Protein AF-W9NQI7-F1 (afdb_monomer_lite)

Sequence (461 aa):
MEMESQLSDYEKRMLLAIEDVEIIGLRPSAVKHSVKLSTLHDRCAGGQDIRTAHQKDQSLTVEQEDDLVNYIIERERAFQPLTKKDIHDFAQALSSVNGQVCYIGKNWVDRFFTRHSSIELKPSRVIESARKRCVTKESLSDKEKGDQVLARYKNTTKAEIAVCVIPDFTAHGAFDDCLQSSTSLDVVMHVASPFYYSATDIKRELLDPSIVGTTSLLTAVCDHAPSVKTVILTSSFAAILNSYKPNTIPQHTYTESDWNPLTMDDAFQNTLNGYRASKLFAERAAWDLMDTRKPAFSLTTICPTLAFGPVIQPLSCLDEINISSQRIYNFISGAYKSQIPDTGVSFFLWIDVRDLAVAHVKAMEAQLTARGNRRYLLTEGYFTNQDICKIIGRWFPEYQDALPSCEGEAGGYPKEGVYGFNNSRATEELGLRYRTLEESVVDTVRSFKDVQRELTRLVRN

Secondary structure (DSSP, 8-state):
--------HHHHHHHHHHHHHHHH-HHHHHHHTT--HHHHHHHHTTPPPHHHHTGGG-SS-HHHHHHHHHHHHHHHHTT-PPPHHHHHHHHHHHHHHTT--S---TTHHHHHHHH-TTS-----TTTHHHHHHH--HHHHHHHHHHHHHHHHHTTT-S--------S-TTSTTTTHHHHTSSSPPSEEEE------TT-S-HIIIIIHHHHHHHHHHHHHHHHH-TT--EEEEE--GGGTS-SSS-S--TT-EE-TT------TGGGGG-HHHHHHHHHHHHHHHHHHHHHHH--SSEEEEEEE-EEES---S--SSGGGS-HHHHHHHHHHTTTTTT-PPP--TT--EEEEHHHHHHHHHHHHHHHHHH---EEEEE--EE--HHHHHHHHHHH-GGGTTTSPP--SSTTS--TT---EE--HHHHHHH---PPPHHHHHHHHHHHHHHHHHHHHHHHH-

Structure (mmCIF, N/CA/C/O backbone):
data_AF-W9NQI7-F1
#
_entry.id   AF-W9NQI7-F1
#
loop_
_atom_site.group_PDB
_atom_site.id
_atom_site.type_symbol
_atom_site.label_atom_id
_atom_site.label_alt_id
_atom_site.label_comp_id
_atom_site.label_asym_id
_atom_site.label_entity_id
_atom_site.label_seq_id
_atom_site.pdbx_PDB_ins_code
_atom_site.Cartn_x
_atom_site.Cartn_y
_atom_site.Cartn_z
_atom_site.occupancy
_atom_site.B_iso_or_equiv
_atom_site.auth_seq_id
_atom_site.auth_comp_id
_atom_site.auth_asym_id
_atom_site.auth_atom_id
_atom_site.pdbx_PDB_model_num
ATOM 1 N N . MET A 1 1 ? -28.415 -7.991 45.479 1.00 31.91 1 MET A N 1
ATOM 2 C CA . MET A 1 1 ? -28.532 -9.460 45.441 1.00 31.91 1 MET A CA 1
ATOM 3 C C . MET A 1 1 ? -27.114 -9.962 45.600 1.00 31.91 1 MET A C 1
ATOM 5 O O . MET A 1 1 ? -26.312 -9.752 44.700 1.00 31.91 1 MET A O 1
ATOM 9 N N . GLU A 1 2 ? -26.775 -10.347 46.827 1.00 33.34 2 GLU A N 1
ATOM 10 C CA . GLU A 1 2 ? -25.400 -10.536 47.294 1.00 33.34 2 GLU A CA 1
ATOM 11 C C . GLU A 1 2 ? -24.704 -11.683 46.563 1.00 33.34 2 GLU A C 1
ATOM 13 O O . GLU A 1 2 ? -25.290 -12.726 46.282 1.00 33.34 2 GLU A O 1
ATOM 18 N N . MET A 1 3 ? -23.442 -11.440 46.232 1.00 30.83 3 MET A N 1
ATOM 19 C CA . MET A 1 3 ? -22.541 -12.377 45.586 1.00 30.83 3 MET A CA 1
ATOM 20 C C . MET A 1 3 ? -22.071 -13.378 46.652 1.00 30.83 3 MET A C 1
ATOM 22 O O . MET A 1 3 ? -21.133 -13.103 47.399 1.00 30.83 3 MET A O 1
ATOM 26 N N . GLU A 1 4 ? -22.767 -14.510 46.786 1.00 37.72 4 GLU A N 1
ATOM 27 C CA . GLU A 1 4 ? -22.341 -15.610 47.659 1.00 37.72 4 GLU A CA 1
ATOM 28 C C . GLU A 1 4 ? -21.018 -16.196 47.147 1.00 37.72 4 GLU A C 1
ATOM 30 O O . GLU A 1 4 ? -20.968 -17.004 46.219 1.00 37.72 4 GLU A O 1
ATOM 35 N N . SER A 1 5 ? -19.926 -15.783 47.789 1.00 45.78 5 SER A N 1
ATOM 36 C CA . SER A 1 5 ? -18.653 -16.499 47.804 1.00 45.78 5 SER A CA 1
ATOM 37 C C . SER A 1 5 ? -18.909 -17.967 48.164 1.00 45.78 5 SER A C 1
ATOM 39 O O . SER A 1 5 ? -19.437 -18.272 49.237 1.00 45.78 5 SER A O 1
ATOM 41 N N . GLN A 1 6 ? -18.568 -18.896 47.265 1.00 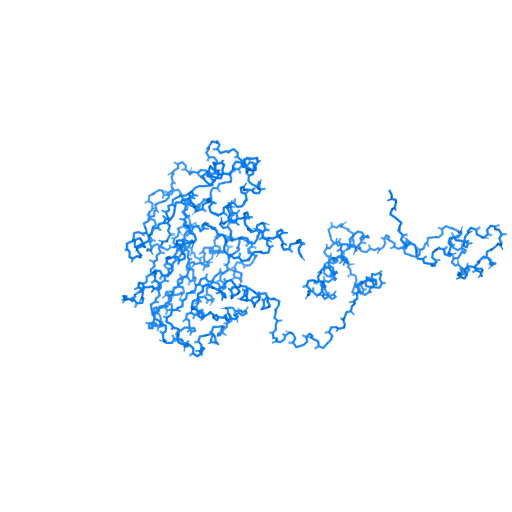48.19 6 GLN A N 1
ATOM 42 C CA . GLN A 1 6 ? -18.707 -20.330 47.518 1.00 48.19 6 GLN A CA 1
ATOM 43 C C . GLN A 1 6 ? -17.719 -20.778 48.607 1.00 48.19 6 GLN A C 1
ATOM 45 O O . GLN A 1 6 ? -16.612 -21.241 48.333 1.00 48.19 6 GLN A O 1
ATOM 50 N N . LEU A 1 7 ? -18.131 -20.660 49.870 1.00 59.69 7 LEU A N 1
ATOM 51 C CA . LEU A 1 7 ? -17.424 -21.229 51.016 1.00 59.69 7 LEU A CA 1
ATOM 52 C C . LEU A 1 7 ? -17.244 -22.740 50.817 1.00 59.69 7 LEU A C 1
ATOM 54 O O . LEU A 1 7 ? -18.206 -23.459 50.527 1.00 59.69 7 LEU A O 1
ATOM 58 N N . SER A 1 8 ? -16.012 -23.228 50.997 1.00 70.00 8 SER A N 1
ATOM 59 C CA . SER A 1 8 ? -15.710 -24.659 50.882 1.00 70.00 8 SER A CA 1
ATOM 60 C C . SER A 1 8 ? -16.522 -25.483 51.889 1.00 70.00 8 SER A C 1
ATOM 62 O O . SER A 1 8 ? -16.812 -25.020 52.993 1.00 70.00 8 SER A O 1
ATOM 64 N N . ASP A 1 9 ? -16.841 -26.730 51.542 1.00 75.50 9 ASP A N 1
ATOM 65 C CA . ASP A 1 9 ? -17.598 -27.648 52.408 1.00 75.50 9 ASP A CA 1
ATOM 66 C C . ASP A 1 9 ? -16.959 -27.826 53.804 1.00 75.50 9 ASP A C 1
ATOM 68 O O . ASP A 1 9 ? -17.645 -27.957 54.816 1.00 75.50 9 ASP A O 1
ATOM 72 N N . TYR A 1 10 ? -15.628 -27.736 53.890 1.00 79.31 10 TYR A N 1
ATOM 73 C CA . TYR A 1 10 ? -14.904 -27.768 55.161 1.00 79.31 10 TYR A CA 1
ATOM 74 C C . TYR A 1 10 ? -15.114 -26.503 56.012 1.00 79.31 10 TYR A C 1
ATOM 76 O O . TYR A 1 10 ? -15.276 -26.614 57.224 1.00 79.31 10 TYR A O 1
ATOM 84 N N . GLU A 1 11 ? -15.152 -25.312 55.403 1.00 79.75 11 GLU A N 1
ATOM 85 C CA . GLU A 1 11 ? -15.403 -24.054 56.129 1.00 79.75 11 GLU A CA 1
ATOM 86 C C . GLU A 1 11 ? -16.846 -23.979 56.637 1.00 79.75 11 GLU A C 1
ATOM 88 O O . GLU A 1 11 ? -17.077 -23.532 57.757 1.00 79.75 11 GLU A O 1
ATOM 93 N N . LYS A 1 12 ? -17.814 -24.512 55.880 1.00 82.81 12 LYS A N 1
ATOM 94 C CA . LYS A 1 12 ? -19.204 -24.636 56.349 1.00 82.81 12 LYS A CA 1
ATOM 95 C C . LYS A 1 12 ? -19.298 -25.511 57.601 1.00 82.81 12 LYS A C 1
ATOM 97 O O . LYS A 1 12 ? -19.923 -25.119 58.583 1.00 82.81 12 LYS A O 1
ATOM 102 N N . ARG A 1 13 ? -18.616 -26.664 57.602 1.00 86.81 13 ARG A N 1
ATOM 103 C CA . ARG A 1 13 ? -18.517 -27.538 58.785 1.00 86.81 13 ARG A CA 1
ATOM 104 C C . ARG A 1 13 ? -17.765 -26.880 59.943 1.00 86.81 13 ARG A C 1
ATOM 106 O O . ARG A 1 13 ? -18.092 -27.142 61.094 1.00 86.81 13 ARG A O 1
ATOM 113 N N . MET A 1 14 ? -16.790 -26.015 59.659 1.00 84.75 14 MET A N 1
ATOM 114 C CA . MET A 1 14 ? -16.055 -25.269 60.682 1.00 84.75 14 MET A CA 1
ATOM 115 C C . MET A 1 14 ? -16.927 -24.208 61.367 1.00 84.75 14 MET A C 1
ATOM 117 O O . MET A 1 14 ? -16.885 -24.109 62.587 1.00 84.75 14 MET A O 1
ATOM 121 N N . LEU A 1 15 ? -17.746 -23.464 60.618 1.00 85.06 15 LEU A N 1
ATOM 122 C CA . LEU A 1 15 ? -18.672 -22.471 61.183 1.00 85.06 15 LEU A CA 1
ATOM 123 C C . LEU A 1 15 ? -19.715 -23.127 62.097 1.00 85.06 15 LEU A C 1
ATOM 125 O O . LEU A 1 15 ? -19.869 -22.712 63.242 1.00 85.06 15 LEU A O 1
ATOM 129 N N . LEU A 1 16 ? -20.330 -24.222 61.636 1.00 87.50 16 LEU A N 1
ATOM 130 C CA . LEU A 1 16 ? -21.257 -25.020 62.448 1.00 87.50 16 LEU A CA 1
ATOM 131 C C . LEU A 1 16 ? -20.583 -25.592 63.703 1.00 87.50 16 LEU A C 1
ATOM 133 O O . LEU A 1 16 ? -21.195 -25.664 64.767 1.00 87.50 16 LEU A O 1
ATOM 137 N N . ALA A 1 17 ? -19.308 -25.983 63.600 1.00 86.88 17 ALA A N 1
ATOM 138 C CA . ALA A 1 17 ? -18.550 -26.463 64.745 1.00 86.88 17 ALA A CA 1
ATOM 139 C C . ALA A 1 17 ? -18.278 -25.363 65.777 1.00 86.88 17 ALA A C 1
ATOM 141 O O . ALA A 1 17 ? -18.339 -25.661 66.968 1.00 86.88 17 ALA A O 1
ATOM 142 N N . ILE A 1 18 ? -17.994 -24.127 65.348 1.00 87.50 18 ILE A N 1
ATOM 143 C CA . ILE A 1 18 ? -17.750 -22.973 66.231 1.00 87.50 18 ILE A CA 1
ATOM 144 C C . ILE A 1 18 ? -19.010 -22.633 67.032 1.00 87.50 18 ILE A C 1
ATOM 146 O O . ILE A 1 18 ? -18.918 -22.492 68.249 1.00 87.50 18 ILE A O 1
ATOM 150 N N . GLU A 1 19 ? -20.173 -22.577 66.379 1.00 87.44 19 GLU A N 1
ATOM 151 C CA . GLU A 1 19 ? -21.463 -22.332 67.044 1.00 87.44 19 GLU A CA 1
ATOM 152 C C . GLU A 1 19 ? -21.785 -23.424 68.077 1.00 87.44 19 GLU A C 1
ATOM 154 O O . GLU A 1 19 ? -22.188 -23.139 69.204 1.00 87.44 19 GLU A O 1
ATOM 159 N N . ASP A 1 20 ? -21.519 -24.687 67.735 1.00 87.56 20 ASP A N 1
ATOM 160 C CA . ASP A 1 20 ? -21.761 -25.818 68.631 1.00 87.56 20 ASP A CA 1
ATOM 161 C C . ASP A 1 20 ? -20.772 -25.893 69.815 1.00 87.56 20 ASP A C 1
ATOM 163 O O . ASP A 1 20 ? -21.053 -26.596 70.793 1.00 87.56 20 ASP A O 1
ATOM 167 N N . VAL A 1 21 ? -19.622 -25.196 69.784 1.00 88.88 21 VAL A N 1
ATOM 168 C CA . VAL A 1 21 ? -18.648 -25.231 70.898 1.00 88.88 21 VAL A CA 1
ATOM 169 C C . VAL A 1 21 ? -19.265 -24.713 72.194 1.00 88.88 21 VAL A C 1
ATOM 171 O O . VAL A 1 21 ? -19.001 -25.294 73.249 1.00 88.88 21 VAL A O 1
ATOM 174 N N . GLU A 1 22 ? -20.100 -23.674 72.132 1.00 83.38 22 GLU A N 1
ATOM 175 C CA . GLU A 1 22 ? -20.743 -23.099 73.322 1.00 83.38 22 GLU A CA 1
ATOM 176 C C . GLU A 1 22 ? -21.760 -24.056 73.963 1.00 83.38 22 GLU A C 1
ATOM 178 O O . GLU A 1 22 ? -21.995 -23.994 75.169 1.00 83.38 22 GLU A O 1
ATOM 183 N N . ILE A 1 23 ? -22.324 -24.981 73.177 1.00 86.62 23 ILE A N 1
ATOM 184 C CA . ILE A 1 23 ? -23.405 -25.879 73.604 1.00 86.62 23 ILE A CA 1
ATOM 185 C C . ILE A 1 23 ? -22.859 -27.225 74.093 1.00 86.62 23 ILE A C 1
ATOM 187 O O . ILE A 1 23 ? -23.265 -27.721 75.144 1.00 86.62 23 ILE A O 1
ATOM 191 N N . ILE A 1 24 ? -21.956 -27.846 73.328 1.00 87.81 24 ILE A N 1
ATOM 192 C CA . ILE A 1 24 ? -21.486 -29.223 73.577 1.00 87.81 24 ILE A CA 1
ATOM 193 C C . ILE A 1 24 ? -19.988 -29.315 73.890 1.00 87.81 24 ILE A C 1
ATOM 195 O O . ILE A 1 24 ? -19.478 -30.403 74.160 1.00 87.81 24 ILE A O 1
ATOM 199 N N . GLY A 1 25 ? -19.275 -28.189 73.896 1.00 82.44 25 GLY A N 1
ATOM 200 C CA . GLY A 1 25 ? -17.849 -28.125 74.189 1.00 82.44 25 GLY A CA 1
ATOM 201 C C . GLY A 1 25 ? -16.950 -28.493 73.003 1.00 82.44 25 GLY A C 1
ATOM 202 O O . GLY A 1 25 ? -17.347 -29.121 72.020 1.00 82.44 25 GLY A O 1
ATOM 203 N N . LEU A 1 26 ? -15.676 -28.114 73.123 1.00 86.56 26 LEU A N 1
ATOM 204 C CA . LEU A 1 26 ? -14.701 -28.110 72.024 1.00 86.56 26 LEU A CA 1
ATOM 205 C C . LEU A 1 26 ? -14.419 -29.501 71.423 1.00 86.56 26 LEU A C 1
ATOM 207 O O . LEU A 1 26 ? -14.414 -29.675 70.206 1.00 86.56 26 LEU A O 1
ATOM 211 N N . ARG A 1 27 ? -14.194 -30.514 72.272 1.00 84.44 27 ARG A N 1
ATOM 212 C CA . ARG A 1 27 ? -13.911 -31.894 71.828 1.00 84.44 27 ARG A CA 1
ATOM 213 C C . ARG A 1 27 ? -15.125 -32.575 71.185 1.00 84.44 27 ARG A C 1
ATOM 215 O O . ARG A 1 27 ? -14.956 -33.119 70.094 1.00 84.44 27 ARG A O 1
ATOM 222 N N . PRO A 1 28 ? -16.321 -32.554 71.802 1.00 87.75 28 PRO A N 1
ATOM 223 C CA . PRO A 1 28 ? -17.515 -33.141 71.195 1.00 87.75 28 PRO A CA 1
ATOM 224 C C . PRO A 1 28 ? -17.928 -32.454 69.889 1.00 87.75 28 PRO A C 1
ATOM 226 O O . PRO A 1 28 ? -18.272 -33.150 68.935 1.00 87.75 28 PRO A O 1
ATOM 229 N N . SER A 1 29 ? -17.815 -31.122 69.806 1.00 90.12 29 SER A N 1
ATOM 230 C CA . SER A 1 29 ? -18.112 -30.376 68.576 1.00 90.12 29 SER A CA 1
ATOM 231 C C . SER A 1 29 ? -17.169 -30.748 67.423 1.00 90.12 29 SER A C 1
ATOM 233 O O . SER A 1 29 ? -17.623 -31.061 66.319 1.00 90.12 29 SER A O 1
ATOM 235 N N . ALA A 1 30 ? -15.858 -30.841 67.687 1.00 89.00 30 ALA A N 1
ATOM 236 C CA . ALA A 1 30 ? -14.880 -31.232 66.670 1.00 89.00 30 ALA A CA 1
ATOM 237 C C . ALA A 1 30 ? -15.166 -32.621 66.066 1.00 89.00 30 ALA A C 1
ATOM 239 O O . ALA A 1 30 ? -15.059 -32.814 64.853 1.00 89.00 30 ALA A O 1
ATOM 240 N N . VAL A 1 31 ? -15.568 -33.581 66.907 1.00 89.69 31 VAL A N 1
ATOM 241 C CA . VAL A 1 31 ? -15.934 -34.937 66.468 1.00 89.69 31 VAL A CA 1
ATOM 242 C C . VAL A 1 31 ? -17.238 -34.922 65.670 1.00 89.69 31 VAL A C 1
ATOM 244 O O . VAL A 1 31 ? -17.290 -35.517 64.595 1.00 89.69 31 VAL A O 1
ATOM 247 N N . LYS A 1 32 ? -18.267 -34.211 66.152 1.00 89.44 32 LYS A N 1
ATOM 248 C CA . LYS A 1 32 ? -19.589 -34.124 65.510 1.00 89.44 32 LYS A CA 1
ATOM 249 C C . LYS A 1 32 ? -19.503 -33.607 64.072 1.00 89.44 32 LYS A C 1
ATOM 251 O O . LYS A 1 32 ? -20.117 -34.182 63.179 1.00 89.44 32 LYS A O 1
ATOM 256 N N . HIS A 1 33 ? -18.699 -32.573 63.838 1.00 88.88 33 HIS A N 1
ATOM 257 C CA . HIS A 1 33 ? -18.568 -31.929 62.522 1.00 88.88 33 HIS A CA 1
ATOM 258 C C . HIS A 1 33 ? -17.396 -32.452 61.684 1.00 88.88 33 HIS A C 1
ATOM 260 O O . HIS A 1 33 ? -17.149 -31.981 60.569 1.00 88.88 33 HIS A O 1
ATOM 266 N N . SER A 1 34 ? -16.681 -33.466 62.187 1.00 88.81 34 SER A N 1
ATOM 267 C CA . SER A 1 34 ? -15.512 -34.059 61.527 1.00 88.81 34 SER A CA 1
ATOM 268 C C . SER A 1 34 ? -14.453 -33.009 61.151 1.00 88.81 34 SER A C 1
ATOM 270 O O . SER A 1 34 ? -13.953 -32.981 60.020 1.00 88.81 34 SER A O 1
ATOM 272 N N . VAL A 1 35 ? -14.129 -32.127 62.102 1.00 87.62 35 VAL A N 1
ATOM 273 C CA . VAL A 1 35 ? -13.102 -31.080 61.974 1.00 87.62 35 VAL A CA 1
ATOM 274 C C . VAL A 1 35 ? -11.950 -31.326 62.951 1.00 87.62 35 VAL A C 1
ATOM 276 O O . VAL A 1 35 ? -12.105 -31.968 63.989 1.00 87.62 35 VAL A O 1
ATOM 279 N N . LYS A 1 36 ? -10.750 -30.832 62.628 1.00 88.31 36 LYS A N 1
ATOM 280 C CA . LYS A 1 36 ? -9.586 -30.995 63.512 1.00 88.31 36 LYS A CA 1
ATOM 281 C C . LYS A 1 36 ? -9.741 -30.138 64.770 1.00 88.31 36 LYS A C 1
ATOM 283 O O . LYS A 1 36 ? -9.928 -28.930 64.671 1.00 88.31 36 LYS A O 1
ATOM 288 N N . LEU A 1 37 ? -9.567 -30.756 65.941 1.00 86.62 37 LEU A N 1
ATOM 289 C CA . LEU A 1 37 ? -9.704 -30.093 67.244 1.00 86.62 37 LEU A CA 1
ATOM 290 C C . LEU A 1 37 ? -8.783 -28.875 67.404 1.00 86.62 37 LEU A C 1
ATOM 292 O O . LEU A 1 37 ? -9.219 -27.850 67.914 1.00 86.62 37 LEU A O 1
ATOM 296 N N . SER A 1 38 ? -7.526 -28.983 66.964 1.00 83.81 38 SER A N 1
ATOM 297 C CA . SER A 1 38 ? -6.564 -27.877 67.023 1.00 83.81 38 SER A CA 1
ATOM 298 C C . SER A 1 38 ? -7.016 -26.690 66.174 1.00 83.81 38 SER A C 1
ATOM 300 O O . SER A 1 38 ? -6.996 -25.559 66.633 1.00 83.81 38 SER A O 1
ATOM 302 N N . THR A 1 39 ? -7.514 -26.956 64.966 1.00 83.00 39 THR A N 1
ATOM 303 C CA . THR A 1 39 ? -8.025 -25.916 64.069 1.00 83.00 39 THR A CA 1
ATOM 304 C C . THR A 1 39 ? -9.282 -25.256 64.630 1.00 83.00 39 THR A C 1
ATOM 306 O O . THR A 1 39 ? -9.395 -24.040 64.557 1.00 83.00 39 THR A O 1
ATOM 309 N N . LEU A 1 40 ? -10.202 -26.024 65.223 1.00 86.56 40 LEU A N 1
ATOM 310 C CA . LEU A 1 40 ? -11.397 -25.473 65.869 1.00 86.56 40 LEU A CA 1
ATOM 311 C C . LEU A 1 40 ? -11.032 -24.564 67.051 1.00 86.56 40 LEU A C 1
ATOM 313 O O . LEU A 1 40 ? -11.569 -23.468 67.171 1.00 86.56 40 LEU A O 1
ATOM 317 N N . HIS A 1 41 ? -10.078 -24.991 67.882 1.00 86.88 41 HIS A N 1
ATOM 318 C CA . HIS A 1 41 ? -9.554 -24.189 68.987 1.00 86.88 41 HIS A CA 1
ATOM 319 C C . HIS A 1 41 ? -8.970 -22.855 68.505 1.00 86.88 41 HIS A C 1
ATOM 321 O O . HIS A 1 41 ? -9.321 -21.803 69.037 1.00 86.88 41 HIS A O 1
ATOM 327 N N . ASP A 1 42 ? -8.138 -22.889 67.463 1.00 82.44 42 ASP A N 1
ATOM 328 C CA . ASP A 1 42 ? -7.530 -21.685 66.893 1.00 82.44 42 ASP A CA 1
ATOM 329 C C . ASP A 1 42 ? -8.582 -20.741 66.286 1.00 82.44 42 ASP A C 1
ATOM 331 O O . ASP A 1 42 ? -8.471 -19.524 66.430 1.00 82.44 42 ASP A O 1
ATOM 335 N N . ARG A 1 43 ? -9.643 -21.277 65.661 1.00 82.56 43 ARG A N 1
ATOM 336 C CA . ARG A 1 43 ? -10.755 -20.472 65.125 1.00 82.56 43 ARG A CA 1
ATOM 337 C C . ARG A 1 43 ? -11.606 -19.826 66.214 1.00 82.56 43 ARG A C 1
ATOM 339 O O . ARG A 1 43 ? -11.935 -18.651 66.090 1.00 82.56 43 ARG A O 1
ATOM 346 N N . CYS A 1 44 ? -11.913 -20.543 67.296 1.00 82.75 44 CYS A N 1
ATOM 347 C CA . CYS A 1 44 ? -12.604 -19.967 68.454 1.00 82.75 44 CYS A CA 1
ATOM 348 C C . CYS A 1 44 ? -11.782 -18.850 69.125 1.00 82.75 44 CYS A C 1
ATOM 350 O O . CYS A 1 44 ? -12.355 -17.937 69.709 1.00 82.75 44 CYS A O 1
ATOM 352 N N . ALA A 1 45 ? -10.449 -18.889 69.008 1.00 82.00 45 ALA A N 1
ATOM 353 C CA . ALA A 1 45 ? -9.544 -17.839 69.479 1.00 82.00 45 ALA A CA 1
ATOM 354 C C . ALA A 1 45 ? -9.371 -16.663 68.489 1.00 82.00 45 ALA A C 1
ATOM 356 O O . ALA A 1 45 ? -8.527 -15.795 68.710 1.00 82.00 45 ALA A O 1
ATOM 357 N N . GLY A 1 46 ? -10.151 -16.618 67.401 1.00 73.50 46 GLY A N 1
ATOM 358 C CA . GLY A 1 46 ? -10.109 -15.548 66.398 1.00 73.50 46 GLY A CA 1
ATOM 359 C C . GLY A 1 46 ? -9.112 -15.770 65.255 1.00 73.50 46 GLY A C 1
ATOM 360 O O . GLY A 1 46 ? -8.881 -14.858 64.460 1.00 73.50 46 GLY A O 1
ATOM 361 N N . GLY A 1 47 ? -8.518 -16.962 65.141 1.00 71.81 47 GLY A N 1
ATOM 362 C CA . GLY A 1 47 ? -7.705 -17.341 63.988 1.00 71.81 47 GLY A CA 1
ATOM 363 C C . GLY A 1 47 ? -8.532 -17.359 62.699 1.00 71.81 47 GLY A C 1
ATOM 364 O O . GLY A 1 47 ? -9.684 -17.789 62.690 1.00 71.81 47 GLY A O 1
ATOM 365 N N . GLN A 1 48 ? -7.950 -16.897 61.595 1.00 69.00 48 GLN A N 1
ATOM 366 C CA . GLN A 1 48 ? -8.580 -16.946 60.272 1.00 69.00 48 GLN A CA 1
ATOM 367 C C . GLN A 1 48 ? -8.219 -18.242 59.536 1.00 69.00 48 GLN A C 1
ATOM 369 O O . GLN A 1 48 ? -7.300 -18.965 59.931 1.00 69.00 48 GLN A O 1
ATOM 374 N N . ASP A 1 49 ? -8.944 -18.569 58.464 1.00 66.69 49 ASP A N 1
ATOM 375 C CA . ASP A 1 49 ? -8.542 -19.677 57.602 1.00 66.69 49 ASP A CA 1
ATOM 376 C C . ASP A 1 49 ? -7.231 -19.345 56.889 1.00 66.69 49 ASP A C 1
ATOM 378 O O . ASP A 1 49 ? -6.933 -18.187 56.609 1.00 66.69 49 ASP A O 1
ATOM 382 N N . ILE A 1 50 ? -6.447 -20.375 56.576 1.00 59.38 50 ILE A N 1
ATOM 383 C CA . ILE A 1 50 ? -5.138 -20.229 55.928 1.00 59.38 50 ILE A CA 1
ATOM 384 C C . ILE A 1 50 ? -5.238 -19.440 54.611 1.00 59.38 50 ILE A C 1
ATOM 386 O O . ILE A 1 50 ? -4.306 -18.715 54.276 1.00 59.38 50 ILE A O 1
ATOM 390 N N . ARG A 1 51 ? -6.339 -19.547 53.854 1.00 56.62 51 ARG A N 1
ATOM 391 C CA . ARG A 1 51 ? -6.483 -18.829 52.579 1.00 56.62 51 ARG A CA 1
ATOM 392 C C . ARG A 1 51 ? -6.737 -17.342 52.813 1.00 56.62 51 ARG A C 1
ATOM 394 O O . ARG A 1 51 ? -6.070 -16.537 52.171 1.00 56.62 51 ARG A O 1
ATOM 401 N N . THR A 1 52 ? -7.612 -16.983 53.750 1.00 60.59 52 THR A N 1
ATOM 402 C CA . THR A 1 52 ? -7.868 -15.578 54.121 1.00 60.59 52 THR A CA 1
ATOM 403 C C . THR A 1 52 ? -6.667 -14.954 54.833 1.00 60.59 52 THR A C 1
ATOM 405 O O . THR A 1 52 ? -6.279 -13.830 54.519 1.00 60.59 52 THR A O 1
ATOM 408 N N . ALA A 1 53 ? -5.996 -15.702 55.713 1.00 55.94 53 ALA A N 1
ATOM 409 C CA . ALA A 1 53 ? -4.799 -15.246 56.418 1.00 55.94 53 ALA A CA 1
ATOM 410 C C . ALA A 1 53 ? -3.636 -14.918 55.460 1.00 55.94 53 ALA A C 1
ATOM 412 O O . ALA A 1 53 ? -2.911 -13.953 55.690 1.00 55.94 53 ALA A O 1
ATOM 413 N N . HIS A 1 54 ? -3.492 -15.673 54.363 1.00 55.50 54 HIS A N 1
ATOM 414 C CA . HIS A 1 54 ? -2.464 -15.454 53.336 1.00 55.50 54 HIS A CA 1
ATOM 415 C C . HIS A 1 54 ? -2.950 -14.665 52.113 1.00 55.50 54 HIS A C 1
ATOM 417 O O . HIS A 1 54 ? -2.210 -14.531 51.140 1.00 55.50 54 HIS A O 1
ATOM 423 N N . GLN A 1 55 ? -4.168 -14.117 52.127 1.00 54.03 55 GLN A N 1
ATOM 424 C CA . GLN A 1 55 ? -4.693 -13.334 51.003 1.00 54.03 55 GLN A CA 1
ATOM 425 C C . GLN A 1 55 ? -3.860 -12.065 50.754 1.00 54.03 55 GLN A C 1
ATOM 427 O O . GLN A 1 55 ? -3.684 -11.656 49.612 1.00 54.03 55 GLN A O 1
ATOM 432 N N . LYS A 1 56 ? -3.270 -11.492 51.814 1.00 52.38 56 LYS A N 1
ATOM 433 C CA . LYS A 1 56 ? -2.343 -10.349 51.733 1.00 52.38 56 LYS A CA 1
ATOM 434 C C . LYS A 1 56 ? -0.951 -10.706 51.190 1.00 52.38 56 LYS A C 1
ATOM 436 O O . LYS A 1 56 ? -0.210 -9.798 50.831 1.00 52.38 56 LYS A O 1
ATOM 441 N N . ASP A 1 57 ? -0.617 -11.997 51.112 1.00 54.75 57 ASP A N 1
ATOM 442 C CA . ASP A 1 57 ? 0.670 -12.506 50.613 1.00 54.75 57 ASP A CA 1
ATOM 443 C C . ASP A 1 57 ? 0.593 -12.964 49.140 1.00 54.75 57 ASP A C 1
ATOM 445 O O . ASP A 1 57 ? 1.568 -13.487 48.589 1.00 54.75 57 ASP A O 1
ATOM 449 N N . GLN A 1 58 ? -0.571 -12.825 48.492 1.00 61.69 58 GLN A N 1
ATOM 450 C CA . GLN A 1 58 ? -0.756 -13.205 47.092 1.00 61.69 58 GLN A CA 1
ATOM 451 C C . GLN A 1 58 ? -0.158 -12.151 46.154 1.00 61.69 58 GLN A C 1
ATOM 453 O O . GLN A 1 58 ? -0.269 -10.951 46.379 1.00 61.69 58 GLN A O 1
ATOM 458 N N . SER A 1 59 ? 0.501 -12.618 45.090 1.00 68.00 59 SER A N 1
ATOM 459 C CA . SER A 1 59 ? 1.182 -11.751 44.115 1.00 68.00 59 SER A CA 1
ATOM 460 C C . SER A 1 59 ? 0.229 -11.020 43.162 1.00 68.00 59 SER A C 1
ATOM 462 O O . SER A 1 59 ? 0.662 -10.091 42.492 1.00 68.00 59 SER A O 1
ATOM 464 N N . LEU A 1 60 ? -1.032 -11.452 43.084 1.00 72.81 60 LEU A N 1
ATOM 465 C CA . LEU A 1 60 ? -2.105 -10.845 42.296 1.00 72.81 60 LEU A CA 1
ATOM 466 C C . LEU A 1 60 ? -3.355 -10.716 43.171 1.00 72.81 60 LEU A C 1
ATOM 468 O O . LEU A 1 60 ? -3.547 -11.514 44.093 1.00 72.81 60 LEU A O 1
ATOM 472 N N . THR A 1 61 ? -4.198 -9.723 42.884 1.00 75.06 61 THR A N 1
ATOM 473 C CA . THR A 1 61 ? -5.520 -9.609 43.515 1.00 75.06 61 THR A CA 1
ATOM 474 C C . THR A 1 61 ? -6.467 -10.693 42.989 1.00 75.06 61 THR A C 1
ATOM 476 O O . THR A 1 61 ? -6.215 -11.303 41.951 1.00 75.06 61 THR A O 1
ATOM 479 N N . VAL A 1 62 ? -7.580 -10.926 43.693 1.00 75.00 62 VAL A N 1
ATOM 480 C CA . VAL A 1 62 ? -8.602 -11.903 43.271 1.00 75.00 62 VAL A CA 1
ATOM 481 C C . VAL A 1 62 ? -9.151 -11.558 41.883 1.00 75.00 62 VAL A C 1
ATOM 483 O O . VAL A 1 62 ? -9.186 -12.424 41.021 1.00 75.00 62 VAL A O 1
ATOM 486 N N . GLU A 1 63 ? -9.464 -10.283 41.639 1.00 74.31 63 GLU A N 1
ATOM 487 C CA . GLU A 1 63 ? -9.940 -9.790 40.336 1.00 74.31 63 GLU A CA 1
ATOM 488 C C . GLU A 1 63 ? -8.921 -10.054 39.214 1.00 74.31 63 GLU A C 1
ATOM 490 O O . GLU A 1 63 ? -9.285 -10.501 38.134 1.00 74.31 63 GLU A O 1
ATOM 495 N N . GLN A 1 64 ? -7.627 -9.864 39.485 1.00 76.50 64 GLN A N 1
ATOM 496 C CA . GLN A 1 64 ? -6.566 -10.126 38.508 1.00 76.50 64 GLN A CA 1
ATOM 497 C C . GLN A 1 64 ? -6.362 -11.619 38.230 1.00 76.50 64 GLN A C 1
ATOM 499 O O . GLN A 1 64 ? -6.028 -11.996 37.105 1.00 76.50 64 GLN A O 1
ATOM 504 N N . GLU A 1 65 ? -6.513 -12.476 39.244 1.00 82.69 65 GLU A N 1
ATOM 505 C CA . GLU A 1 65 ? -6.507 -13.921 39.018 1.00 82.69 65 GLU A CA 1
ATOM 506 C C . GLU A 1 65 ? -7.734 -14.349 38.203 1.00 82.69 65 GLU A C 1
ATOM 508 O O . GLU A 1 65 ? -7.568 -15.140 37.278 1.00 82.69 65 GLU A O 1
ATOM 513 N N . ASP A 1 66 ? -8.919 -13.792 38.469 1.00 79.81 66 ASP A N 1
ATOM 514 C CA . ASP A 1 66 ? -10.145 -14.083 37.714 1.00 79.81 66 ASP A CA 1
ATOM 515 C C . ASP A 1 66 ? -10.041 -13.626 36.247 1.00 79.81 66 ASP A C 1
ATOM 517 O O . ASP A 1 66 ? -10.388 -14.381 35.334 1.00 79.81 66 ASP A O 1
ATOM 521 N N . ASP A 1 67 ? -9.476 -12.443 35.993 1.00 78.12 67 ASP A N 1
ATOM 522 C CA . ASP A 1 67 ? -9.180 -11.957 34.640 1.00 78.12 67 ASP A CA 1
ATOM 523 C C . ASP A 1 67 ? -8.206 -12.887 33.905 1.00 78.12 67 ASP A C 1
ATOM 525 O O . ASP A 1 67 ? -8.399 -13.210 32.730 1.00 78.12 67 ASP A O 1
ATOM 529 N N . LEU A 1 68 ? -7.173 -13.377 34.599 1.00 82.81 68 LEU A N 1
ATOM 530 C CA . LEU A 1 68 ? -6.221 -14.330 34.034 1.00 82.81 68 LEU A CA 1
ATOM 531 C C . LEU A 1 68 ? -6.870 -15.692 33.747 1.00 82.81 68 LEU A C 1
ATOM 533 O O . LEU A 1 68 ? -6.579 -16.299 32.716 1.00 82.81 68 LEU A O 1
ATOM 537 N N . VAL A 1 69 ? -7.764 -16.174 34.613 1.00 82.19 69 VAL A N 1
ATOM 538 C CA . VAL A 1 69 ? -8.541 -17.400 34.375 1.00 82.19 69 VAL A CA 1
ATOM 539 C C . VAL A 1 69 ? -9.421 -17.243 33.135 1.00 82.19 69 VAL A C 1
ATOM 541 O O . VAL A 1 69 ? -9.386 -18.106 32.255 1.00 82.19 69 VAL A O 1
ATOM 544 N N . ASN A 1 70 ? -10.162 -16.136 33.027 1.00 78.44 70 ASN A N 1
ATOM 545 C CA . ASN A 1 70 ? -11.003 -15.845 31.865 1.00 78.44 70 ASN A CA 1
ATOM 546 C C . ASN A 1 70 ? -10.168 -15.781 30.586 1.00 78.44 70 ASN A C 1
ATOM 548 O O . ASN A 1 70 ? -10.501 -16.440 29.601 1.00 78.44 70 ASN A O 1
ATOM 552 N N . TYR A 1 71 ? -9.027 -15.093 30.633 1.00 77.50 71 TYR A N 1
ATOM 553 C CA . TYR A 1 71 ? -8.095 -15.019 29.515 1.00 77.50 71 TYR A CA 1
ATOM 554 C C . TYR A 1 71 ? -7.586 -16.404 29.084 1.00 77.50 71 TYR A C 1
ATOM 556 O O . TYR A 1 71 ? -7.555 -16.705 27.891 1.00 77.50 71 TYR A O 1
ATOM 564 N N . ILE A 1 72 ? -7.230 -17.285 30.027 1.00 77.31 72 ILE A N 1
ATOM 565 C CA . ILE A 1 72 ? -6.798 -18.658 29.720 1.00 77.31 72 ILE A CA 1
ATOM 566 C C . ILE A 1 72 ? -7.929 -19.450 29.048 1.00 77.31 72 ILE A C 1
ATOM 568 O O . ILE A 1 72 ? -7.700 -20.075 28.012 1.00 77.31 72 ILE A O 1
ATOM 572 N N . ILE A 1 73 ? -9.149 -19.391 29.588 1.00 75.19 73 ILE A N 1
ATOM 573 C CA . ILE A 1 73 ? -10.310 -20.125 29.060 1.00 75.19 73 ILE A CA 1
ATOM 574 C C . ILE A 1 73 ? -10.704 -19.621 27.665 1.00 75.19 73 ILE A C 1
ATOM 576 O O . ILE A 1 73 ? -10.970 -20.424 26.768 1.00 75.19 73 ILE A O 1
ATOM 580 N N . GLU A 1 74 ? -10.731 -18.307 27.444 1.00 70.50 74 GLU A N 1
ATOM 581 C CA . GLU A 1 74 ? -11.016 -17.719 26.130 1.00 70.50 74 GLU A CA 1
ATOM 582 C C . GLU A 1 74 ? -9.972 -18.127 25.091 1.00 70.50 74 GLU A C 1
ATOM 584 O O . GLU A 1 74 ? -10.310 -18.485 23.961 1.00 70.50 74 GLU A O 1
ATOM 589 N N . ARG A 1 75 ? -8.697 -18.150 25.485 1.00 69.12 75 ARG A N 1
ATOM 590 C CA . ARG A 1 75 ? -7.590 -18.570 24.622 1.00 69.12 75 ARG A CA 1
ATOM 591 C C . ARG A 1 75 ? -7.666 -20.053 24.278 1.00 69.12 75 ARG A C 1
ATOM 593 O O . ARG A 1 75 ? -7.424 -20.421 23.129 1.00 69.12 75 ARG A O 1
ATOM 600 N N . GLU A 1 76 ? -8.080 -20.901 25.216 1.00 66.25 76 GLU A N 1
ATOM 601 C CA . GLU A 1 76 ? -8.366 -22.312 24.941 1.00 66.25 76 GLU A CA 1
ATOM 602 C C . GLU A 1 76 ? -9.558 -22.501 23.991 1.00 66.25 76 GLU A C 1
ATOM 604 O O . GLU A 1 76 ? -9.459 -23.293 23.050 1.00 66.25 76 GLU A O 1
ATOM 609 N N . ARG A 1 77 ? -10.651 -21.743 24.170 1.00 60.62 77 ARG A N 1
ATOM 610 C CA . ARG A 1 77 ? -11.810 -21.749 23.252 1.00 60.62 77 ARG A CA 1
ATOM 611 C C . ARG A 1 77 ? -11.443 -21.281 21.845 1.00 60.62 77 ARG A C 1
ATOM 613 O O . ARG A 1 77 ? -11.973 -21.808 20.873 1.00 60.62 77 ARG A O 1
ATOM 620 N N . ALA A 1 78 ? -10.497 -20.354 21.734 1.00 54.56 78 ALA A N 1
ATOM 621 C CA . ALA A 1 78 ? -9.932 -19.892 20.470 1.00 54.56 78 ALA A CA 1
ATOM 622 C C . ALA A 1 78 ? -8.877 -20.852 19.875 1.00 54.56 78 ALA A C 1
ATOM 624 O O . ALA A 1 78 ? -8.158 -20.471 18.953 1.00 54.56 78 ALA A O 1
ATOM 625 N N . PHE A 1 79 ? -8.744 -22.081 20.398 1.00 54.53 79 PHE A N 1
ATOM 626 C CA . PHE A 1 79 ? -7.742 -23.078 19.992 1.00 54.53 79 PHE A CA 1
ATOM 627 C C . PHE A 1 79 ? -6.277 -22.599 20.116 1.00 54.53 79 PHE A C 1
ATOM 629 O O . PHE A 1 79 ? -5.383 -23.123 19.447 1.00 54.53 79 PHE A O 1
ATOM 636 N N . GLN A 1 80 ? -6.009 -21.642 21.009 1.00 58.41 80 GLN A N 1
ATOM 637 C CA . GLN A 1 80 ? -4.700 -21.031 21.271 1.00 58.41 80 GLN A CA 1
ATOM 638 C C . GLN A 1 80 ? -4.289 -21.181 22.755 1.00 58.41 80 GLN A C 1
ATOM 640 O O . GLN A 1 80 ? -4.123 -20.173 23.442 1.00 58.41 80 GLN A O 1
ATOM 645 N N . PRO A 1 81 ? -4.116 -22.410 23.283 1.00 68.81 81 PRO A N 1
ATOM 646 C CA . PRO A 1 81 ? -3.775 -22.620 24.692 1.00 68.81 81 PRO A CA 1
ATOM 647 C C . PRO A 1 81 ? -2.422 -21.985 25.049 1.00 68.81 81 PRO A C 1
ATOM 649 O O . PRO A 1 81 ? -1.444 -22.126 24.310 1.00 68.81 81 PRO A O 1
ATOM 652 N N . LEU A 1 82 ? -2.364 -21.304 26.193 1.00 70.81 82 LEU A N 1
ATOM 653 C CA . LEU A 1 82 ? -1.161 -20.625 26.682 1.00 70.81 82 LEU A CA 1
ATOM 654 C C . LEU A 1 82 ? -0.182 -21.615 27.320 1.00 70.81 82 LEU A C 1
ATOM 656 O O . LEU A 1 82 ? -0.586 -22.558 28.005 1.00 70.81 82 LEU A O 1
ATOM 660 N N . THR A 1 83 ? 1.122 -21.394 27.144 1.00 77.81 83 THR A N 1
ATOM 661 C CA . THR A 1 83 ? 2.125 -22.192 27.856 1.00 77.81 83 THR A CA 1
ATOM 662 C C . THR A 1 83 ? 2.234 -21.744 29.314 1.00 77.81 83 THR A C 1
ATOM 664 O O . THR A 1 83 ? 1.908 -20.611 29.668 1.00 77.81 83 THR A O 1
ATOM 667 N N . LYS A 1 84 ? 2.781 -22.605 30.187 1.00 79.38 84 LYS A N 1
ATOM 668 C CA . LYS A 1 84 ? 3.078 -22.218 31.581 1.00 79.38 84 LYS A CA 1
ATOM 669 C C . LYS A 1 84 ? 3.981 -20.984 31.672 1.00 79.38 84 LYS A C 1
ATOM 671 O O . LYS A 1 84 ? 3.887 -20.250 32.648 1.00 79.38 84 LYS A O 1
ATOM 676 N N . LYS A 1 85 ? 4.857 -20.777 30.682 1.00 77.56 85 LYS A N 1
ATOM 677 C CA . LYS A 1 85 ? 5.733 -19.607 30.625 1.00 77.56 85 LYS A CA 1
ATOM 678 C C . LYS A 1 85 ? 4.933 -18.343 30.310 1.00 77.56 85 LYS A C 1
ATOM 680 O O . LYS A 1 85 ? 5.070 -17.372 31.035 1.00 77.56 85 LYS A O 1
ATOM 685 N N . ASP A 1 86 ? 4.048 -18.391 29.318 1.00 78.69 86 ASP A N 1
ATOM 686 C CA . ASP A 1 86 ? 3.223 -17.234 28.938 1.00 78.69 86 ASP A CA 1
ATOM 687 C C . ASP A 1 86 ? 2.322 -16.779 30.094 1.00 78.69 86 ASP A C 1
ATOM 689 O O . ASP A 1 86 ? 2.178 -15.588 30.348 1.00 78.69 86 ASP A O 1
ATOM 693 N N . ILE A 1 87 ? 1.757 -17.736 30.839 1.00 82.94 87 ILE A N 1
ATOM 694 C CA . ILE A 1 87 ? 0.930 -17.461 32.023 1.00 82.94 87 ILE A CA 1
ATOM 695 C C . ILE A 1 87 ? 1.766 -16.824 33.142 1.00 82.94 87 ILE A C 1
ATOM 697 O O . ILE A 1 87 ? 1.295 -15.915 33.822 1.00 82.94 87 ILE A O 1
ATOM 701 N N . HIS A 1 88 ? 3.009 -17.280 33.332 1.00 85.81 88 HIS A N 1
ATOM 702 C CA . HIS A 1 88 ? 3.938 -16.688 34.301 1.00 85.81 88 HIS A CA 1
ATOM 703 C C . HIS A 1 88 ? 4.324 -15.255 33.912 1.00 85.81 88 HIS A C 1
ATOM 705 O O . HIS A 1 88 ? 4.213 -14.359 34.746 1.00 85.81 88 HIS A O 1
ATOM 711 N N . ASP A 1 89 ? 4.698 -15.033 32.651 1.00 80.25 89 ASP A N 1
ATOM 712 C CA . ASP A 1 89 ? 5.109 -13.725 32.127 1.00 80.25 89 ASP A CA 1
ATOM 713 C C . ASP A 1 89 ? 3.946 -12.714 32.191 1.00 80.25 89 ASP A C 1
ATOM 715 O O . ASP A 1 89 ? 4.131 -11.561 32.585 1.00 80.25 89 ASP A O 1
ATOM 719 N N . PHE A 1 90 ? 2.722 -13.154 31.883 1.00 82.06 90 PHE A N 1
ATOM 720 C CA . PHE A 1 90 ? 1.527 -12.316 31.972 1.00 82.06 90 PHE A CA 1
ATOM 721 C C . PHE A 1 90 ? 1.172 -11.961 33.420 1.00 82.06 90 PHE A C 1
ATOM 723 O O . PHE A 1 90 ? 0.917 -10.798 33.732 1.00 82.06 90 PHE A O 1
ATOM 730 N N . ALA A 1 91 ? 1.231 -12.934 34.333 1.00 81.81 91 ALA A N 1
ATOM 731 C CA . ALA A 1 91 ? 1.065 -12.674 35.759 1.00 81.81 91 ALA A CA 1
ATOM 732 C C . ALA A 1 91 ? 2.127 -11.683 36.272 1.00 81.81 91 ALA A C 1
ATOM 734 O O . ALA A 1 91 ? 1.817 -10.782 37.051 1.00 81.81 91 ALA A O 1
ATOM 735 N N . GLN A 1 92 ? 3.374 -11.806 35.805 1.00 81.25 92 GLN A N 1
ATOM 736 C CA . GLN A 1 92 ? 4.471 -10.915 36.183 1.00 81.25 92 GLN A CA 1
ATOM 737 C C . GLN A 1 92 ? 4.222 -9.478 35.703 1.00 81.25 92 GLN A C 1
ATOM 739 O O . GLN A 1 92 ? 4.515 -8.532 36.439 1.00 81.25 92 GLN A O 1
ATOM 744 N N . ALA A 1 93 ? 3.642 -9.312 34.511 1.00 77.06 93 ALA A N 1
ATOM 745 C CA . ALA A 1 93 ? 3.217 -8.016 33.996 1.00 77.06 93 ALA A CA 1
ATOM 746 C C . ALA A 1 93 ? 2.075 -7.418 34.838 1.00 77.06 93 ALA A C 1
ATOM 748 O O . ALA A 1 93 ? 2.186 -6.273 35.273 1.00 77.06 93 ALA A O 1
ATOM 749 N N . LEU A 1 94 ? 1.033 -8.193 35.158 1.00 74.75 94 LEU A N 1
ATOM 750 C CA . LEU A 1 94 ? -0.094 -7.734 35.987 1.00 74.75 94 LEU A CA 1
ATOM 751 C C . LEU A 1 94 ? 0.335 -7.296 37.398 1.00 74.75 94 LEU A C 1
ATOM 753 O O . LEU A 1 94 ? -0.144 -6.284 37.909 1.00 74.75 94 LEU A O 1
ATOM 757 N N . SER A 1 95 ? 1.277 -8.019 38.006 1.00 70.69 95 SER A N 1
ATOM 758 C CA . SER A 1 95 ? 1.841 -7.683 39.322 1.00 70.69 95 SER A CA 1
ATOM 759 C C . SER A 1 95 ? 2.649 -6.375 39.286 1.00 70.69 95 SER A C 1
ATOM 761 O O . SER A 1 95 ? 2.581 -5.577 40.224 1.00 70.69 95 SER A O 1
ATOM 763 N N . SER A 1 96 ? 3.341 -6.087 38.174 1.00 66.12 96 SER A N 1
ATOM 764 C CA . SER A 1 96 ? 4.131 -4.855 38.016 1.00 66.12 96 SER A CA 1
ATOM 765 C C . SER A 1 96 ? 3.288 -3.576 37.913 1.00 66.12 96 SER A C 1
ATOM 767 O O . SER A 1 96 ? 3.736 -2.517 38.352 1.00 66.12 96 SER A O 1
ATOM 769 N N . VAL A 1 97 ? 2.053 -3.671 37.406 1.00 65.44 97 VAL A N 1
ATOM 770 C CA . VAL A 1 97 ? 1.144 -2.523 37.221 1.00 65.44 97 VAL A CA 1
ATOM 771 C C . VAL A 1 97 ? 0.663 -1.943 38.559 1.00 65.44 97 VAL A C 1
ATOM 773 O O . VAL A 1 97 ? 0.449 -0.738 38.659 1.00 65.44 97 VAL A O 1
ATOM 776 N N . ASN A 1 98 ? 0.568 -2.765 39.609 1.00 55.41 98 ASN A N 1
ATOM 777 C CA . ASN A 1 98 ? 0.005 -2.360 40.905 1.00 55.41 98 ASN A CA 1
ATOM 778 C C . ASN A 1 98 ? 1.050 -2.070 41.996 1.00 55.41 98 ASN A C 1
ATOM 780 O O . ASN A 1 98 ? 0.687 -1.827 43.146 1.00 55.41 98 ASN A O 1
ATOM 784 N N . GLY A 1 99 ? 2.350 -2.115 41.681 1.00 56.81 99 GLY A N 1
ATOM 785 C CA . GLY A 1 99 ? 3.419 -1.871 42.661 1.00 56.81 99 GLY A CA 1
ATOM 786 C C . GLY A 1 99 ? 3.486 -2.895 43.807 1.00 56.81 99 GLY A C 1
ATOM 787 O O . GLY A 1 99 ? 4.220 -2.690 44.775 1.00 56.81 99 GLY A O 1
ATOM 788 N N . GLN A 1 100 ? 2.742 -4.002 43.712 1.00 56.81 100 GLN A N 1
ATOM 789 C CA . GLN A 1 100 ? 2.740 -5.092 44.682 1.00 56.81 100 GLN A CA 1
ATOM 790 C C . GLN A 1 100 ? 3.615 -6.244 44.167 1.00 56.81 100 GLN A C 1
ATOM 792 O O . GLN A 1 100 ? 3.212 -7.032 43.319 1.00 56.81 100 GLN A O 1
ATOM 797 N N . VAL A 1 101 ? 4.807 -6.337 44.770 1.00 56.00 101 VAL A N 1
ATOM 798 C CA . VAL A 1 101 ? 5.808 -7.418 44.671 1.00 56.00 101 VAL A CA 1
ATOM 799 C C . VAL A 1 101 ? 6.609 -7.470 43.356 1.00 56.00 101 VAL A C 1
ATOM 801 O O . VAL A 1 101 ? 6.093 -7.702 42.275 1.00 56.00 101 VAL A O 1
ATOM 804 N N . CYS A 1 102 ? 7.937 -7.346 43.460 1.00 54.75 102 CYS A N 1
ATOM 805 C CA . CYS A 1 102 ? 8.854 -7.319 42.310 1.00 54.75 102 CYS A CA 1
ATOM 806 C C . CYS A 1 102 ? 9.138 -8.690 41.655 1.00 54.75 102 CYS A C 1
ATOM 808 O O . CYS A 1 102 ? 9.985 -8.758 40.767 1.00 54.75 102 CYS A O 1
ATOM 810 N N . TYR A 1 103 ? 8.518 -9.795 42.097 1.00 65.88 103 TYR A N 1
ATOM 811 C CA . TYR A 1 103 ? 8.883 -11.133 41.612 1.00 65.88 103 TYR A CA 1
ATOM 812 C C . TYR A 1 103 ? 7.815 -12.210 41.855 1.00 65.88 103 TYR A C 1
ATOM 814 O O . TYR A 1 103 ? 7.473 -12.519 42.999 1.00 65.88 103 TYR A O 1
ATOM 822 N N . ILE A 1 104 ? 7.372 -12.863 40.779 1.00 76.69 104 ILE A N 1
ATOM 823 C CA . ILE A 1 104 ? 6.532 -14.060 40.818 1.00 76.69 104 ILE A CA 1
ATOM 824 C C . ILE A 1 104 ? 7.419 -15.308 40.781 1.00 76.69 104 ILE A C 1
ATOM 826 O O . ILE A 1 104 ? 8.143 -15.571 39.822 1.00 76.69 104 ILE A O 1
ATOM 830 N N . GLY A 1 105 ? 7.352 -16.131 41.829 1.00 73.25 105 GLY A N 1
ATOM 831 C CA . GLY A 1 105 ? 8.181 -17.334 41.940 1.00 73.25 105 GLY A CA 1
ATOM 832 C C . GLY A 1 105 ? 7.892 -18.397 40.869 1.00 73.25 105 GLY A C 1
ATOM 833 O O . GLY A 1 105 ? 6.752 -18.594 40.460 1.00 73.25 105 GLY A O 1
ATOM 834 N N . LYS A 1 106 ? 8.919 -19.168 40.489 1.00 74.69 106 LYS A N 1
ATOM 835 C CA . LYS A 1 106 ? 8.870 -20.228 39.454 1.00 74.69 106 LYS A CA 1
ATOM 836 C C . LYS A 1 106 ? 7.735 -21.261 39.580 1.00 74.69 106 LYS A C 1
ATOM 838 O O . LYS A 1 106 ? 7.295 -21.808 38.579 1.00 74.69 106 LYS A O 1
ATOM 843 N N . ASN A 1 107 ? 7.253 -21.518 40.797 1.00 77.94 107 ASN A N 1
ATOM 844 C CA . ASN A 1 107 ? 6.183 -22.488 41.075 1.00 77.94 107 ASN A CA 1
ATOM 845 C C . ASN A 1 107 ? 4.807 -21.813 41.231 1.00 77.94 107 ASN A C 1
ATOM 847 O O . ASN A 1 107 ? 3.865 -22.416 41.744 1.00 77.94 107 ASN A O 1
ATOM 851 N N . TRP A 1 108 ? 4.689 -20.523 40.910 1.00 85.19 108 TRP A N 1
ATOM 852 C CA . TRP A 1 108 ? 3.438 -19.785 41.070 1.00 85.19 108 TRP A CA 1
ATOM 853 C C . TRP A 1 108 ? 2.348 -20.322 40.145 1.00 85.19 108 TRP A C 1
ATOM 855 O O . TRP A 1 108 ? 1.250 -20.570 40.626 1.00 85.19 108 TRP A O 1
ATOM 865 N N . VAL A 1 109 ? 2.679 -20.614 38.883 1.00 81.38 109 VAL A N 1
ATOM 866 C CA . VAL A 1 109 ? 1.727 -21.138 37.888 1.00 81.38 109 VAL A CA 1
ATOM 867 C C . VAL A 1 109 ? 1.145 -22.488 38.313 1.00 81.38 109 VAL A C 1
ATOM 869 O O . VAL A 1 109 ? -0.059 -22.699 38.223 1.00 81.38 109 VAL A O 1
ATOM 872 N N . ASP A 1 110 ? 1.962 -23.384 38.870 1.00 80.00 110 ASP A N 1
ATOM 873 C CA . ASP A 1 110 ? 1.469 -24.670 39.384 1.00 80.00 110 ASP A CA 1
ATOM 874 C C . ASP A 1 110 ? 0.496 -24.478 40.559 1.00 80.00 110 ASP A C 1
ATOM 876 O O . ASP A 1 110 ? -0.541 -25.139 40.649 1.00 80.00 110 ASP A O 1
ATOM 880 N N . ARG A 1 111 ? 0.796 -23.522 41.448 1.00 79.69 111 ARG A N 1
ATOM 881 C CA . ARG A 1 111 ? -0.090 -23.170 42.566 1.00 79.69 111 ARG A CA 1
ATOM 882 C C . ARG A 1 111 ? -1.359 -22.458 42.092 1.00 79.69 111 ARG A C 1
ATOM 884 O O . ARG A 1 111 ? -2.399 -22.670 42.703 1.00 79.69 111 ARG A O 1
ATOM 891 N N . PHE A 1 112 ? -1.276 -21.642 41.044 1.00 83.19 112 PHE A N 1
ATOM 892 C CA . PHE A 1 112 ? -2.407 -20.967 40.403 1.00 83.19 112 PHE A CA 1
ATOM 893 C C . PHE A 1 112 ? -3.391 -21.992 39.831 1.00 83.19 112 PHE A C 1
ATOM 895 O O . PHE A 1 112 ? -4.554 -21.990 40.219 1.00 83.19 112 PHE A O 1
ATOM 902 N N . PHE A 1 113 ? -2.916 -22.973 39.059 1.00 78.81 113 PHE A N 1
ATOM 903 C CA . PHE A 1 113 ? -3.769 -24.064 38.569 1.00 78.81 113 PHE A CA 1
ATOM 904 C C . PHE A 1 113 ? -4.367 -24.924 39.688 1.00 78.81 113 PHE A C 1
ATOM 906 O O . PHE A 1 113 ? -5.466 -25.447 39.551 1.00 78.81 113 PHE A O 1
ATOM 913 N N . THR A 1 114 ? -3.673 -25.053 40.822 1.00 76.06 114 THR A N 1
ATOM 914 C CA . THR A 1 114 ? -4.226 -25.758 41.992 1.00 76.06 114 THR A CA 1
ATOM 915 C C . THR A 1 114 ? -5.389 -24.989 42.635 1.00 76.06 114 THR A C 1
ATOM 917 O O . THR A 1 114 ? -6.280 -25.605 43.216 1.00 76.06 114 THR A O 1
ATOM 920 N N . ARG A 1 115 ? -5.387 -23.649 42.556 1.00 77.44 115 ARG A N 1
ATOM 921 C CA . ARG A 1 115 ? -6.480 -22.794 43.056 1.00 77.44 115 ARG A CA 1
ATOM 922 C C . ARG A 1 115 ? -7.643 -22.705 42.068 1.00 77.44 115 ARG A C 1
ATOM 924 O O . ARG A 1 115 ? -8.787 -22.663 42.503 1.00 77.44 115 ARG A O 1
ATOM 931 N N . HIS A 1 116 ? -7.339 -22.746 40.774 1.00 77.31 116 HIS A N 1
ATOM 932 C CA . HIS A 1 116 ? -8.289 -22.596 39.671 1.00 77.31 116 HIS A CA 1
ATOM 933 C C . HIS A 1 116 ? -8.467 -23.916 38.922 1.00 77.31 116 HIS A C 1
ATOM 935 O O . HIS A 1 116 ? -8.108 -24.063 37.755 1.00 77.31 116 HIS A O 1
ATOM 941 N N . SER A 1 117 ? -9.033 -24.904 39.622 1.00 67.31 117 SER A N 1
ATOM 942 C CA . SER A 1 117 ? -9.273 -26.257 39.093 1.00 67.31 117 SER A CA 1
ATOM 943 C C . SER A 1 117 ? -10.288 -26.320 37.944 1.00 67.31 117 SER A C 1
ATOM 945 O O . SER A 1 117 ? -10.483 -27.387 37.373 1.00 67.31 117 SER A O 1
ATOM 947 N N . SER A 1 118 ? -10.947 -25.205 37.618 1.00 64.19 118 SER A N 1
ATOM 948 C CA . SER A 1 118 ? -11.835 -25.058 36.458 1.00 64.19 118 SER A CA 1
ATOM 949 C C . SER A 1 118 ? -11.091 -25.080 35.116 1.00 64.19 118 SER A C 1
ATOM 951 O O . SER A 1 118 ? -11.731 -25.244 34.080 1.00 64.19 118 SER A O 1
ATOM 953 N N . ILE A 1 119 ? -9.761 -24.942 35.118 1.00 68.50 119 ILE A N 1
ATOM 954 C CA . ILE A 1 119 ? -8.929 -25.004 33.914 1.00 68.50 119 ILE A CA 1
ATOM 955 C C . ILE A 1 119 ? -8.529 -26.469 33.640 1.00 68.50 119 ILE A C 1
ATOM 957 O O . ILE A 1 119 ? -7.672 -27.034 34.326 1.00 68.50 119 ILE A O 1
ATOM 961 N N . GLU A 1 120 ? -9.144 -27.108 32.638 1.00 57.50 120 GLU A N 1
ATOM 962 C CA . GLU A 1 120 ? -8.828 -28.488 32.231 1.00 57.50 120 GLU A CA 1
ATOM 963 C C . GLU A 1 120 ? -7.522 -28.564 31.413 1.00 57.50 120 GLU A C 1
ATOM 965 O O . GLU A 1 120 ? -7.509 -28.458 30.188 1.00 57.50 120 GLU A O 1
ATOM 970 N N . LEU A 1 121 ? -6.392 -28.829 32.076 1.00 52.53 121 LEU A N 1
ATOM 971 C CA . LEU A 1 121 ? -5.098 -29.020 31.406 1.00 52.53 121 LEU A CA 1
ATOM 972 C C . LEU A 1 121 ? -5.074 -30.293 30.531 1.00 52.53 121 LEU A C 1
ATOM 974 O O . LEU A 1 121 ? -4.951 -31.410 31.041 1.00 52.53 121 LEU A O 1
ATOM 978 N N . LYS A 1 122 ? -5.083 -30.148 29.197 1.00 48.75 122 LYS A N 1
ATOM 979 C CA . LYS A 1 122 ? -4.803 -31.265 28.268 1.00 48.75 122 LYS A CA 1
ATOM 980 C C . LYS A 1 122 ? -3.286 -31.537 28.159 1.00 48.75 122 LYS A C 1
ATOM 982 O O . LYS A 1 122 ? -2.516 -30.593 27.978 1.00 48.75 122 LYS A O 1
ATOM 987 N N . PRO A 1 123 ? -2.806 -32.800 28.216 1.00 43.00 123 PRO A N 1
ATOM 988 C CA . PRO A 1 123 ? -1.370 -33.104 28.185 1.00 43.00 123 PRO A CA 1
ATOM 989 C C . PRO A 1 123 ? -0.720 -32.746 26.834 1.00 43.00 123 PRO A C 1
ATOM 991 O O . PRO A 1 123 ? -1.047 -33.326 25.801 1.00 43.00 123 PRO A O 1
ATOM 994 N N . SER A 1 124 ? 0.254 -31.833 26.835 1.00 47.28 124 SER A N 1
ATOM 995 C CA . SER A 1 124 ? 0.859 -31.232 25.630 1.00 47.28 124 SER A CA 1
ATOM 996 C C . SER A 1 124 ? 1.992 -32.036 24.965 1.00 47.28 124 SER A C 1
ATOM 998 O O . SER A 1 124 ? 2.524 -31.642 23.928 1.00 47.28 124 SER A O 1
ATOM 1000 N N . ARG A 1 125 ? 2.385 -33.194 25.507 1.00 40.53 125 ARG A N 1
ATOM 1001 C CA . ARG A 1 125 ? 3.748 -33.710 25.278 1.00 40.53 125 ARG A CA 1
ATOM 1002 C C . ARG A 1 125 ? 4.026 -34.395 23.928 1.00 40.53 125 ARG A C 1
ATOM 1004 O O . ARG A 1 125 ? 5.190 -34.502 23.557 1.00 40.53 125 ARG A O 1
ATOM 1011 N N . VAL A 1 126 ? 3.010 -34.852 23.190 1.00 39.47 126 VAL A N 1
ATOM 1012 C CA . VAL A 1 126 ? 3.209 -35.598 21.918 1.00 39.47 126 VAL A CA 1
ATOM 1013 C C . VAL A 1 126 ? 2.855 -34.766 20.675 1.00 39.47 126 VAL A C 1
ATOM 1015 O O . VAL A 1 126 ? 3.352 -35.035 19.586 1.00 39.47 126 VAL A O 1
ATOM 1018 N N . ILE A 1 127 ? 2.079 -33.692 20.833 1.00 41.03 127 ILE A N 1
ATOM 1019 C CA . ILE A 1 127 ? 1.618 -32.843 19.720 1.00 41.03 127 ILE A CA 1
ATOM 1020 C C . ILE A 1 127 ? 2.612 -31.693 19.430 1.00 41.03 127 ILE A C 1
ATOM 1022 O O . ILE A 1 127 ? 2.733 -31.243 18.290 1.00 41.03 127 ILE A O 1
ATOM 1026 N N . GLU A 1 128 ? 3.392 -31.251 20.423 1.00 37.16 128 GLU A N 1
ATOM 1027 C CA . GLU A 1 128 ? 4.304 -30.099 20.302 1.00 37.16 128 GLU A CA 1
ATOM 1028 C C . GLU A 1 128 ? 5.502 -30.313 19.363 1.00 37.16 128 GLU A C 1
ATOM 1030 O O . GLU A 1 128 ? 5.888 -29.384 18.655 1.00 37.16 128 GLU A O 1
ATOM 1035 N N . SER A 1 129 ? 6.099 -31.510 19.310 1.00 32.88 129 SER A N 1
ATOM 1036 C CA . SER A 1 129 ? 7.306 -31.742 18.488 1.00 32.88 129 SER A CA 1
ATOM 1037 C C . SER A 1 129 ? 7.003 -31.909 16.993 1.00 32.88 129 SER A C 1
ATOM 1039 O O . SER A 1 129 ? 7.870 -31.667 16.148 1.00 32.88 129 SER A O 1
ATOM 1041 N N . ALA A 1 130 ? 5.771 -32.312 16.664 1.00 33.38 130 ALA A N 1
ATOM 1042 C CA . ALA A 1 130 ? 5.262 -32.377 15.298 1.00 33.38 130 ALA A CA 1
ATOM 1043 C C . ALA A 1 130 ? 4.778 -30.996 14.815 1.00 33.38 130 ALA A C 1
ATOM 1045 O O . ALA A 1 130 ? 5.029 -30.637 13.670 1.00 33.38 130 ALA A O 1
ATOM 1046 N N . ARG A 1 131 ? 4.185 -30.173 15.698 1.00 39.97 131 ARG A N 1
ATOM 1047 C CA . ARG A 1 131 ? 3.790 -28.785 15.382 1.00 39.97 131 ARG A CA 1
ATOM 1048 C C . ARG A 1 131 ? 4.981 -27.838 15.224 1.00 39.97 131 ARG A C 1
ATOM 1050 O O . ARG A 1 131 ? 5.019 -27.088 14.255 1.00 39.97 131 ARG A O 1
ATOM 1057 N N . LYS A 1 132 ? 6.002 -27.939 16.089 1.00 34.69 132 LYS A N 1
ATOM 1058 C CA . LYS A 1 132 ? 7.231 -27.120 15.997 1.00 34.69 132 LYS A CA 1
ATOM 1059 C C . LYS A 1 132 ? 7.993 -27.269 14.679 1.00 34.69 132 LYS A C 1
ATOM 1061 O O . LYS A 1 132 ? 8.797 -26.401 14.368 1.00 34.69 132 LYS A O 1
ATOM 1066 N N . ARG A 1 133 ? 7.794 -28.367 13.944 1.00 35.88 133 ARG A N 1
ATOM 1067 C CA . ARG A 1 133 ? 8.530 -28.640 12.703 1.00 35.88 133 ARG A CA 1
ATOM 1068 C C . ARG A 1 133 ? 7.789 -28.243 11.428 1.00 35.88 133 ARG A C 1
ATOM 1070 O O . ARG A 1 133 ? 8.452 -28.168 10.402 1.00 35.88 133 ARG A O 1
ATOM 1077 N N . CYS A 1 134 ? 6.480 -27.972 11.465 1.00 36.28 134 CYS A N 1
ATOM 1078 C CA . CYS A 1 134 ? 5.729 -27.734 10.224 1.00 36.28 134 CYS A CA 1
ATOM 1079 C C . CYS A 1 134 ? 4.618 -26.674 10.272 1.00 36.28 134 CYS A C 1
ATOM 1081 O O . CYS A 1 134 ? 4.024 -26.443 9.227 1.00 36.28 134 CYS A O 1
ATOM 1083 N N . VAL A 1 135 ? 4.287 -26.042 11.407 1.00 36.69 135 VAL A N 1
ATOM 1084 C CA . VAL A 1 135 ? 3.168 -25.079 11.444 1.00 36.69 135 VAL A CA 1
ATOM 1085 C C . VAL A 1 135 ? 3.384 -24.005 12.524 1.00 36.69 135 VAL A C 1
ATOM 1087 O O . VAL A 1 135 ? 3.267 -24.291 13.716 1.00 36.69 135 VAL A O 1
ATOM 1090 N N . THR A 1 136 ? 3.685 -22.766 12.124 1.00 37.75 136 THR A N 1
ATOM 1091 C CA . THR A 1 136 ? 3.671 -21.574 12.998 1.00 37.75 136 THR A CA 1
ATOM 1092 C C . THR A 1 136 ? 2.255 -20.980 13.088 1.00 37.75 136 THR A C 1
ATOM 1094 O O . THR A 1 136 ? 1.413 -21.256 12.229 1.00 37.75 136 THR A O 1
ATOM 1097 N N . LYS A 1 137 ? 1.957 -20.175 14.120 1.00 38.34 137 LYS A N 1
ATOM 1098 C CA . LYS A 1 137 ? 0.644 -19.509 14.287 1.00 38.34 137 LYS A CA 1
ATOM 1099 C C . LYS A 1 137 ? 0.314 -18.625 13.078 1.00 38.34 137 LYS A C 1
ATOM 1101 O O . LYS A 1 137 ? -0.827 -18.574 12.629 1.00 38.34 137 LYS A O 1
ATOM 1106 N N . GLU A 1 138 ? 1.346 -18.000 12.536 1.00 41.25 138 GLU A N 1
ATOM 1107 C CA . GLU A 1 138 ? 1.334 -17.174 11.339 1.00 41.25 138 GLU A CA 1
ATOM 1108 C C . GLU A 1 138 ? 0.951 -18.022 10.115 1.00 41.25 138 GLU A C 1
ATOM 1110 O O . GLU A 1 138 ? -0.015 -17.699 9.436 1.00 41.25 138 GLU A O 1
ATOM 1115 N N . SER A 1 139 ? 1.566 -19.199 9.927 1.00 38.44 139 SER A N 1
ATOM 1116 C CA . SER A 1 139 ? 1.255 -20.087 8.792 1.00 38.44 139 SER A CA 1
ATOM 1117 C C . SER A 1 139 ? -0.185 -20.635 8.776 1.00 38.44 139 SER A C 1
ATOM 1119 O O . SER A 1 139 ? -0.734 -20.879 7.701 1.00 38.44 139 SER A O 1
ATOM 1121 N N . LEU A 1 140 ? -0.824 -20.816 9.944 1.00 38.41 140 LEU A N 1
ATOM 1122 C CA . LEU A 1 140 ? -2.246 -21.194 10.027 1.00 38.41 140 LEU A CA 1
ATOM 1123 C C . LEU A 1 140 ? -3.158 -20.027 9.664 1.00 38.41 140 LEU A C 1
ATOM 1125 O O . LEU A 1 140 ? -4.077 -20.215 8.873 1.00 38.41 140 LEU A O 1
ATOM 1129 N N . SER A 1 141 ? -2.865 -18.833 10.184 1.00 57.53 141 SER A N 1
ATOM 1130 C CA . SER A 1 141 ? -3.589 -17.612 9.822 1.00 57.53 141 SER A CA 1
ATOM 1131 C C . SER A 1 141 ? -3.463 -17.314 8.327 1.00 57.53 141 SER A C 1
ATOM 1133 O O . SER A 1 141 ? -4.441 -16.946 7.683 1.00 57.53 141 SER A O 1
ATOM 1135 N N . ASP A 1 142 ? -2.286 -17.525 7.743 1.00 62.53 142 ASP A N 1
ATOM 1136 C CA . ASP A 1 142 ? -2.046 -17.265 6.325 1.00 62.53 142 ASP A CA 1
ATOM 1137 C C . ASP A 1 142 ? -2.744 -18.287 5.425 1.00 62.53 142 ASP A C 1
ATOM 1139 O O . ASP A 1 142 ? -3.292 -17.921 4.382 1.00 62.53 142 ASP A O 1
ATOM 1143 N N . LYS A 1 143 ? -2.831 -19.550 5.861 1.00 63.91 143 LYS A N 1
ATOM 1144 C CA . LYS A 1 143 ? -3.668 -20.553 5.198 1.00 63.91 143 LYS A CA 1
ATOM 1145 C C . LYS A 1 143 ? -5.156 -20.197 5.275 1.00 63.91 143 LYS A C 1
ATOM 1147 O O . LYS A 1 143 ? -5.838 -20.253 4.258 1.00 63.91 143 LYS A O 1
ATOM 1152 N N . GLU A 1 144 ? -5.652 -19.794 6.444 1.00 66.56 144 GLU A N 1
ATOM 1153 C CA . GLU A 1 144 ? -7.052 -19.383 6.629 1.00 66.56 144 GLU A CA 1
ATOM 1154 C C . GLU A 1 144 ? -7.409 -18.164 5.769 1.00 66.56 144 GLU A C 1
ATOM 1156 O O . GLU A 1 144 ? -8.452 -18.159 5.115 1.00 66.56 144 GLU A O 1
ATOM 1161 N N . LYS A 1 145 ? -6.526 -17.160 5.694 1.00 66.88 145 LYS A N 1
ATOM 1162 C CA . LYS A 1 145 ? -6.671 -16.019 4.773 1.00 66.88 145 LYS A CA 1
ATOM 1163 C C . LYS A 1 145 ? -6.724 -16.487 3.318 1.00 66.88 145 LYS A C 1
ATOM 1165 O O . LYS A 1 145 ? -7.575 -16.030 2.557 1.00 66.88 145 LYS A O 1
ATOM 1170 N N . GLY A 1 146 ? -5.854 -17.424 2.939 1.00 68.06 146 GLY A N 1
ATOM 1171 C CA . GLY A 1 146 ? -5.867 -18.064 1.625 1.00 68.06 146 GLY A CA 1
ATOM 1172 C C . GLY A 1 146 ? -7.206 -18.735 1.301 1.00 68.06 146 GLY A C 1
ATOM 1173 O O . GLY A 1 146 ? -7.795 -18.488 0.248 1.00 68.06 146 GLY A O 1
ATOM 1174 N N . ASP A 1 147 ? -7.733 -19.521 2.237 1.00 71.19 147 ASP A N 1
ATOM 1175 C CA . ASP A 1 147 ? -9.018 -20.209 2.096 1.00 71.19 147 ASP A CA 1
ATOM 1176 C C . ASP A 1 147 ? -10.198 -19.224 2.010 1.00 71.19 147 ASP A C 1
ATOM 1178 O O . ASP A 1 147 ? -11.138 -19.449 1.240 1.00 71.19 147 ASP A O 1
ATOM 1182 N N . GLN A 1 148 ? -10.148 -18.103 2.739 1.00 70.06 148 GLN A N 1
ATOM 1183 C CA . GLN A 1 148 ? -11.144 -17.028 2.652 1.00 70.06 148 GLN A CA 1
ATOM 1184 C C . GLN A 1 148 ? -11.129 -16.338 1.282 1.00 70.06 148 GLN A C 1
ATOM 1186 O O . GLN A 1 148 ? -12.195 -16.080 0.713 1.00 70.06 148 GLN A O 1
ATOM 1191 N N . VAL A 1 149 ? -9.941 -16.091 0.714 1.00 72.69 149 VAL A N 1
ATOM 1192 C CA . VAL A 1 149 ? -9.805 -15.580 -0.659 1.00 72.69 149 VAL A CA 1
ATOM 1193 C C . VAL A 1 149 ? -10.445 -16.559 -1.639 1.00 72.69 149 VAL A C 1
ATOM 1195 O O . VAL A 1 149 ? -11.304 -16.156 -2.423 1.00 72.69 149 VAL A O 1
ATOM 1198 N N . LEU A 1 150 ? -10.109 -17.849 -1.557 1.00 75.88 150 LEU A N 1
ATOM 1199 C CA . LEU A 1 150 ? -10.705 -18.873 -2.417 1.00 75.88 150 LEU A CA 1
ATOM 1200 C C . LEU A 1 150 ? -12.231 -18.902 -2.279 1.00 75.88 150 LEU A C 1
ATOM 1202 O O . LEU A 1 150 ? -12.939 -18.880 -3.285 1.00 75.88 150 LEU A O 1
ATOM 1206 N N . ALA A 1 151 ? -12.753 -18.894 -1.050 1.00 75.25 151 ALA A N 1
ATOM 1207 C CA . ALA A 1 151 ? -14.187 -18.920 -0.775 1.00 75.25 151 ALA A CA 1
ATOM 1208 C C . ALA A 1 151 ? -14.950 -17.755 -1.424 1.00 75.25 151 ALA A C 1
ATOM 1210 O O . ALA A 1 151 ? -16.041 -17.973 -1.953 1.00 75.25 151 ALA A O 1
ATOM 1211 N N . ARG A 1 152 ? -14.365 -16.551 -1.452 1.00 71.44 152 ARG A N 1
ATOM 1212 C CA . ARG A 1 152 ? -14.967 -15.361 -2.077 1.00 71.44 152 ARG A CA 1
ATOM 1213 C C . ARG A 1 152 ? -15.144 -15.499 -3.592 1.00 71.44 152 ARG A C 1
ATOM 1215 O O . ARG A 1 152 ? -16.063 -14.910 -4.160 1.00 71.44 152 ARG A O 1
ATOM 1222 N N . TYR A 1 153 ? -14.286 -16.279 -4.244 1.00 72.75 153 TYR A N 1
ATOM 1223 C CA . TYR A 1 153 ? -14.281 -16.434 -5.700 1.00 72.75 153 TYR A CA 1
ATOM 1224 C C . TYR A 1 153 ? -14.822 -17.782 -6.193 1.00 72.75 153 TYR A C 1
ATOM 1226 O O . TYR A 1 153 ? -14.980 -17.944 -7.401 1.00 72.75 153 TYR A O 1
ATOM 1234 N N . LYS A 1 154 ? -15.208 -18.703 -5.290 1.00 66.38 154 LYS A N 1
ATOM 1235 C CA . LYS A 1 154 ? -15.761 -20.037 -5.620 1.00 66.38 154 LYS A CA 1
ATOM 1236 C C . LYS A 1 154 ? -16.904 -20.022 -6.645 1.00 66.38 154 LYS A C 1
ATOM 1238 O O . LYS A 1 154 ? -17.063 -21.000 -7.364 1.00 66.38 154 LYS A O 1
ATOM 1243 N N . ASN A 1 155 ? -17.678 -18.936 -6.717 1.00 62.44 155 ASN A N 1
ATOM 1244 C CA . ASN A 1 155 ? -18.861 -18.821 -7.579 1.00 62.44 155 ASN A CA 1
ATOM 1245 C C . ASN A 1 155 ? -18.767 -17.690 -8.621 1.00 62.44 155 ASN A C 1
ATOM 1247 O O . ASN A 1 155 ? -19.763 -17.387 -9.275 1.00 62.44 155 ASN A O 1
ATOM 1251 N N . THR A 1 156 ? -17.611 -17.031 -8.752 1.00 59.62 156 THR A N 1
ATOM 1252 C CA . THR A 1 156 ? -17.543 -15.696 -9.379 1.00 59.62 156 THR A CA 1
ATOM 1253 C C . THR A 1 156 ? -16.766 -15.682 -10.696 1.00 59.62 156 THR A C 1
ATOM 1255 O O . THR A 1 156 ? -16.991 -14.800 -11.523 1.00 59.62 156 THR A O 1
ATOM 1258 N N . THR A 1 157 ? -15.879 -16.647 -10.950 1.00 53.47 157 THR A N 1
ATOM 1259 C CA . THR A 1 157 ? -15.030 -16.649 -12.153 1.00 53.47 157 THR A CA 1
ATOM 1260 C C . THR A 1 157 ? -14.897 -18.040 -12.776 1.00 53.47 157 THR A C 1
ATOM 1262 O O . THR A 1 157 ? -14.929 -19.058 -12.096 1.00 53.47 157 THR A O 1
ATOM 1265 N N . LYS A 1 158 ? -14.686 -18.087 -14.101 1.00 56.00 158 LYS A N 1
ATOM 1266 C CA . LYS A 1 158 ? -14.158 -19.273 -14.812 1.00 56.00 158 LYS A CA 1
ATOM 1267 C C . LYS A 1 158 ? -12.656 -19.500 -14.537 1.00 56.00 158 LYS A C 1
ATOM 1269 O O . LYS A 1 158 ? -12.028 -20.279 -15.244 1.00 56.00 158 LYS A O 1
ATOM 1274 N N . ALA A 1 159 ? -12.065 -18.751 -13.606 1.00 63.12 159 ALA A N 1
ATOM 1275 C CA . ALA A 1 159 ? -10.631 -18.735 -13.363 1.00 63.12 159 ALA A CA 1
ATOM 1276 C C . ALA A 1 159 ? -10.277 -19.750 -12.274 1.00 63.12 159 ALA A C 1
ATOM 1278 O O . ALA A 1 159 ? -10.875 -19.743 -11.199 1.00 63.12 159 ALA A O 1
ATOM 1279 N N . GLU A 1 160 ? -9.287 -20.593 -12.546 1.00 73.12 160 GLU A N 1
ATOM 1280 C CA . GLU A 1 160 ? -8.693 -21.468 -11.542 1.00 73.12 160 GLU A CA 1
ATOM 1281 C C . GLU A 1 160 ? -7.779 -20.626 -10.647 1.00 73.12 160 GLU A C 1
ATOM 1283 O O . GLU A 1 160 ? -6.778 -20.075 -11.102 1.00 73.12 160 GLU A O 1
ATOM 1288 N N . ILE A 1 161 ? -8.152 -20.475 -9.376 1.00 79.75 161 ILE A N 1
ATOM 1289 C CA . ILE A 1 161 ? -7.340 -19.771 -8.382 1.00 79.75 161 ILE A CA 1
ATOM 1290 C C . ILE A 1 161 ? -6.636 -20.825 -7.532 1.00 79.75 161 ILE A C 1
ATOM 1292 O O . ILE A 1 161 ? -7.290 -21.656 -6.902 1.00 79.75 161 ILE A O 1
ATOM 1296 N N . ALA A 1 162 ? -5.309 -20.760 -7.496 1.00 81.00 162 ALA A N 1
ATOM 1297 C CA . ALA A 1 162 ? -4.473 -21.537 -6.592 1.00 81.00 162 ALA A CA 1
ATOM 1298 C C . ALA A 1 162 ? -3.823 -20.602 -5.566 1.00 81.00 162 ALA A C 1
ATOM 1300 O O . ALA A 1 162 ? -3.465 -19.469 -5.885 1.00 81.00 162 ALA A O 1
ATOM 1301 N N . VAL A 1 163 ? -3.671 -21.081 -4.332 1.00 82.62 163 VAL A N 1
ATOM 1302 C CA . VAL A 1 163 ? -3.006 -20.345 -3.252 1.00 82.62 163 VAL A CA 1
ATOM 1303 C C . VAL A 1 163 ? -1.768 -21.120 -2.822 1.00 82.62 163 VAL A C 1
ATOM 1305 O O . VAL A 1 163 ? -1.859 -22.304 -2.505 1.00 82.62 163 VAL A O 1
ATOM 1308 N N . CYS A 1 164 ? -0.627 -20.433 -2.780 1.00 82.94 164 CYS A N 1
ATOM 1309 C CA . CYS A 1 164 ? 0.605 -20.924 -2.175 1.00 82.94 164 CYS A CA 1
ATOM 1310 C C . CYS A 1 164 ? 0.899 -20.101 -0.919 1.00 82.94 164 CYS A C 1
ATOM 1312 O O . CYS A 1 164 ? 0.895 -18.871 -0.967 1.00 82.94 164 CYS A O 1
ATOM 1314 N N . VAL A 1 165 ? 1.139 -20.772 0.206 1.00 82.31 165 VAL A N 1
ATOM 1315 C CA . VAL A 1 165 ? 1.472 -20.114 1.475 1.00 82.31 165 VAL A CA 1
ATOM 1316 C C . VAL A 1 165 ? 2.985 -19.955 1.549 1.00 82.31 165 VAL A C 1
ATOM 1318 O O . VAL A 1 165 ? 3.705 -20.944 1.449 1.00 82.31 165 VAL A O 1
ATOM 1321 N N . ILE A 1 166 ? 3.454 -18.722 1.740 1.00 81.00 166 ILE A N 1
ATOM 1322 C CA . ILE A 1 166 ? 4.874 -18.384 1.893 1.00 81.00 166 ILE A CA 1
ATOM 1323 C C . ILE A 1 166 ? 5.074 -17.912 3.339 1.00 81.00 166 ILE A C 1
ATOM 1325 O O . ILE A 1 166 ? 4.729 -16.770 3.641 1.00 81.00 166 ILE A O 1
ATOM 1329 N N . PRO A 1 167 ? 5.577 -18.772 4.248 1.00 74.81 167 PRO A N 1
ATOM 1330 C CA . PRO A 1 167 ? 5.626 -18.463 5.681 1.00 74.81 167 PRO A CA 1
ATOM 1331 C C . PRO A 1 167 ? 6.564 -17.305 6.029 1.00 74.81 167 PRO A C 1
ATOM 1333 O O . PRO A 1 167 ? 6.308 -16.556 6.965 1.00 74.81 167 PRO A O 1
ATOM 1336 N N . ASP A 1 168 ? 7.662 -17.182 5.285 1.00 78.94 168 ASP A N 1
ATOM 1337 C CA . ASP A 1 168 ? 8.627 -16.097 5.409 1.00 78.94 168 ASP A CA 1
ATOM 1338 C C . ASP A 1 168 ? 9.146 -15.747 4.016 1.00 78.94 168 ASP A C 1
ATOM 1340 O O . ASP A 1 168 ? 9.972 -16.453 3.444 1.00 78.94 168 ASP A O 1
ATOM 1344 N N . PHE A 1 169 ? 8.646 -14.646 3.464 1.00 80.19 169 PHE A N 1
ATOM 1345 C CA . PHE A 1 169 ? 9.011 -14.185 2.125 1.00 80.19 169 PHE A CA 1
ATOM 1346 C C . PHE A 1 169 ? 10.410 -13.547 2.061 1.00 80.19 169 PHE A C 1
ATOM 1348 O O . PHE A 1 169 ? 10.857 -13.157 0.984 1.00 80.19 169 PHE A O 1
ATOM 1355 N N . THR A 1 170 ? 11.097 -13.423 3.201 1.00 79.62 170 THR A N 1
ATOM 1356 C CA . THR A 1 170 ? 12.481 -12.939 3.288 1.00 79.62 170 THR A CA 1
ATOM 1357 C C . THR A 1 170 ? 13.500 -14.077 3.326 1.00 79.62 170 THR A C 1
ATOM 1359 O O . THR A 1 170 ? 14.701 -13.835 3.189 1.00 79.62 170 THR A O 1
ATOM 1362 N N . ALA A 1 171 ? 13.039 -15.322 3.485 1.00 81.12 171 ALA A N 1
ATOM 1363 C CA . ALA A 1 171 ? 13.901 -16.490 3.472 1.00 81.12 171 ALA A CA 1
ATOM 1364 C C . ALA A 1 171 ? 14.479 -16.744 2.070 1.00 81.12 171 ALA A C 1
ATOM 1366 O O . ALA A 1 171 ? 13.834 -16.522 1.042 1.00 81.12 171 ALA A O 1
ATOM 1367 N N . HIS A 1 172 ? 15.707 -17.261 2.024 1.00 80.69 172 HIS A N 1
ATOM 1368 C CA . HIS A 1 172 ? 16.313 -17.686 0.766 1.00 80.69 172 HIS A CA 1
ATOM 1369 C C . HIS A 1 172 ? 15.456 -18.778 0.112 1.00 80.69 172 HIS A C 1
ATOM 1371 O O . HIS A 1 172 ? 15.140 -19.779 0.752 1.00 80.69 172 HIS A O 1
ATOM 1377 N N . GLY A 1 173 ? 15.119 -18.598 -1.165 1.00 84.06 173 GLY A N 1
ATOM 1378 C CA . GLY A 1 173 ? 14.298 -19.545 -1.918 1.00 84.06 173 GLY A CA 1
ATOM 1379 C C . GLY A 1 173 ? 12.823 -19.582 -1.505 1.00 84.06 173 GLY A C 1
ATOM 1380 O O . GLY A 1 173 ? 12.110 -20.519 -1.852 1.00 84.06 173 GLY A O 1
ATOM 1381 N N . ALA A 1 174 ? 12.331 -18.573 -0.772 1.00 85.19 174 ALA A N 1
ATOM 1382 C CA . ALA A 1 174 ? 10.949 -18.526 -0.279 1.00 85.19 174 ALA A CA 1
ATOM 1383 C C . ALA A 1 174 ? 9.876 -18.650 -1.377 1.00 85.19 174 ALA A C 1
ATOM 1385 O O . ALA A 1 174 ? 8.743 -19.041 -1.100 1.00 85.19 174 ALA A O 1
ATOM 1386 N N . PHE A 1 175 ? 10.224 -18.295 -2.614 1.00 88.88 175 PHE A N 1
ATOM 1387 C CA . PHE A 1 175 ? 9.318 -18.304 -3.759 1.00 88.88 175 PHE A CA 1
ATOM 1388 C C . PHE A 1 175 ? 9.537 -19.499 -4.693 1.00 88.88 175 PHE A C 1
ATOM 1390 O O . PHE A 1 175 ? 8.738 -19.686 -5.611 1.00 88.88 175 PHE A O 1
ATOM 1397 N N . ASP A 1 176 ? 10.580 -20.304 -4.477 1.00 88.19 176 ASP A N 1
ATOM 1398 C CA . ASP A 1 176 ? 11.041 -21.310 -5.438 1.00 88.19 176 ASP A CA 1
ATOM 1399 C C . ASP A 1 176 ? 9.958 -22.361 -5.688 1.00 88.19 176 ASP A C 1
ATOM 1401 O O . ASP A 1 176 ? 9.553 -22.557 -6.831 1.00 88.19 176 ASP A O 1
ATOM 1405 N N . ASP A 1 177 ? 9.399 -22.945 -4.626 1.00 84.62 177 ASP A N 1
ATOM 1406 C CA . ASP A 1 177 ? 8.337 -23.956 -4.721 1.00 84.62 177 ASP A CA 1
ATOM 1407 C C . ASP A 1 177 ? 7.085 -23.423 -5.444 1.00 84.62 177 ASP A C 1
ATOM 1409 O O . ASP A 1 177 ? 6.442 -24.139 -6.214 1.00 84.62 177 ASP A O 1
ATOM 1413 N N . CYS A 1 178 ? 6.743 -22.146 -5.229 1.00 84.44 178 CYS A N 1
ATOM 1414 C CA . CYS A 1 178 ? 5.594 -21.510 -5.874 1.00 84.44 178 CYS A CA 1
ATOM 1415 C C . CYS A 1 178 ? 5.841 -21.281 -7.373 1.00 84.44 178 CYS A C 1
ATOM 1417 O O . CYS A 1 178 ? 4.930 -21.440 -8.190 1.00 84.44 178 CYS A O 1
ATOM 1419 N N . LEU A 1 179 ? 7.064 -20.890 -7.738 1.00 86.25 179 LEU A N 1
ATOM 1420 C CA . LEU A 1 179 ? 7.446 -20.547 -9.107 1.00 86.25 179 LEU A CA 1
ATOM 1421 C C . LEU A 1 179 ? 7.807 -21.775 -9.951 1.00 86.25 179 LEU A C 1
ATOM 1423 O O . LEU A 1 179 ? 7.597 -21.753 -11.159 1.00 86.25 179 LEU A O 1
ATOM 1427 N N . GLN A 1 180 ? 8.281 -22.853 -9.325 1.00 81.19 180 GLN A N 1
ATOM 1428 C CA . GLN A 1 180 ? 8.567 -24.143 -9.965 1.00 81.19 180 GLN A CA 1
ATOM 1429 C C . GLN A 1 180 ? 7.311 -25.009 -10.174 1.00 81.19 180 GLN A C 1
ATOM 1431 O O . GLN A 1 180 ? 7.413 -26.152 -10.626 1.00 81.19 180 GLN A O 1
ATOM 1436 N N . SER A 1 181 ? 6.121 -24.494 -9.842 1.00 69.38 181 SER A N 1
ATOM 1437 C CA . SER A 1 181 ? 4.863 -25.216 -10.040 1.00 69.38 181 SER A CA 1
ATOM 1438 C C . SER A 1 181 ? 4.640 -25.601 -11.513 1.00 69.38 181 SER A C 1
ATOM 1440 O O . SER A 1 181 ? 5.173 -24.990 -12.437 1.00 69.38 181 SER A O 1
ATOM 1442 N N . SER A 1 182 ? 3.823 -26.631 -11.757 1.00 59.38 182 SER A N 1
ATOM 1443 C CA . SER A 1 182 ? 3.581 -27.191 -13.099 1.00 59.38 182 SER A CA 1
ATOM 1444 C C . SER A 1 182 ? 2.897 -26.237 -14.089 1.00 59.38 182 SER A C 1
ATOM 1446 O O . SER A 1 182 ? 2.728 -26.589 -15.257 1.00 59.38 182 SER A O 1
ATOM 1448 N N . THR A 1 183 ? 2.472 -25.057 -13.637 1.00 72.00 183 THR A N 1
ATOM 1449 C CA . THR A 1 183 ? 1.773 -24.063 -14.449 1.00 72.00 183 THR A CA 1
ATOM 1450 C C . THR A 1 183 ? 2.733 -22.942 -14.820 1.00 72.00 183 THR A C 1
ATOM 1452 O O . THR A 1 183 ? 3.285 -22.266 -13.958 1.00 72.00 183 THR A O 1
ATOM 1455 N N . SER A 1 184 ? 2.914 -22.718 -16.122 1.00 83.19 184 SER A N 1
ATOM 1456 C CA . SER A 1 184 ? 3.723 -21.606 -16.622 1.00 83.19 184 SER A CA 1
ATOM 1457 C C . SER A 1 184 ? 3.113 -20.262 -16.209 1.00 83.19 184 SER A C 1
ATOM 1459 O O . SER A 1 184 ? 1.919 -20.030 -16.400 1.00 83.19 184 SER A O 1
ATOM 1461 N N . LEU A 1 185 ? 3.943 -19.376 -15.654 1.00 89.69 185 LEU A N 1
ATOM 1462 C CA . LEU A 1 185 ? 3.554 -18.022 -15.265 1.00 89.69 185 LEU A CA 1
ATOM 1463 C C . LEU A 1 185 ? 3.986 -17.027 -16.345 1.00 89.69 185 LEU A C 1
ATOM 1465 O O . LEU A 1 185 ? 5.163 -16.977 -16.705 1.00 89.69 185 LEU A O 1
ATOM 1469 N N . ASP A 1 186 ? 3.048 -16.221 -16.841 1.00 92.19 186 ASP A N 1
ATOM 1470 C CA . ASP A 1 186 ? 3.328 -15.129 -17.785 1.00 92.19 186 ASP A CA 1
ATOM 1471 C C . ASP A 1 186 ? 3.678 -13.815 -17.073 1.00 92.19 186 ASP A C 1
ATOM 1473 O O . ASP A 1 186 ? 4.393 -12.972 -17.619 1.00 92.19 186 ASP A O 1
ATOM 1477 N N . VAL A 1 187 ? 3.140 -13.611 -15.870 1.00 94.00 187 VAL A N 1
ATOM 1478 C CA . VAL A 1 187 ? 3.164 -12.334 -15.152 1.00 94.00 187 VAL A CA 1
ATOM 1479 C C . VAL A 1 187 ? 3.348 -12.597 -13.667 1.00 94.00 187 VAL A C 1
ATOM 1481 O O . VAL A 1 187 ? 2.707 -13.486 -13.112 1.00 94.00 187 VAL A O 1
ATOM 1484 N N . VAL A 1 188 ? 4.163 -11.772 -13.013 1.00 94.81 188 VAL A N 1
ATOM 1485 C CA . VAL A 1 188 ? 4.256 -11.724 -11.548 1.00 94.81 188 VAL A CA 1
ATOM 1486 C C . VAL A 1 188 ? 3.860 -10.331 -11.071 1.00 94.81 188 VAL A C 1
ATOM 1488 O O . VAL A 1 188 ? 4.385 -9.336 -11.560 1.00 94.81 188 VAL A O 1
ATOM 1491 N N . MET A 1 189 ? 2.940 -10.242 -10.110 1.00 95.44 189 MET A N 1
ATOM 1492 C CA . MET A 1 189 ? 2.572 -8.980 -9.459 1.00 95.44 189 MET A CA 1
ATOM 1493 C C . MET A 1 189 ? 3.033 -9.000 -8.001 1.00 95.44 189 MET A C 1
ATOM 1495 O O . MET A 1 189 ? 2.431 -9.666 -7.159 1.00 95.44 189 MET A O 1
ATOM 1499 N N . HIS A 1 190 ? 4.100 -8.267 -7.689 1.00 93.88 190 HIS A N 1
ATOM 1500 C CA . HIS A 1 190 ? 4.593 -8.111 -6.327 1.00 93.88 190 HIS A CA 1
ATOM 1501 C C . HIS A 1 190 ? 3.902 -6.932 -5.639 1.00 93.88 190 HIS A C 1
ATOM 1503 O O . HIS A 1 190 ? 4.365 -5.794 -5.700 1.00 93.88 190 HIS A O 1
ATOM 1509 N N . VAL A 1 191 ? 2.772 -7.224 -4.995 1.00 89.00 191 VAL A N 1
ATOM 1510 C CA . VAL A 1 191 ? 1.948 -6.235 -4.274 1.00 89.00 191 VAL A CA 1
ATOM 1511 C C . VAL A 1 191 ? 2.198 -6.214 -2.762 1.00 89.00 191 VAL A C 1
ATOM 1513 O O . VAL A 1 191 ? 1.710 -5.334 -2.056 1.00 89.00 191 VAL A O 1
ATOM 1516 N N . ALA A 1 192 ? 2.943 -7.195 -2.248 1.00 68.25 192 ALA A N 1
ATOM 1517 C CA . ALA A 1 192 ? 3.161 -7.395 -0.822 1.00 68.25 192 ALA A CA 1
ATOM 1518 C C . ALA A 1 192 ? 4.380 -6.608 -0.330 1.00 68.25 192 ALA A C 1
ATOM 1520 O O . ALA A 1 192 ? 5.497 -6.831 -0.780 1.00 68.25 192 ALA A O 1
ATOM 1521 N N . SER A 1 193 ? 4.184 -5.723 0.643 1.00 63.06 193 SER A N 1
ATOM 1522 C CA . SER A 1 193 ? 5.280 -5.153 1.428 1.00 63.06 193 SER A CA 1
ATOM 1523 C C . SER A 1 193 ? 4.732 -4.716 2.789 1.00 63.06 193 SER A C 1
ATOM 1525 O O . SER A 1 193 ? 3.641 -4.138 2.835 1.00 63.06 193 SER A O 1
ATOM 1527 N N . PRO A 1 194 ? 5.439 -5.004 3.896 1.00 59.09 194 PRO A N 1
ATOM 1528 C CA . PRO A 1 194 ? 4.953 -4.683 5.229 1.00 59.09 194 PRO A CA 1
ATOM 1529 C C . PRO A 1 194 ? 4.804 -3.172 5.407 1.00 59.09 194 PRO A C 1
ATOM 1531 O O . PRO A 1 194 ? 5.627 -2.383 4.936 1.00 59.09 194 PRO A O 1
ATOM 1534 N N . PHE A 1 195 ? 3.737 -2.767 6.093 1.00 54.19 195 PHE A N 1
ATOM 1535 C CA . PHE A 1 195 ? 3.469 -1.367 6.384 1.00 54.19 195 PHE A CA 1
ATOM 1536 C C . PHE A 1 195 ? 2.876 -1.197 7.779 1.00 54.19 195 PHE A C 1
ATOM 1538 O O . PHE A 1 195 ? 1.709 -1.505 8.002 1.00 54.19 195 PHE A O 1
ATOM 1545 N N . TYR A 1 196 ? 3.682 -0.656 8.695 1.00 59.44 196 TYR A N 1
ATOM 1546 C CA . TYR A 1 196 ? 3.273 -0.328 10.059 1.00 59.44 196 TYR A CA 1
ATOM 1547 C C . TYR A 1 196 ? 3.939 0.989 10.491 1.00 59.44 196 TYR A C 1
ATOM 1549 O O . TYR A 1 196 ? 5.138 1.171 10.284 1.00 59.44 196 TYR A O 1
ATOM 1557 N N . TYR A 1 197 ? 3.185 1.916 11.097 1.00 49.66 197 TYR A N 1
ATOM 1558 C CA . TYR A 1 197 ? 3.739 3.177 11.631 1.00 49.66 197 TYR A CA 1
ATOM 1559 C C . TYR A 1 197 ? 4.349 3.043 13.032 1.00 49.66 197 TYR A C 1
ATOM 1561 O O . TYR A 1 197 ? 4.991 3.976 13.506 1.00 49.66 197 TYR A O 1
ATOM 1569 N N . SER A 1 198 ? 4.162 1.902 13.691 1.00 56.91 198 SER A N 1
ATOM 1570 C CA . SER A 1 198 ? 4.602 1.637 15.064 1.00 56.91 198 SER A CA 1
ATOM 1571 C C . SER A 1 198 ? 5.794 0.678 15.132 1.00 56.91 198 SER A C 1
ATOM 1573 O O . SER A 1 198 ? 5.935 -0.042 16.116 1.00 56.91 198 SER A O 1
ATOM 1575 N N . ALA A 1 199 ? 6.619 0.632 14.081 1.00 63.69 199 ALA A N 1
ATOM 1576 C CA . ALA A 1 199 ? 7.777 -0.252 14.056 1.00 63.69 199 ALA A CA 1
ATOM 1577 C C . ALA A 1 199 ? 8.785 0.136 15.146 1.00 63.69 199 ALA A C 1
ATOM 1579 O O . ALA A 1 199 ? 9.173 1.306 15.240 1.00 63.69 199 ALA A O 1
ATOM 1580 N N . THR A 1 200 ? 9.204 -0.842 15.950 1.00 74.12 200 THR A N 1
ATOM 1581 C CA . THR A 1 200 ? 10.180 -0.630 17.033 1.00 74.12 200 THR A CA 1
ATOM 1582 C C . THR A 1 200 ? 11.614 -0.828 16.557 1.00 74.12 200 THR A C 1
ATOM 1584 O O . THR A 1 200 ? 12.514 -0.107 16.986 1.00 74.12 200 THR A O 1
ATOM 1587 N N . ASP A 1 201 ? 11.815 -1.741 15.605 1.00 82.75 201 ASP A N 1
ATOM 1588 C CA . ASP A 1 201 ? 13.063 -1.937 14.877 1.00 82.75 201 ASP A CA 1
ATOM 1589 C C . ASP A 1 201 ? 12.849 -1.639 13.386 1.00 82.75 201 ASP A C 1
ATOM 1591 O O . ASP A 1 201 ? 12.400 -2.483 12.611 1.00 82.75 201 ASP A O 1
ATOM 1595 N N . ILE A 1 202 ? 13.193 -0.417 12.963 1.00 84.25 202 ILE A N 1
ATOM 1596 C CA . ILE A 1 202 ? 13.048 0.037 11.568 1.00 84.25 202 ILE A CA 1
ATOM 1597 C C . ILE A 1 202 ? 13.778 -0.893 10.589 1.00 84.25 202 ILE A C 1
ATOM 1599 O O . ILE A 1 202 ? 13.294 -1.124 9.478 1.00 84.25 202 ILE A O 1
ATOM 1603 N N . LYS A 1 203 ? 14.930 -1.449 10.982 1.00 85.25 203 LYS A N 1
ATOM 1604 C CA . LYS A 1 203 ? 15.696 -2.327 10.101 1.00 85.25 203 LYS A CA 1
ATOM 1605 C C . LYS A 1 203 ? 14.954 -3.638 9.890 1.00 85.25 203 LYS A C 1
ATOM 1607 O O . LYS A 1 203 ? 14.663 -3.994 8.752 1.00 85.25 203 LYS A O 1
ATOM 1612 N N . ARG A 1 204 ? 14.634 -4.336 10.980 1.00 83.81 204 ARG A N 1
ATOM 1613 C CA . ARG A 1 204 ? 14.060 -5.688 10.928 1.00 83.81 204 ARG A CA 1
ATOM 1614 C C . ARG A 1 204 ? 12.595 -5.705 10.512 1.00 83.81 204 ARG A C 1
ATOM 1616 O O . ARG A 1 204 ? 12.164 -6.678 9.906 1.00 83.81 204 ARG A O 1
ATOM 1623 N N . GLU A 1 205 ? 11.834 -4.665 10.838 1.00 79.19 205 GLU A N 1
ATOM 1624 C CA . GLU A 1 205 ? 10.386 -4.633 10.607 1.00 79.19 205 GLU A CA 1
ATOM 1625 C C . GLU A 1 205 ? 9.993 -3.905 9.309 1.00 79.19 205 GLU A C 1
ATOM 1627 O O . GLU A 1 205 ? 8.921 -4.179 8.769 1.00 79.19 205 GLU A O 1
ATOM 1632 N N . LEU A 1 206 ? 10.835 -3.002 8.778 1.00 82.31 206 LEU A N 1
ATOM 1633 C CA . LEU A 1 206 ? 10.521 -2.218 7.571 1.00 82.31 206 LEU A CA 1
ATOM 1634 C C . LEU A 1 206 ? 11.537 -2.406 6.439 1.00 82.31 206 LEU A C 1
ATOM 1636 O O . LEU A 1 206 ? 11.139 -2.781 5.331 1.00 82.31 206 LEU A O 1
ATOM 1640 N N . LEU A 1 207 ? 12.822 -2.127 6.685 1.00 86.88 207 LEU A N 1
ATOM 1641 C CA . LEU A 1 207 ? 13.851 -2.103 5.637 1.00 86.88 207 LEU A CA 1
ATOM 1642 C C . LEU A 1 207 ? 14.154 -3.500 5.094 1.00 86.88 207 LEU A C 1
ATOM 1644 O O . LEU A 1 207 ? 13.946 -3.740 3.904 1.00 86.88 207 LEU A O 1
ATOM 1648 N N . ASP A 1 208 ? 14.614 -4.410 5.958 1.00 87.56 208 ASP A N 1
ATOM 1649 C CA . ASP A 1 208 ? 15.052 -5.749 5.568 1.00 87.56 208 ASP A CA 1
ATOM 1650 C C . ASP A 1 208 ? 13.921 -6.497 4.842 1.00 87.56 208 ASP A C 1
ATOM 1652 O O . ASP A 1 208 ? 14.158 -6.939 3.718 1.00 87.56 208 ASP A O 1
ATOM 1656 N N . PRO A 1 209 ? 12.673 -6.560 5.354 1.00 85.94 209 PRO A N 1
ATOM 1657 C CA . PRO A 1 209 ? 11.611 -7.265 4.648 1.00 85.94 209 PRO A CA 1
ATOM 1658 C C . PRO A 1 209 ? 11.289 -6.665 3.279 1.00 85.94 209 PRO A C 1
ATOM 1660 O O . PRO A 1 209 ? 11.060 -7.400 2.324 1.00 85.94 209 PRO A O 1
ATOM 1663 N N . SER A 1 210 ? 11.295 -5.335 3.149 1.00 88.00 210 SER A N 1
ATOM 1664 C CA . SER A 1 210 ? 10.964 -4.686 1.874 1.00 88.00 210 SER A CA 1
ATOM 1665 C C . SER A 1 210 ? 12.053 -4.918 0.826 1.00 88.00 210 SER A C 1
ATOM 1667 O O . SER A 1 210 ? 11.744 -5.268 -0.313 1.00 88.00 210 SER A O 1
ATOM 1669 N N . ILE A 1 211 ? 13.322 -4.750 1.206 1.00 91.25 211 ILE A N 1
ATOM 1670 C CA . ILE A 1 211 ? 14.460 -4.884 0.290 1.00 91.25 211 ILE A CA 1
ATOM 1671 C C . ILE A 1 211 ? 14.696 -6.359 -0.041 1.00 91.25 211 ILE A C 1
ATOM 1673 O O . ILE A 1 211 ? 14.726 -6.721 -1.216 1.00 91.25 211 ILE A O 1
ATOM 1677 N N . VAL A 1 212 ? 14.824 -7.212 0.981 1.00 90.38 212 VAL A N 1
ATOM 1678 C CA . VAL A 1 212 ? 15.114 -8.644 0.815 1.00 90.38 212 VAL A CA 1
ATOM 1679 C C . VAL A 1 212 ? 13.943 -9.365 0.164 1.00 90.38 212 VAL A C 1
ATOM 1681 O O . VAL A 1 212 ? 14.168 -10.177 -0.725 1.00 90.38 212 VAL A O 1
ATOM 1684 N N . GLY A 1 213 ? 12.699 -9.056 0.538 1.00 88.88 213 GLY A N 1
ATOM 1685 C CA . GLY A 1 213 ? 11.523 -9.665 -0.088 1.00 88.88 213 GLY A CA 1
ATOM 1686 C C . GLY A 1 213 ? 11.445 -9.372 -1.587 1.00 88.88 213 GLY A C 1
ATOM 1687 O O . GLY A 1 213 ? 11.258 -10.286 -2.391 1.00 88.88 213 GLY A O 1
ATOM 1688 N N . THR A 1 214 ? 11.686 -8.113 -1.972 1.00 93.00 214 THR A N 1
ATOM 1689 C CA . THR A 1 214 ? 11.674 -7.695 -3.381 1.00 93.00 214 THR A CA 1
ATOM 1690 C C . THR A 1 214 ? 12.783 -8.380 -4.178 1.00 93.00 214 THR A C 1
ATOM 1692 O O . THR A 1 214 ? 12.526 -8.948 -5.240 1.00 93.00 214 THR A O 1
ATOM 1695 N N . THR A 1 215 ? 14.024 -8.357 -3.680 1.00 92.88 215 THR A N 1
ATOM 1696 C CA . THR A 1 215 ? 15.159 -8.955 -4.399 1.00 92.88 215 THR A CA 1
ATOM 1697 C C . THR A 1 215 ? 15.082 -10.476 -4.440 1.00 92.88 215 THR A C 1
ATOM 1699 O O . THR A 1 215 ? 15.427 -11.059 -5.468 1.00 92.88 215 THR A O 1
ATOM 1702 N N . SER A 1 216 ? 14.584 -11.119 -3.380 1.00 91.69 216 SER A N 1
ATOM 1703 C CA . SER A 1 216 ? 14.404 -12.574 -3.325 1.00 91.69 216 SER A CA 1
ATOM 1704 C C . SER A 1 216 ? 13.368 -13.041 -4.339 1.00 91.69 216 SER A C 1
ATOM 1706 O O . SER A 1 216 ? 13.647 -13.967 -5.096 1.00 91.69 216 SER A O 1
ATOM 1708 N N . LEU A 1 217 ? 12.217 -12.363 -4.435 1.00 93.50 217 LEU A N 1
ATOM 1709 C CA . LEU A 1 217 ? 11.213 -12.683 -5.450 1.00 93.50 217 LEU A CA 1
ATOM 1710 C C . LEU A 1 217 ? 11.776 -12.516 -6.864 1.00 93.50 217 LEU A C 1
ATOM 1712 O O . LEU A 1 217 ? 11.668 -13.426 -7.678 1.00 93.50 217 LEU A O 1
ATOM 1716 N N . LEU A 1 218 ? 12.383 -11.367 -7.170 1.00 94.44 218 LEU A N 1
ATOM 1717 C CA . LEU A 1 218 ? 12.913 -11.095 -8.510 1.00 94.44 218 LEU A CA 1
ATOM 1718 C C . LEU A 1 218 ? 14.025 -12.073 -8.903 1.00 94.44 218 LEU A C 1
ATOM 1720 O O . LEU A 1 218 ? 14.072 -12.517 -10.049 1.00 94.44 218 LEU A O 1
ATOM 1724 N N . THR A 1 219 ? 14.885 -12.440 -7.952 1.00 93.50 219 THR A N 1
ATOM 1725 C CA . THR A 1 219 ? 15.908 -13.477 -8.134 1.00 93.50 219 THR A CA 1
ATOM 1726 C C . THR A 1 219 ? 15.261 -14.825 -8.441 1.00 93.50 219 THR A C 1
ATOM 1728 O O . THR A 1 219 ? 15.584 -15.424 -9.463 1.00 93.50 219 THR A O 1
ATOM 1731 N N . ALA A 1 220 ? 14.276 -15.250 -7.647 1.00 93.25 220 ALA A N 1
ATOM 1732 C CA . ALA A 1 220 ? 13.568 -16.507 -7.871 1.00 93.25 220 ALA A CA 1
ATOM 1733 C C . ALA A 1 220 ? 12.833 -16.530 -9.224 1.00 93.25 220 ALA A C 1
ATOM 1735 O O . ALA A 1 220 ? 12.840 -17.543 -9.918 1.00 93.25 220 ALA A O 1
ATOM 1736 N N . VAL A 1 221 ? 12.262 -15.403 -9.670 1.00 94.25 221 VAL A N 1
ATOM 1737 C CA . VAL A 1 221 ? 11.662 -15.294 -11.012 1.00 94.25 221 VAL A CA 1
ATOM 1738 C C . VAL A 1 221 ? 12.716 -15.481 -12.105 1.00 94.25 221 VAL A C 1
ATOM 1740 O O . VAL A 1 221 ? 12.460 -16.188 -13.079 1.00 94.25 221 VAL A O 1
ATOM 1743 N N . CYS A 1 222 ? 13.907 -14.897 -11.943 1.00 93.00 222 CYS A N 1
ATOM 1744 C CA . CYS A 1 222 ? 15.008 -15.084 -12.890 1.00 93.00 222 CYS A CA 1
ATOM 1745 C C . CYS A 1 222 ? 15.467 -16.546 -12.966 1.00 93.00 222 CYS A C 1
ATOM 1747 O O . CYS A 1 222 ? 15.789 -17.025 -14.052 1.00 93.00 222 CYS A O 1
ATOM 1749 N N . ASP A 1 223 ? 15.513 -17.228 -11.824 1.00 92.06 223 ASP A N 1
ATOM 1750 C CA . ASP A 1 223 ? 16.111 -18.557 -11.701 1.00 92.06 223 ASP A CA 1
ATOM 1751 C C . ASP A 1 223 ? 15.118 -19.682 -12.026 1.00 92.06 223 ASP A C 1
ATOM 1753 O O . ASP A 1 223 ? 15.509 -20.732 -12.543 1.00 92.06 223 ASP A O 1
ATOM 1757 N N . HIS A 1 224 ? 13.828 -19.467 -11.757 1.00 91.75 224 HIS A N 1
ATOM 1758 C CA . HIS A 1 224 ? 12.822 -20.531 -11.771 1.00 91.75 224 HIS A CA 1
ATOM 1759 C C . HIS A 1 224 ? 11.627 -20.279 -12.691 1.00 91.75 224 HIS A C 1
ATOM 1761 O O . HIS A 1 224 ? 10.921 -21.231 -13.013 1.00 91.75 224 HIS A O 1
ATOM 1767 N N . ALA A 1 225 ? 11.408 -19.049 -13.168 1.00 92.00 225 ALA A N 1
ATOM 1768 C CA . ALA A 1 225 ? 10.226 -18.708 -13.961 1.00 92.00 225 ALA A CA 1
ATOM 1769 C C . ALA A 1 225 ? 10.578 -18.049 -15.313 1.00 92.00 225 ALA A C 1
ATOM 1771 O O . ALA A 1 225 ? 10.146 -16.928 -15.594 1.00 92.00 225 ALA A O 1
ATOM 1772 N N . PRO A 1 226 ? 11.312 -18.739 -16.213 1.00 89.75 226 PRO A N 1
ATOM 1773 C CA . PRO A 1 226 ? 11.765 -18.168 -17.486 1.00 89.75 226 PRO A CA 1
ATOM 1774 C C . PRO A 1 226 ? 10.626 -17.809 -18.455 1.00 89.75 226 PRO A C 1
ATOM 1776 O O . PRO A 1 226 ? 10.853 -17.089 -19.426 1.00 89.75 226 PRO A O 1
ATOM 1779 N N . SER A 1 227 ? 9.405 -18.307 -18.223 1.00 91.44 227 SER A N 1
ATOM 1780 C CA . SER A 1 227 ? 8.221 -17.944 -19.010 1.00 91.44 227 SER A CA 1
ATOM 1781 C C . SER A 1 227 ? 7.664 -16.561 -18.678 1.00 91.44 227 SER A C 1
ATOM 1783 O O . SER A 1 227 ? 6.882 -16.026 -19.466 1.00 91.44 227 SER A O 1
ATOM 1785 N N . VAL A 1 228 ? 8.051 -15.981 -17.536 1.00 94.56 228 VAL A N 1
ATOM 1786 C CA . VAL A 1 228 ? 7.547 -14.680 -17.100 1.00 94.56 228 VAL A CA 1
ATOM 1787 C C . VAL A 1 228 ? 7.987 -13.614 -18.095 1.00 94.56 228 VAL A C 1
ATOM 1789 O O . VAL A 1 228 ? 9.159 -13.482 -18.443 1.00 94.56 228 VAL A O 1
ATOM 1792 N N . LYS A 1 229 ? 7.014 -12.842 -18.570 1.00 95.00 229 LYS A N 1
ATOM 1793 C CA . LYS A 1 229 ? 7.194 -11.766 -19.549 1.00 95.00 229 LYS A CA 1
ATOM 1794 C C . LYS A 1 229 ? 7.331 -10.412 -18.872 1.00 95.00 229 LYS A C 1
ATOM 1796 O O . LYS A 1 229 ? 8.009 -9.535 -19.402 1.00 95.00 229 LYS A O 1
ATOM 1801 N N . THR A 1 230 ? 6.685 -10.225 -17.724 1.00 96.75 230 THR A N 1
ATOM 1802 C CA . THR A 1 230 ? 6.735 -8.965 -16.984 1.00 96.75 230 THR A CA 1
ATOM 1803 C C . THR A 1 230 ? 6.507 -9.167 -15.491 1.00 96.75 230 THR A C 1
ATOM 1805 O O . THR A 1 230 ? 5.734 -10.036 -15.076 1.00 96.75 230 THR A O 1
ATOM 1808 N N . VAL A 1 231 ? 7.175 -8.339 -14.693 1.00 97.25 231 VAL A N 1
ATOM 1809 C CA . VAL A 1 231 ? 6.958 -8.210 -13.257 1.00 97.25 231 VAL A CA 1
ATOM 1810 C C . VAL A 1 231 ? 6.405 -6.818 -12.968 1.00 97.25 231 VAL A C 1
ATOM 1812 O O . VAL A 1 231 ? 7.010 -5.811 -13.341 1.00 97.25 231 VAL A O 1
ATOM 1815 N N . ILE A 1 232 ? 5.263 -6.757 -12.286 1.00 97.75 232 ILE A N 1
ATOM 1816 C CA . ILE A 1 232 ? 4.659 -5.516 -11.797 1.00 97.75 232 ILE A CA 1
ATOM 1817 C C . ILE A 1 232 ? 4.950 -5.404 -10.301 1.00 97.75 232 ILE A C 1
ATOM 1819 O O . ILE A 1 232 ? 4.489 -6.229 -9.518 1.00 97.75 232 ILE A O 1
ATOM 1823 N N . LEU A 1 233 ? 5.712 -4.394 -9.900 1.00 97.44 233 LEU A N 1
ATOM 1824 C CA . LEU A 1 233 ? 6.101 -4.138 -8.515 1.00 97.44 233 LEU A CA 1
ATOM 1825 C C . LEU A 1 233 ? 5.316 -2.952 -7.953 1.00 97.44 233 LEU A C 1
ATOM 1827 O O . LEU A 1 233 ? 5.410 -1.839 -8.475 1.00 97.44 233 LEU A O 1
ATOM 1831 N N . THR A 1 234 ? 4.592 -3.150 -6.854 1.00 95.94 234 THR A N 1
ATOM 1832 C CA . THR A 1 234 ? 3.959 -2.047 -6.124 1.00 95.94 234 THR A CA 1
ATOM 1833 C C . THR A 1 234 ? 4.991 -1.343 -5.242 1.00 95.94 234 THR A C 1
ATOM 1835 O O . THR A 1 234 ? 5.317 -1.787 -4.141 1.00 95.94 234 THR A O 1
ATOM 1838 N N . SER A 1 235 ? 5.499 -0.215 -5.734 1.00 95.50 235 SER A N 1
ATOM 1839 C CA . SER A 1 235 ? 6.316 0.738 -4.981 1.00 95.50 235 SER A CA 1
ATOM 1840 C C . SER A 1 235 ? 5.402 1.743 -4.249 1.00 95.50 235 SER A C 1
ATOM 1842 O O . SER A 1 235 ? 4.341 1.390 -3.732 1.00 95.50 235 SER A O 1
ATOM 1844 N N . SER A 1 236 ? 5.805 3.007 -4.138 1.00 93.81 236 SER A N 1
ATOM 1845 C CA . SER A 1 236 ? 5.035 4.077 -3.509 1.00 93.81 236 SER A CA 1
ATOM 1846 C C . SER A 1 236 ? 5.515 5.443 -3.985 1.00 93.81 236 SER A C 1
ATOM 1848 O O . SER A 1 236 ? 6.689 5.622 -4.302 1.00 93.81 236 SER A O 1
ATOM 1850 N N . PHE A 1 237 ? 4.643 6.449 -3.919 1.00 93.75 237 PHE A N 1
ATOM 1851 C CA . PHE A 1 237 ? 5.049 7.852 -3.984 1.00 93.75 237 PHE A CA 1
ATOM 1852 C C . PHE A 1 237 ? 6.112 8.215 -2.927 1.00 93.75 237 PHE A C 1
ATOM 1854 O O . PHE A 1 237 ? 6.894 9.141 -3.120 1.00 93.75 237 PHE A O 1
ATOM 1861 N N . ALA A 1 238 ? 6.228 7.440 -1.843 1.00 91.56 238 ALA A N 1
ATOM 1862 C CA . ALA A 1 238 ? 7.315 7.566 -0.875 1.00 91.56 238 ALA A CA 1
ATOM 1863 C C . ALA A 1 238 ? 8.722 7.350 -1.476 1.00 91.56 238 ALA A C 1
ATOM 1865 O O . ALA A 1 238 ? 9.687 7.876 -0.929 1.00 91.56 238 ALA A O 1
ATOM 1866 N N . ALA A 1 239 ? 8.849 6.634 -2.599 1.00 94.62 239 ALA A N 1
ATOM 1867 C CA . ALA A 1 239 ? 10.104 6.483 -3.342 1.00 94.62 239 ALA A CA 1
ATOM 1868 C C . ALA A 1 239 ? 10.391 7.657 -4.305 1.00 94.62 239 ALA A C 1
ATOM 1870 O O . ALA A 1 239 ? 11.477 7.724 -4.881 1.00 94.62 239 ALA A O 1
ATOM 1871 N N . ILE A 1 240 ? 9.435 8.577 -4.482 1.00 93.88 240 ILE A N 1
ATOM 1872 C CA . ILE A 1 240 ? 9.493 9.729 -5.400 1.00 93.88 240 ILE A CA 1
ATOM 1873 C C . ILE A 1 240 ? 9.664 11.039 -4.617 1.00 93.88 240 ILE A C 1
ATOM 1875 O O . ILE A 1 240 ? 10.526 11.853 -4.937 1.00 93.88 240 ILE A O 1
ATOM 1879 N N . LEU A 1 241 ? 8.856 11.230 -3.572 1.00 89.38 241 LEU A N 1
ATOM 1880 C CA . LEU A 1 241 ? 8.781 12.460 -2.784 1.00 89.38 241 LEU A CA 1
ATOM 1881 C C . LEU A 1 241 ? 10.137 12.864 -2.178 1.00 89.38 241 LEU A C 1
ATOM 1883 O O . LEU A 1 241 ? 10.810 12.052 -1.546 1.00 89.38 241 LEU A O 1
ATOM 1887 N N . ASN A 1 242 ? 10.487 14.152 -2.236 1.00 88.19 242 ASN A N 1
ATOM 1888 C CA . ASN A 1 242 ? 11.636 14.681 -1.506 1.00 88.19 242 ASN A CA 1
ATOM 1889 C C . ASN A 1 242 ? 11.332 14.826 -0.005 1.00 88.19 242 ASN A C 1
ATOM 1891 O O . ASN A 1 242 ? 10.565 15.695 0.401 1.00 88.19 242 ASN A O 1
ATOM 1895 N N . SER A 1 243 ? 11.971 14.000 0.827 1.00 83.88 243 SER A N 1
ATOM 1896 C CA . SER A 1 243 ? 11.685 13.957 2.270 1.00 83.88 243 SER A CA 1
ATOM 1897 C C . SER A 1 243 ? 12.414 15.011 3.112 1.00 83.88 243 SER A C 1
ATOM 1899 O O . SER A 1 243 ? 12.021 15.223 4.256 1.00 83.88 243 SER A O 1
ATOM 1901 N N . TYR A 1 244 ? 13.448 15.673 2.582 1.00 77.69 244 TYR A N 1
ATOM 1902 C CA . TYR A 1 244 ? 14.223 16.677 3.332 1.00 77.69 244 TYR A CA 1
ATOM 1903 C C . TYR A 1 244 ? 13.644 18.080 3.255 1.00 77.69 244 TYR A C 1
ATOM 1905 O O . TYR A 1 244 ? 14.022 18.954 4.033 1.00 77.69 244 TYR A O 1
ATOM 1913 N N . LYS A 1 245 ? 12.774 18.331 2.279 1.00 66.44 245 LYS A N 1
ATOM 1914 C CA . LYS A 1 245 ? 12.188 19.651 2.104 1.00 66.44 245 LYS A CA 1
ATOM 1915 C C . LYS A 1 245 ? 10.828 19.690 2.807 1.00 66.44 245 LYS A C 1
ATOM 1917 O O . LYS A 1 245 ? 10.018 18.786 2.589 1.00 66.44 245 LYS A O 1
ATOM 1922 N N . PRO A 1 246 ? 10.546 20.712 3.637 1.00 54.53 246 PRO A N 1
ATOM 1923 C CA . PRO A 1 246 ? 9.181 20.955 4.081 1.00 54.53 246 PRO A CA 1
ATOM 1924 C C . PRO A 1 246 ? 8.321 21.138 2.825 1.00 54.53 246 PRO A C 1
ATOM 1926 O O . PRO A 1 246 ? 8.699 21.872 1.912 1.00 54.53 246 PRO A O 1
ATOM 1929 N N . ASN A 1 247 ? 7.218 20.393 2.729 1.00 57.09 247 ASN A N 1
ATOM 1930 C CA . ASN A 1 247 ? 6.464 20.178 1.486 1.00 57.09 247 ASN A CA 1
ATOM 1931 C C . ASN A 1 247 ? 5.583 21.371 1.070 1.00 57.09 247 ASN A C 1
ATOM 1933 O O . ASN A 1 247 ? 4.494 21.203 0.533 1.00 57.09 247 ASN A O 1
ATOM 1937 N N . THR A 1 248 ? 6.104 22.573 1.285 1.00 51.84 248 THR A N 1
ATOM 1938 C CA . THR A 1 248 ? 5.595 23.879 0.873 1.00 51.84 248 THR A CA 1
ATOM 1939 C C . THR A 1 248 ? 6.482 24.452 -0.234 1.00 51.84 248 THR A C 1
ATOM 1941 O O . THR A 1 248 ? 6.849 25.626 -0.212 1.00 51.84 248 THR A O 1
ATOM 1944 N N . ILE A 1 249 ? 6.883 23.623 -1.204 1.00 58.34 249 ILE A N 1
ATOM 1945 C CA . ILE A 1 249 ? 7.524 24.107 -2.432 1.00 58.34 249 ILE A CA 1
ATOM 1946 C C . ILE A 1 249 ? 6.525 23.926 -3.575 1.00 58.34 249 ILE A C 1
ATOM 1948 O O . ILE A 1 249 ? 6.619 22.938 -4.305 1.00 58.34 249 ILE A O 1
ATOM 1952 N N . PRO A 1 250 ? 5.601 24.884 -3.781 1.00 61.91 250 PRO A N 1
ATOM 1953 C CA . PRO A 1 250 ? 4.702 24.902 -4.942 1.00 61.91 250 PRO A CA 1
ATOM 1954 C C . PRO A 1 250 ? 5.422 24.789 -6.286 1.00 61.91 250 PRO A C 1
ATOM 1956 O O . PRO A 1 250 ? 4.823 24.485 -7.308 1.00 61.91 250 PRO A O 1
ATOM 1959 N N . GLN A 1 251 ? 6.721 25.081 -6.291 1.00 69.88 251 GLN A N 1
ATOM 1960 C CA . GLN A 1 251 ? 7.539 25.216 -7.487 1.00 69.88 251 GLN A CA 1
ATOM 1961 C C . GLN A 1 251 ? 8.047 23.875 -8.033 1.00 69.88 251 GLN A C 1
ATOM 1963 O O . GLN A 1 251 ? 8.589 23.858 -9.134 1.00 69.88 251 GLN A O 1
ATOM 1968 N N . HIS A 1 252 ? 7.918 22.762 -7.298 1.00 87.38 252 HIS A N 1
ATOM 1969 C CA . HIS A 1 252 ? 8.328 21.454 -7.812 1.00 87.38 252 HIS A CA 1
ATOM 1970 C C . HIS A 1 252 ? 7.120 20.627 -8.243 1.00 87.38 252 HIS A C 1
ATOM 1972 O O . HIS A 1 252 ? 6.147 20.508 -7.504 1.00 87.38 252 HIS A O 1
ATOM 1978 N N . THR A 1 253 ? 7.213 20.047 -9.437 1.00 91.88 253 THR A N 1
ATOM 1979 C CA . THR A 1 253 ? 6.233 19.108 -9.983 1.00 91.88 253 THR A CA 1
ATOM 1980 C C . THR A 1 253 ? 6.855 17.724 -9.981 1.00 91.88 253 THR A C 1
ATOM 1982 O O . THR A 1 253 ? 7.782 17.488 -10.751 1.00 91.88 253 THR A O 1
ATOM 1985 N N . TYR A 1 254 ? 6.354 16.832 -9.127 1.00 92.81 254 TYR A N 1
ATOM 1986 C CA . TYR A 1 254 ? 6.842 15.458 -9.059 1.00 92.81 254 TYR A CA 1
ATOM 1987 C C . TYR A 1 254 ? 6.398 14.648 -10.276 1.00 92.81 254 TYR A C 1
ATOM 1989 O O . TYR A 1 254 ? 5.245 14.714 -10.704 1.00 92.81 254 TYR A O 1
ATOM 1997 N N . THR A 1 255 ? 7.312 13.844 -10.792 1.00 95.75 255 THR A N 1
ATOM 1998 C CA . THR A 1 255 ? 7.150 12.975 -11.957 1.00 95.75 255 THR A CA 1
ATOM 1999 C C . THR A 1 255 ? 7.674 11.577 -11.644 1.00 95.75 255 THR A C 1
ATOM 2001 O O . THR A 1 255 ? 8.269 11.325 -10.596 1.00 95.75 255 THR A O 1
ATOM 2004 N N . GLU A 1 256 ? 7.536 10.647 -12.583 1.00 95.75 256 GLU A N 1
ATOM 2005 C CA . GLU A 1 256 ? 8.098 9.302 -12.449 1.00 95.75 256 GLU A CA 1
ATOM 2006 C C . GLU A 1 256 ? 9.632 9.266 -12.504 1.00 95.75 256 GLU A C 1
ATOM 2008 O O . GLU A 1 256 ? 10.227 8.226 -12.214 1.00 95.75 256 GLU A O 1
ATOM 2013 N N . SER A 1 257 ? 10.282 10.367 -12.897 1.00 96.25 257 SER A N 1
ATOM 2014 C CA . SER A 1 257 ? 11.747 10.470 -12.929 1.00 96.25 257 SER A CA 1
ATOM 2015 C C . SER A 1 257 ? 12.362 10.842 -11.580 1.00 96.25 257 SER A C 1
ATOM 2017 O O . SER A 1 257 ? 13.550 10.602 -11.366 1.00 96.25 257 SER A O 1
ATOM 2019 N N . ASP A 1 258 ? 11.559 11.377 -10.659 1.00 95.19 258 ASP A N 1
ATOM 2020 C CA . ASP A 1 258 ? 12.045 11.837 -9.366 1.00 95.19 258 ASP A CA 1
ATOM 2021 C C . ASP A 1 258 ? 12.287 10.666 -8.411 1.00 95.19 258 ASP A C 1
ATOM 2023 O O . ASP A 1 258 ? 11.544 9.682 -8.367 1.00 95.19 258 ASP A O 1
ATOM 2027 N N . TRP A 1 259 ? 13.343 10.786 -7.616 1.00 95.94 259 TRP A N 1
ATOM 2028 C CA . TRP A 1 259 ? 13.704 9.819 -6.592 1.00 95.94 259 TRP A CA 1
ATOM 2029 C C . TRP A 1 259 ? 13.825 10.518 -5.252 1.00 95.94 259 TRP A C 1
ATOM 2031 O O . TRP A 1 259 ? 14.451 11.574 -5.140 1.00 95.94 259 TRP A O 1
ATOM 2041 N N . ASN A 1 260 ? 13.281 9.881 -4.222 1.00 93.81 260 ASN A N 1
ATOM 2042 C CA . ASN A 1 260 ? 13.445 10.351 -2.862 1.00 93.81 260 ASN A CA 1
ATOM 2043 C C . ASN A 1 260 ? 14.950 10.367 -2.509 1.00 93.81 260 ASN A C 1
ATOM 2045 O O . ASN A 1 260 ? 15.628 9.353 -2.699 1.00 93.81 260 ASN A O 1
ATOM 2049 N N . PRO A 1 261 ? 15.499 11.501 -2.033 1.00 93.56 261 PRO A N 1
ATOM 2050 C CA . PRO A 1 261 ? 16.925 11.637 -1.768 1.00 93.56 261 PRO A CA 1
ATOM 2051 C C . PRO A 1 261 ? 17.372 11.032 -0.428 1.00 93.56 261 PRO A C 1
ATOM 2053 O O . PRO A 1 261 ? 18.548 11.169 -0.107 1.00 93.56 261 PRO A O 1
ATOM 2056 N N . LEU A 1 262 ? 16.473 10.395 0.340 1.00 93.38 262 LEU A N 1
ATOM 2057 C CA . LEU A 1 262 ? 16.817 9.747 1.612 1.00 93.38 262 LEU A CA 1
ATOM 2058 C C . LEU A 1 262 ? 18.026 8.812 1.476 1.00 93.38 262 LEU A C 1
ATOM 2060 O O . LEU A 1 262 ? 18.105 7.992 0.557 1.00 93.38 262 LEU A O 1
ATOM 2064 N N . THR A 1 263 ? 18.936 8.897 2.443 1.00 95.31 263 THR A N 1
ATOM 2065 C CA . THR A 1 263 ? 20.012 7.923 2.625 1.00 95.31 263 THR A CA 1
ATOM 2066 C C . THR A 1 263 ? 19.565 6.793 3.555 1.00 95.31 263 THR A C 1
ATOM 2068 O O . THR A 1 263 ? 18.517 6.869 4.202 1.00 95.31 263 THR A O 1
ATOM 2071 N N . MET A 1 264 ? 20.362 5.722 3.625 1.00 92.44 264 MET A N 1
ATOM 2072 C CA . MET A 1 264 ? 20.098 4.621 4.555 1.00 92.44 264 MET A CA 1
ATOM 2073 C C . MET A 1 264 ? 20.162 5.095 6.014 1.00 92.44 264 MET A C 1
ATOM 2075 O O . MET A 1 264 ? 19.362 4.650 6.830 1.00 92.44 264 MET A O 1
ATOM 2079 N N . ASP A 1 265 ? 21.046 6.042 6.334 1.00 94.12 265 ASP A N 1
ATOM 2080 C CA . ASP A 1 265 ? 21.172 6.583 7.690 1.00 94.12 265 ASP A CA 1
ATOM 2081 C C . ASP A 1 265 ? 19.934 7.397 8.093 1.00 94.12 265 ASP A C 1
ATOM 2083 O O . ASP A 1 265 ? 19.475 7.324 9.235 1.00 94.12 265 ASP A O 1
ATOM 2087 N N . ASP A 1 266 ? 19.319 8.114 7.145 1.00 93.06 266 ASP A N 1
ATOM 2088 C CA . ASP A 1 266 ? 18.092 8.870 7.416 1.00 93.06 266 ASP A CA 1
ATOM 2089 C C . ASP A 1 266 ? 16.897 7.978 7.747 1.00 93.06 266 ASP A C 1
ATOM 2091 O O . ASP A 1 266 ? 15.970 8.424 8.432 1.00 93.06 266 ASP A O 1
ATOM 2095 N N . ALA A 1 267 ? 16.915 6.720 7.292 1.00 90.00 267 ALA A N 1
ATOM 2096 C CA . ALA A 1 267 ? 15.865 5.751 7.580 1.00 90.00 267 ALA A CA 1
ATOM 2097 C C . ALA A 1 267 ? 15.654 5.578 9.090 1.00 90.00 267 ALA A C 1
ATOM 2099 O O . ALA A 1 267 ? 14.525 5.396 9.536 1.00 90.00 267 ALA A O 1
ATOM 2100 N N . PHE A 1 268 ? 16.722 5.686 9.883 1.00 90.31 268 PHE A N 1
ATOM 2101 C CA . PHE A 1 268 ? 16.696 5.446 11.326 1.00 90.31 268 PHE A CA 1
ATOM 2102 C C . PHE A 1 268 ? 16.308 6.671 12.160 1.00 90.31 268 PHE A C 1
ATOM 2104 O O . PHE A 1 268 ? 16.144 6.552 13.371 1.00 90.31 268 PHE A O 1
ATOM 2111 N N . GLN A 1 269 ? 16.132 7.844 11.544 1.00 88.19 269 GLN A N 1
ATOM 2112 C CA . GLN A 1 269 ? 15.795 9.072 12.276 1.00 88.19 269 GLN A CA 1
ATOM 2113 C C . GLN A 1 269 ? 14.392 9.032 12.889 1.00 88.19 269 GLN A C 1
ATOM 2115 O O . GLN A 1 269 ? 14.159 9.620 13.941 1.00 88.19 269 GLN A O 1
ATOM 2120 N N . ASN A 1 270 ? 13.438 8.401 12.204 1.00 85.56 270 ASN A N 1
ATOM 2121 C CA . ASN A 1 270 ? 12.063 8.219 12.663 1.00 85.56 270 ASN A CA 1
ATOM 2122 C C . ASN A 1 270 ? 11.352 7.175 11.790 1.00 85.56 270 ASN A C 1
ATOM 2124 O O . ASN A 1 270 ? 11.746 6.927 10.650 1.00 85.56 270 ASN A O 1
ATOM 2128 N N . THR A 1 271 ? 10.252 6.610 12.286 1.00 83.50 271 THR A N 1
ATOM 2129 C CA . THR A 1 271 ? 9.521 5.533 11.601 1.00 83.50 271 THR A CA 1
ATOM 2130 C C . THR A 1 271 ? 8.954 5.947 10.239 1.00 83.50 271 THR A C 1
ATOM 2132 O O . THR A 1 271 ? 8.882 5.127 9.323 1.00 83.50 271 THR A O 1
ATOM 2135 N N . LEU A 1 272 ? 8.597 7.224 10.056 1.00 83.25 272 LEU A N 1
ATOM 2136 C CA . LEU A 1 272 ? 8.115 7.735 8.770 1.00 83.25 272 LEU A CA 1
ATOM 2137 C C . LEU A 1 272 ? 9.225 7.720 7.706 1.00 83.25 272 LEU A C 1
ATOM 2139 O O . LEU A 1 272 ? 8.978 7.298 6.575 1.00 83.25 272 LEU A O 1
ATOM 2143 N N . ASN A 1 273 ? 10.442 8.136 8.061 1.00 87.69 273 ASN A N 1
ATOM 2144 C CA . ASN A 1 273 ? 11.607 8.009 7.190 1.00 87.69 273 ASN A CA 1
ATOM 2145 C C . ASN A 1 273 ? 11.987 6.542 6.979 1.00 87.69 273 ASN A C 1
ATOM 2147 O O . ASN A 1 273 ? 12.295 6.180 5.849 1.00 87.69 273 ASN A O 1
ATOM 2151 N N . GLY A 1 274 ? 11.872 5.692 8.001 1.00 89.44 274 GLY A N 1
ATOM 2152 C CA . GLY A 1 274 ? 12.071 4.246 7.880 1.00 89.44 274 GLY A CA 1
ATOM 2153 C C . GLY A 1 274 ? 11.173 3.612 6.817 1.00 89.44 274 GLY A C 1
ATOM 2154 O O . GLY A 1 274 ? 11.651 2.894 5.941 1.00 89.44 274 GLY A O 1
ATOM 2155 N N . TYR A 1 275 ? 9.881 3.952 6.821 1.00 87.00 275 TYR A N 1
ATOM 2156 C CA . TYR A 1 275 ? 8.938 3.519 5.787 1.00 87.00 275 TYR A CA 1
ATOM 2157 C C . TYR A 1 275 ? 9.286 4.069 4.396 1.00 87.00 275 TYR A C 1
ATOM 2159 O O . TYR A 1 275 ? 9.258 3.348 3.400 1.00 87.00 275 TYR A O 1
ATOM 2167 N N . ARG A 1 276 ? 9.616 5.360 4.297 1.00 89.50 276 ARG A N 1
ATOM 2168 C CA . ARG A 1 276 ? 9.970 5.977 3.008 1.00 89.50 276 ARG A CA 1
ATOM 2169 C C . ARG A 1 276 ? 11.225 5.354 2.410 1.00 89.50 276 ARG A C 1
ATOM 2171 O O . ARG A 1 276 ? 11.240 5.032 1.224 1.00 89.50 276 ARG A O 1
ATOM 2178 N N . ALA A 1 277 ? 12.239 5.154 3.243 1.00 93.00 277 ALA A N 1
ATOM 2179 C CA . ALA A 1 277 ? 13.472 4.480 2.890 1.00 93.00 277 ALA A CA 1
ATOM 2180 C C . ALA A 1 277 ? 13.210 3.029 2.468 1.00 93.00 277 ALA A C 1
ATOM 2182 O O . ALA A 1 277 ? 13.762 2.598 1.461 1.00 93.00 277 ALA A O 1
ATOM 2183 N N . SER A 1 278 ? 12.328 2.290 3.154 1.00 91.81 278 SER A N 1
ATOM 2184 C CA . SER A 1 278 ? 12.035 0.902 2.775 1.00 91.81 278 SER A CA 1
ATOM 2185 C C . SER A 1 278 ? 11.447 0.799 1.369 1.00 91.81 278 SER A C 1
ATOM 2187 O O . SER A 1 278 ? 11.894 -0.036 0.585 1.00 91.81 278 SER A O 1
ATOM 2189 N N . LYS A 1 279 ? 10.518 1.696 1.004 1.00 93.50 279 LYS A N 1
ATOM 2190 C CA . LYS A 1 279 ? 9.963 1.771 -0.359 1.00 93.50 279 LYS A CA 1
ATOM 2191 C C . LYS A 1 279 ? 11.004 2.218 -1.384 1.00 93.50 279 LYS A C 1
ATOM 2193 O O . LYS A 1 279 ? 11.108 1.605 -2.442 1.00 93.50 279 LYS A O 1
ATOM 2198 N N . LEU A 1 280 ? 11.789 3.247 -1.060 1.00 96.12 280 LEU A N 1
ATOM 2199 C CA . LEU A 1 280 ? 12.859 3.762 -1.918 1.00 96.12 280 LEU A CA 1
ATOM 2200 C C . LEU A 1 280 ? 13.897 2.683 -2.252 1.00 96.12 280 LEU A C 1
ATOM 2202 O O . LEU A 1 280 ? 14.194 2.450 -3.423 1.00 96.12 280 LEU A O 1
ATOM 2206 N N . PHE A 1 281 ? 14.462 2.038 -1.232 1.00 97.00 281 PHE A N 1
ATOM 2207 C CA . PHE A 1 281 ? 15.555 1.086 -1.408 1.00 97.00 281 PHE A CA 1
ATOM 2208 C C . PHE A 1 281 ? 15.082 -0.254 -1.970 1.00 97.00 281 PHE A C 1
ATOM 2210 O O . PHE A 1 281 ? 15.826 -0.859 -2.734 1.00 97.00 281 PHE A O 1
ATOM 2217 N N . ALA A 1 282 ? 13.851 -0.688 -1.678 1.00 95.69 282 ALA A N 1
ATOM 2218 C CA . ALA A 1 282 ? 13.266 -1.853 -2.341 1.00 95.69 282 ALA A CA 1
ATOM 2219 C C . ALA A 1 282 ? 13.101 -1.616 -3.850 1.00 95.69 282 ALA A C 1
ATOM 2221 O O . ALA A 1 282 ? 13.485 -2.464 -4.653 1.00 95.69 282 ALA A O 1
ATOM 2222 N N . GLU A 1 283 ? 12.595 -0.440 -4.248 1.00 97.94 283 GLU A N 1
ATOM 2223 C CA . GLU A 1 283 ? 12.454 -0.104 -5.664 1.00 97.94 283 GLU A CA 1
ATOM 2224 C C . GLU A 1 283 ? 13.820 0.016 -6.355 1.00 97.94 283 GLU A C 1
ATOM 2226 O O . GLU A 1 283 ? 14.008 -0.551 -7.428 1.00 97.94 283 GLU A O 1
ATOM 2231 N N . ARG A 1 284 ? 14.798 0.694 -5.737 1.00 98.00 284 ARG A N 1
ATOM 2232 C CA . ARG A 1 284 ? 16.164 0.771 -6.284 1.00 98.00 284 ARG A CA 1
ATOM 2233 C C . ARG A 1 284 ? 16.792 -0.606 -6.453 1.00 98.00 284 ARG A C 1
ATOM 2235 O O . ARG A 1 284 ? 17.302 -0.893 -7.525 1.00 98.00 284 ARG A O 1
ATOM 2242 N N . ALA A 1 285 ? 16.682 -1.474 -5.450 1.00 97.19 285 ALA A N 1
ATOM 2243 C CA . ALA A 1 285 ? 17.228 -2.823 -5.528 1.00 97.19 285 ALA A CA 1
ATOM 2244 C C . ALA A 1 285 ? 16.585 -3.651 -6.656 1.00 97.19 285 ALA A C 1
ATOM 2246 O O . ALA A 1 285 ? 17.266 -4.450 -7.296 1.00 97.19 285 ALA A O 1
ATOM 2247 N N . ALA A 1 286 ? 15.294 -3.440 -6.940 1.00 97.56 286 ALA A N 1
ATOM 2248 C CA . ALA A 1 286 ? 14.636 -4.048 -8.093 1.00 97.56 286 ALA A CA 1
ATOM 2249 C C . ALA A 1 286 ? 15.238 -3.564 -9.422 1.00 97.56 286 ALA A C 1
ATOM 2251 O O . ALA A 1 286 ? 15.541 -4.383 -10.287 1.00 97.56 286 ALA A O 1
ATOM 2252 N N . TRP A 1 287 ? 15.444 -2.253 -9.575 1.00 98.12 287 TRP A N 1
ATOM 2253 C CA . TRP A 1 287 ? 16.070 -1.670 -10.767 1.00 98.12 287 TRP A CA 1
ATOM 2254 C C . TRP A 1 287 ? 17.532 -2.101 -10.938 1.00 98.12 287 TRP A C 1
ATOM 2256 O O . TRP A 1 287 ? 17.914 -2.523 -12.028 1.00 98.12 287 TRP A O 1
ATOM 2266 N N . ASP A 1 288 ? 18.314 -2.103 -9.859 1.00 97.88 288 ASP A N 1
ATOM 2267 C CA . ASP A 1 288 ? 19.703 -2.574 -9.860 1.00 97.88 288 ASP A CA 1
ATOM 2268 C C . ASP A 1 288 ? 19.788 -4.051 -10.285 1.00 97.88 288 ASP A C 1
ATOM 2270 O O . ASP A 1 288 ? 20.693 -4.456 -11.022 1.00 97.88 288 ASP A O 1
ATOM 2274 N N . LEU A 1 289 ? 18.820 -4.881 -9.877 1.00 96.69 289 LEU A N 1
ATOM 2275 C CA . LEU A 1 289 ? 18.731 -6.274 -10.314 1.00 96.69 289 LEU A CA 1
ATOM 2276 C C . LEU A 1 289 ? 18.471 -6.375 -11.822 1.00 96.69 289 LEU A C 1
ATOM 2278 O O . LEU A 1 289 ? 19.113 -7.187 -12.490 1.00 96.69 289 LEU A O 1
ATOM 2282 N N . MET A 1 290 ? 17.591 -5.539 -12.380 1.00 96.31 290 MET A N 1
ATOM 2283 C CA . MET A 1 290 ? 17.351 -5.503 -13.829 1.00 96.31 290 MET A CA 1
ATOM 2284 C C . MET A 1 290 ? 18.626 -5.177 -14.610 1.00 96.31 290 MET A C 1
ATOM 2286 O O . MET A 1 290 ? 18.911 -5.833 -15.613 1.00 96.31 290 MET A O 1
ATOM 2290 N N . ASP A 1 291 ? 19.415 -4.216 -14.131 1.00 96.31 291 ASP A N 1
ATOM 2291 C CA . ASP A 1 291 ? 20.652 -3.788 -14.789 1.00 96.31 291 ASP A CA 1
ATOM 2292 C C . ASP A 1 291 ? 21.769 -4.837 -14.683 1.00 96.31 291 ASP A C 1
ATOM 2294 O O . ASP A 1 291 ? 22.516 -5.070 -15.641 1.00 96.31 291 ASP A O 1
ATOM 2298 N N . THR A 1 292 ? 21.869 -5.501 -13.529 1.00 96.56 292 THR A N 1
ATOM 2299 C CA . THR A 1 292 ? 22.922 -6.488 -13.243 1.00 96.56 292 THR A CA 1
ATOM 2300 C C . THR A 1 292 ? 22.628 -7.866 -13.833 1.00 96.56 292 THR A C 1
ATOM 2302 O O . THR A 1 292 ? 23.504 -8.461 -14.461 1.00 96.56 292 THR A O 1
ATOM 2305 N N . ARG A 1 293 ? 21.406 -8.385 -13.659 1.00 95.25 293 ARG A N 1
ATOM 2306 C CA . ARG A 1 293 ? 20.999 -9.728 -14.111 1.00 95.25 293 ARG A CA 1
ATOM 2307 C C . ARG A 1 293 ? 20.503 -9.747 -15.552 1.00 95.25 293 ARG A C 1
ATOM 2309 O O . ARG A 1 293 ? 20.588 -10.796 -16.185 1.00 95.25 293 ARG A O 1
ATOM 2316 N N . LYS A 1 294 ? 19.992 -8.619 -16.058 1.00 94.12 294 LYS A N 1
ATOM 2317 C CA . LYS A 1 294 ? 19.395 -8.482 -17.399 1.00 94.12 294 LYS A CA 1
ATOM 2318 C C . LYS A 1 294 ? 18.389 -9.599 -17.716 1.00 94.12 294 LYS A C 1
ATOM 2320 O O . LYS A 1 294 ? 18.572 -10.325 -18.697 1.00 94.12 294 LYS A O 1
ATOM 2325 N N . PRO A 1 295 ? 17.355 -9.782 -16.876 1.00 93.88 295 PRO A N 1
ATOM 2326 C CA . PRO A 1 295 ? 16.383 -10.842 -17.088 1.00 93.88 295 PRO A CA 1
ATOM 2327 C C . PRO A 1 295 ? 15.562 -10.620 -18.364 1.00 93.88 295 PRO A C 1
ATOM 2329 O O . PRO A 1 295 ? 15.486 -9.515 -18.899 1.00 93.88 295 PRO A O 1
ATOM 2332 N N . ALA A 1 296 ? 14.924 -11.687 -18.849 1.00 91.12 296 ALA A N 1
ATOM 2333 C CA . ALA A 1 296 ? 14.108 -11.640 -20.063 1.00 91.12 296 ALA A CA 1
ATOM 2334 C C . ALA A 1 296 ? 12.757 -10.922 -19.875 1.00 91.12 296 ALA A C 1
ATOM 2336 O O . ALA A 1 296 ? 12.153 -10.487 -20.861 1.00 91.12 296 ALA A O 1
ATOM 2337 N N . PHE A 1 297 ? 12.272 -10.819 -18.634 1.00 95.19 297 PHE A N 1
ATOM 2338 C CA . PHE A 1 297 ? 11.045 -10.096 -18.308 1.00 95.19 297 PHE A CA 1
ATOM 2339 C C . PHE A 1 297 ? 11.282 -8.582 -18.249 1.00 95.19 297 PHE A C 1
ATOM 2341 O O . PHE A 1 297 ? 12.392 -8.135 -17.976 1.00 95.19 297 PHE A O 1
ATOM 2348 N N . SER A 1 298 ? 10.237 -7.777 -18.460 1.00 96.69 298 SER A N 1
ATOM 2349 C CA . SER A 1 298 ? 10.267 -6.339 -18.150 1.00 96.69 298 SER A CA 1
ATOM 2350 C C . SER A 1 298 ? 9.864 -6.064 -16.701 1.00 96.69 298 SER A C 1
ATOM 2352 O O . SER A 1 298 ? 9.054 -6.795 -16.133 1.00 96.69 298 SER A O 1
ATOM 2354 N N . LEU A 1 299 ? 10.376 -4.984 -16.113 1.00 97.62 299 LEU A N 1
ATOM 2355 C CA . LEU A 1 299 ? 9.949 -4.500 -14.798 1.00 97.62 299 LEU A CA 1
ATOM 2356 C C . LEU A 1 299 ? 9.071 -3.256 -14.948 1.00 97.62 299 LEU A C 1
ATOM 2358 O O . LEU A 1 299 ? 9.466 -2.280 -15.587 1.00 97.62 299 LEU A O 1
ATOM 2362 N N . THR A 1 300 ? 7.896 -3.269 -14.324 1.00 98.06 300 THR A N 1
ATOM 2363 C CA . THR A 1 300 ? 7.075 -2.068 -14.147 1.00 98.06 300 THR A CA 1
ATOM 2364 C C . THR A 1 300 ? 6.883 -1.760 -12.676 1.00 98.06 300 THR A C 1
ATOM 2366 O O . THR A 1 300 ? 6.346 -2.589 -11.948 1.00 98.06 300 THR A O 1
ATOM 2369 N N . THR A 1 301 ? 7.260 -0.560 -12.239 1.00 98.06 301 THR A N 1
ATOM 2370 C CA . THR A 1 301 ? 6.992 -0.099 -10.875 1.00 98.06 301 THR A CA 1
ATOM 2371 C C . THR A 1 301 ? 5.770 0.818 -10.839 1.00 98.06 301 THR A C 1
ATOM 2373 O O . THR A 1 301 ? 5.630 1.753 -11.631 1.00 98.06 301 THR A O 1
ATOM 2376 N N . ILE A 1 302 ? 4.847 0.523 -9.926 1.00 97.94 302 ILE A N 1
ATOM 2377 C CA . ILE A 1 302 ? 3.634 1.299 -9.675 1.00 97.94 302 ILE A CA 1
ATOM 2378 C C . ILE A 1 302 ? 3.838 2.084 -8.382 1.00 97.94 302 ILE A C 1
ATOM 2380 O O . ILE A 1 302 ? 3.985 1.488 -7.319 1.00 97.94 302 ILE A O 1
ATOM 2384 N N . CYS A 1 303 ? 3.848 3.412 -8.458 1.00 96.94 303 CYS A N 1
ATOM 2385 C CA . CYS A 1 303 ? 4.077 4.314 -7.332 1.00 96.94 303 CYS A CA 1
ATOM 2386 C C . CYS A 1 303 ? 2.764 5.021 -6.944 1.00 96.94 303 CYS A C 1
ATOM 2388 O O . CYS A 1 303 ? 2.528 6.150 -7.384 1.00 96.94 303 CYS A O 1
ATOM 2390 N N . PRO A 1 304 ? 1.887 4.384 -6.145 1.00 95.19 304 PRO A N 1
ATOM 2391 C CA . PRO A 1 304 ? 0.650 5.007 -5.694 1.00 95.19 304 PRO A CA 1
ATOM 2392 C C . PRO A 1 304 ? 0.889 6.075 -4.628 1.00 95.19 304 PRO A C 1
ATOM 2394 O O . PRO A 1 304 ? 1.816 5.980 -3.813 1.00 95.19 304 PRO A O 1
ATOM 2397 N N . THR A 1 305 ? -0.004 7.059 -4.610 1.00 92.88 305 THR A N 1
ATOM 2398 C CA . THR A 1 305 ? -0.195 8.002 -3.503 1.00 92.88 305 THR A CA 1
ATOM 2399 C C . THR A 1 305 ? -1.130 7.390 -2.446 1.00 92.88 305 THR A C 1
ATOM 2401 O O . THR A 1 305 ? -1.267 6.165 -2.387 1.00 92.88 305 THR A O 1
ATOM 2404 N N . LEU A 1 306 ? -1.720 8.178 -1.535 1.00 89.69 306 LEU A N 1
ATOM 2405 C CA . LEU A 1 306 ? -2.592 7.601 -0.505 1.00 89.69 306 LEU A CA 1
ATOM 2406 C C . LEU A 1 306 ? -3.825 6.940 -1.132 1.00 89.69 306 LEU A C 1
ATOM 2408 O O . LEU A 1 306 ? -4.619 7.601 -1.792 1.00 89.69 306 LEU A O 1
ATOM 2412 N N . ALA A 1 307 ? -3.988 5.639 -0.897 1.00 90.69 307 ALA A N 1
ATOM 2413 C CA . ALA A 1 307 ? -5.097 4.875 -1.450 1.00 90.69 307 ALA A CA 1
ATOM 2414 C C . ALA A 1 307 ? -6.330 4.933 -0.532 1.00 90.69 307 ALA A C 1
ATOM 2416 O O . ALA A 1 307 ? -6.275 4.437 0.596 1.00 90.69 307 ALA A O 1
ATOM 2417 N N . PHE A 1 308 ? -7.436 5.492 -1.016 1.00 92.12 308 PHE A N 1
ATOM 2418 C CA . PHE A 1 308 ? -8.757 5.419 -0.377 1.00 92.12 308 PHE A CA 1
ATOM 2419 C C . PHE A 1 308 ? -9.676 4.4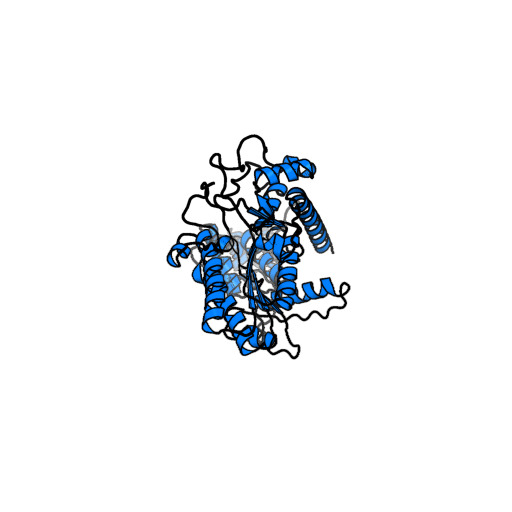83 -1.159 1.00 92.12 308 PHE A C 1
ATOM 2421 O O . PHE A 1 308 ? -9.381 4.13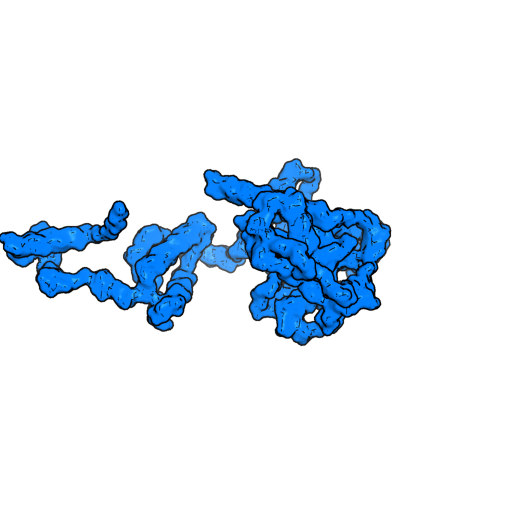0 -2.295 1.00 92.12 308 PHE A O 1
ATOM 2428 N N . GLY A 1 309 ? -10.784 4.054 -0.570 1.00 92.69 309 GLY A N 1
ATOM 2429 C CA . GLY A 1 309 ? -11.781 3.250 -1.265 1.00 92.69 309 GLY A CA 1
ATOM 2430 C C . GLY A 1 309 ? -12.334 2.108 -0.415 1.00 92.69 309 GLY A C 1
ATOM 2431 O O . GLY A 1 309 ? -11.877 1.866 0.705 1.00 92.69 309 GLY A O 1
ATOM 2432 N N . PRO A 1 310 ? -13.340 1.398 -0.947 1.00 90.62 310 PRO A N 1
ATOM 2433 C CA . PRO A 1 310 ? -14.047 0.361 -0.215 1.00 90.62 310 PRO A CA 1
ATOM 2434 C C . PRO A 1 310 ? -13.129 -0.803 0.159 1.00 90.62 310 PRO A C 1
ATOM 2436 O O . PRO A 1 310 ? -12.345 -1.291 -0.660 1.00 90.62 310 PRO A O 1
ATOM 2439 N N . VAL A 1 311 ? -13.272 -1.286 1.391 1.00 82.12 311 VAL A N 1
ATOM 2440 C CA . VAL A 1 311 ? -12.489 -2.416 1.892 1.00 82.12 311 VAL A CA 1
ATOM 2441 C C . VAL A 1 311 ? -13.055 -3.727 1.352 1.00 82.12 311 VAL A C 1
ATOM 2443 O O . VAL A 1 311 ? -14.239 -4.017 1.504 1.00 82.12 311 VAL A O 1
ATOM 2446 N N . ILE A 1 312 ? -12.198 -4.534 0.720 1.00 75.50 312 ILE A N 1
ATOM 2447 C CA . ILE A 1 312 ? -12.562 -5.865 0.202 1.00 75.50 312 ILE A CA 1
ATOM 2448 C C . ILE A 1 312 ? -12.000 -7.016 1.040 1.00 75.50 312 ILE A C 1
ATOM 2450 O O . ILE A 1 312 ? -12.415 -8.161 0.848 1.00 75.50 312 ILE A O 1
ATOM 2454 N N . GLN A 1 313 ? -11.036 -6.725 1.918 1.00 67.44 313 GLN A N 1
ATOM 2455 C CA . GLN A 1 313 ? -10.374 -7.736 2.732 1.00 67.44 313 GLN A CA 1
ATOM 2456 C C . GLN A 1 313 ? -11.294 -8.192 3.873 1.00 67.44 313 GLN A C 1
ATOM 2458 O O . GLN A 1 313 ? -12.003 -7.359 4.442 1.00 67.44 313 GLN A O 1
ATOM 2463 N N . PRO A 1 314 ? -11.312 -9.495 4.198 1.00 59.75 314 PRO A N 1
ATOM 2464 C CA . PRO A 1 314 ? -11.984 -9.970 5.396 1.00 59.75 314 PRO A CA 1
ATOM 2465 C C . PRO A 1 314 ? -11.278 -9.359 6.608 1.00 59.75 314 PRO A C 1
ATOM 2467 O O . PRO A 1 314 ? -10.060 -9.465 6.742 1.00 59.75 314 PRO A O 1
ATOM 2470 N N . LEU A 1 315 ? -12.040 -8.669 7.448 1.00 59.09 315 LEU A N 1
ATOM 2471 C CA . LEU A 1 315 ? -11.535 -8.002 8.641 1.00 59.09 315 LEU A CA 1
ATOM 2472 C C . LEU A 1 315 ? -12.084 -8.694 9.879 1.00 59.09 315 LEU A C 1
ATOM 2474 O O . LEU A 1 315 ? -13.280 -8.977 9.927 1.00 59.09 315 LEU A O 1
ATOM 2478 N N . SER A 1 316 ? -11.235 -8.914 10.884 1.00 51.81 316 SER A N 1
ATOM 2479 C CA . SER A 1 316 ? -11.679 -9.353 12.216 1.00 51.81 316 SER A CA 1
ATOM 2480 C C . SER A 1 316 ? -12.289 -8.189 12.993 1.00 51.81 316 SER A C 1
ATOM 2482 O O . SER A 1 316 ? -13.230 -8.367 13.765 1.00 51.81 316 SER A O 1
ATOM 2484 N N . CYS A 1 317 ? -11.758 -6.984 12.777 1.00 52.16 317 CYS A N 1
ATOM 2485 C CA . CYS A 1 317 ? -12.275 -5.732 13.309 1.00 52.16 317 CYS A CA 1
ATOM 2486 C C . CYS A 1 317 ? -11.908 -4.550 12.396 1.00 52.16 317 CYS A C 1
ATOM 2488 O O . CYS A 1 317 ? -11.035 -4.645 11.534 1.00 52.16 317 CYS A O 1
ATOM 2490 N N . LEU A 1 318 ? -12.575 -3.410 12.591 1.00 57.06 318 LEU A N 1
ATOM 2491 C CA . LEU A 1 318 ? -12.296 -2.190 11.823 1.00 57.06 318 LEU A CA 1
ATOM 2492 C C . LEU A 1 318 ? -10.951 -1.537 12.200 1.00 57.06 318 LEU A C 1
ATOM 2494 O O . LEU A 1 318 ? -10.443 -0.733 11.427 1.00 57.06 318 LEU A O 1
ATOM 2498 N N . ASP A 1 319 ? -10.331 -1.930 13.316 1.00 57.31 319 ASP A N 1
ATOM 2499 C CA . ASP A 1 319 ? -8.993 -1.453 13.704 1.00 57.31 319 ASP A CA 1
ATOM 2500 C C . ASP A 1 319 ? -7.863 -2.111 12.879 1.00 57.31 319 ASP A C 1
ATOM 2502 O O . ASP A 1 319 ? -6.720 -1.661 12.915 1.00 57.31 319 ASP A O 1
ATOM 2506 N N . GLU A 1 320 ? -8.176 -3.155 12.098 1.00 58.50 320 GLU A N 1
ATOM 2507 C CA . GLU A 1 320 ? -7.258 -3.829 11.161 1.00 58.50 320 GLU A CA 1
ATOM 2508 C C . GLU A 1 320 ? -7.310 -3.240 9.736 1.00 58.50 320 GLU A C 1
ATOM 2510 O O . GLU A 1 320 ? -6.713 -3.773 8.794 1.00 58.50 320 GLU A O 1
ATOM 2515 N N . ILE A 1 321 ? -8.046 -2.143 9.540 1.00 66.50 321 ILE A N 1
ATOM 2516 C CA . ILE A 1 321 ? -8.130 -1.459 8.250 1.00 66.50 321 ILE A CA 1
ATOM 2517 C C . ILE A 1 321 ? -6.763 -0.866 7.865 1.00 66.50 321 ILE A C 1
ATOM 2519 O O . ILE A 1 321 ? -5.977 -0.418 8.700 1.00 66.50 321 ILE A O 1
ATOM 2523 N N . ASN A 1 322 ? -6.469 -0.827 6.560 1.00 67.38 322 ASN A N 1
ATOM 2524 C CA . ASN A 1 322 ? -5.253 -0.191 6.063 1.00 67.38 322 ASN A CA 1
ATOM 2525 C C . ASN A 1 322 ? -5.191 1.287 6.484 1.00 67.38 322 ASN A C 1
ATOM 2527 O O . ASN A 1 322 ? -6.192 2.000 6.504 1.00 67.38 322 ASN A O 1
ATOM 2531 N N . ILE A 1 323 ? -3.991 1.783 6.772 1.00 67.56 323 ILE A N 1
ATOM 2532 C CA . ILE A 1 323 ? -3.852 3.033 7.527 1.00 67.56 323 ILE A CA 1
ATOM 2533 C C . ILE A 1 323 ? -4.441 4.265 6.811 1.00 67.56 323 ILE A C 1
ATOM 2535 O O . ILE A 1 323 ? -4.932 5.193 7.455 1.00 67.56 323 ILE A O 1
ATOM 2539 N N . SER A 1 324 ? -4.442 4.294 5.477 1.00 71.19 324 SER A N 1
ATOM 2540 C CA . SER A 1 324 ? -5.103 5.372 4.732 1.00 71.19 324 SER A CA 1
ATOM 2541 C C . SER A 1 324 ? -6.619 5.376 4.948 1.00 71.19 324 SER A C 1
ATOM 2543 O O . SER A 1 324 ? -7.201 6.437 5.143 1.00 71.19 324 SER A O 1
ATOM 2545 N N . SER A 1 325 ? -7.254 4.211 5.012 1.00 79.75 325 SER A N 1
ATOM 2546 C CA . SER A 1 325 ? -8.683 4.077 5.306 1.00 79.75 325 SER A CA 1
ATOM 2547 C C . SER A 1 325 ? -8.992 4.279 6.800 1.00 79.75 325 SER A C 1
ATOM 2549 O O . SER A 1 325 ? -10.060 4.799 7.127 1.00 79.75 325 SER A O 1
ATOM 2551 N N . GLN A 1 326 ? -8.038 4.007 7.706 1.00 81.69 326 GLN A N 1
ATOM 2552 C CA . GLN A 1 326 ? -8.146 4.355 9.135 1.00 81.69 326 GLN A CA 1
ATOM 2553 C C . GLN A 1 326 ? -8.397 5.858 9.337 1.00 81.69 326 GLN A C 1
ATOM 2555 O O . GLN A 1 326 ? -9.132 6.257 10.235 1.00 81.69 326 GLN A O 1
ATOM 2560 N N . ARG A 1 327 ? -7.839 6.713 8.471 1.00 87.44 327 ARG A N 1
ATOM 2561 C CA . ARG A 1 327 ? -8.082 8.164 8.491 1.00 87.44 327 ARG A CA 1
ATOM 2562 C C . ARG A 1 327 ? -9.560 8.509 8.304 1.00 87.44 327 ARG A C 1
ATOM 2564 O O . ARG A 1 327 ? -10.070 9.360 9.024 1.00 87.44 327 ARG A O 1
ATOM 2571 N N . ILE A 1 328 ? -10.241 7.847 7.366 1.00 90.81 328 ILE A N 1
ATOM 2572 C CA . ILE A 1 328 ? -11.683 8.020 7.131 1.00 90.81 328 ILE A CA 1
ATOM 2573 C C . ILE A 1 328 ? -12.471 7.420 8.304 1.00 90.81 328 ILE A C 1
ATOM 2575 O O . ILE A 1 328 ? -13.425 8.033 8.780 1.00 90.81 328 ILE A O 1
ATOM 2579 N N . TYR A 1 329 ? -12.040 6.265 8.823 1.00 89.31 329 TYR A N 1
ATOM 2580 C CA . TYR A 1 329 ? -12.673 5.636 9.982 1.00 89.31 329 TYR A CA 1
ATOM 2581 C C . TYR A 1 329 ? -12.622 6.523 11.237 1.00 89.31 329 TYR A C 1
ATOM 2583 O O . TYR A 1 329 ? -13.631 6.682 11.914 1.00 89.31 329 TYR A O 1
ATOM 2591 N N . ASN A 1 330 ? -11.490 7.181 11.503 1.00 90.00 330 ASN A N 1
ATOM 2592 C CA . ASN A 1 330 ? -11.306 8.080 12.647 1.00 90.00 330 ASN A CA 1
ATOM 2593 C C . ASN A 1 330 ? -12.271 9.281 12.651 1.00 90.00 330 ASN A C 1
ATOM 2595 O O . ASN A 1 330 ? -12.583 9.814 13.718 1.00 90.00 330 ASN A O 1
ATOM 2599 N N . PHE A 1 331 ? -12.766 9.707 11.484 1.00 91.31 331 PHE A N 1
ATOM 2600 C CA . PHE A 1 331 ? -13.836 10.702 11.407 1.00 91.31 331 PHE A CA 1
ATOM 2601 C C . PHE A 1 331 ? -15.180 10.122 11.852 1.00 91.31 331 PHE A C 1
ATOM 2603 O O . PHE A 1 331 ? -15.849 10.716 12.692 1.00 91.31 331 PHE A O 1
ATOM 2610 N N . ILE A 1 332 ? -15.569 8.956 11.329 1.00 91.56 332 ILE A N 1
ATOM 2611 C CA . ILE A 1 332 ? -16.883 8.368 11.636 1.00 91.56 332 ILE A CA 1
ATOM 2612 C C . ILE A 1 332 ? -16.956 7.728 13.030 1.00 91.56 332 ILE A C 1
ATOM 2614 O O . ILE A 1 332 ? -18.044 7.619 13.588 1.00 91.56 332 ILE A O 1
ATOM 2618 N N . SER A 1 333 ? -15.820 7.330 13.613 1.00 88.50 333 SER A N 1
ATOM 2619 C CA . SER A 1 333 ? -15.733 6.809 14.984 1.00 88.50 333 SER A CA 1
ATOM 2620 C C . SER A 1 333 ? -15.681 7.911 16.047 1.00 88.50 333 SER A C 1
ATOM 2622 O O . SER A 1 333 ? -15.791 7.627 17.238 1.00 88.50 333 SER A O 1
ATOM 2624 N N . GLY A 1 334 ? -15.511 9.172 15.636 1.00 89.75 334 GLY A N 1
ATOM 2625 C CA . GLY A 1 334 ? -15.391 10.316 16.538 1.00 89.75 334 GLY A CA 1
ATOM 2626 C C . GLY A 1 334 ? -13.998 10.514 17.139 1.00 89.75 334 GLY A C 1
ATOM 2627 O O . GLY A 1 334 ? -13.823 11.406 17.968 1.00 89.75 334 GLY A O 1
ATOM 2628 N N . ALA A 1 335 ? -12.985 9.755 16.706 1.00 88.69 335 ALA A N 1
ATOM 2629 C CA . ALA A 1 335 ? -11.602 9.947 17.151 1.00 88.69 335 ALA A CA 1
ATOM 2630 C C . ALA A 1 335 ? -11.052 11.346 16.802 1.00 88.69 335 ALA A C 1
ATOM 2632 O O . ALA A 1 335 ? -10.196 11.870 17.513 1.00 88.69 335 ALA A O 1
ATOM 2633 N N . TYR A 1 336 ? -11.571 11.979 15.743 1.00 90.44 336 TYR A N 1
ATOM 2634 C CA . TYR A 1 336 ? -11.243 13.358 15.350 1.00 90.44 336 TYR A CA 1
ATOM 2635 C C . TYR A 1 336 ? -12.297 14.398 15.750 1.00 90.44 336 TYR A C 1
ATOM 2637 O O . TYR A 1 336 ? -12.261 15.520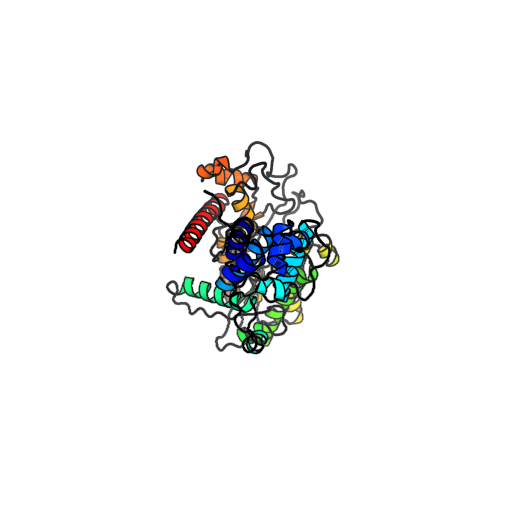 15.258 1.00 90.44 336 TYR A O 1
ATOM 2645 N N . LYS A 1 337 ? -13.223 14.074 16.661 1.00 90.81 337 LYS A N 1
ATOM 2646 C CA . LYS A 1 337 ? -14.317 14.980 17.051 1.00 90.81 337 LYS A CA 1
ATOM 2647 C C . LYS A 1 337 ? -13.844 16.330 17.604 1.00 90.81 337 LYS A C 1
ATOM 2649 O O . LYS A 1 337 ? -14.524 17.336 17.428 1.00 90.81 337 LYS A O 1
ATOM 2654 N N . SER A 1 338 ? -12.702 16.364 18.292 1.00 89.12 338 SER A N 1
ATOM 2655 C CA . SER A 1 338 ? -12.179 17.590 18.909 1.00 89.12 338 SER A CA 1
ATOM 2656 C C . SER A 1 338 ? -11.640 18.592 17.888 1.00 89.12 338 SER A C 1
ATOM 2658 O O . SER A 1 338 ? -11.832 19.793 18.059 1.00 89.12 338 SER A O 1
ATOM 2660 N N . GLN A 1 339 ? -10.968 18.113 16.841 1.00 90.81 339 GLN A N 1
ATOM 2661 C CA . GLN A 1 339 ? -10.394 18.940 15.785 1.00 90.81 339 GLN A CA 1
ATOM 2662 C C . GLN A 1 339 ? -10.070 18.100 14.548 1.00 90.81 339 GLN A C 1
ATOM 2664 O O . GLN A 1 339 ? -9.712 16.925 14.657 1.00 90.81 339 GLN A O 1
ATOM 2669 N N . ILE A 1 340 ? -10.104 18.732 13.374 1.00 90.25 340 ILE A N 1
ATOM 2670 C CA . ILE A 1 340 ? -9.579 18.124 12.150 1.00 90.25 340 ILE A CA 1
ATOM 2671 C C . ILE A 1 340 ? -8.050 18.082 12.270 1.00 90.25 340 ILE A C 1
ATOM 2673 O O . ILE A 1 340 ? -7.431 19.144 12.368 1.00 90.25 340 ILE A O 1
ATOM 2677 N N . PRO A 1 341 ? -7.416 16.897 12.267 1.00 88.62 341 PRO A N 1
ATOM 2678 C CA . PRO A 1 341 ? -5.964 16.816 12.289 1.00 88.62 341 PRO A CA 1
ATOM 2679 C C . PRO A 1 341 ? -5.389 17.368 10.989 1.00 88.62 341 PRO A C 1
ATOM 2681 O O . PRO A 1 341 ? -6.009 17.258 9.925 1.00 88.62 341 PRO A O 1
ATOM 2684 N N . ASP A 1 342 ? -4.163 17.879 11.050 1.00 87.00 342 ASP A N 1
ATOM 2685 C CA . ASP A 1 342 ? -3.443 18.278 9.848 1.00 87.00 342 ASP A CA 1
ATOM 2686 C C . ASP A 1 342 ? -3.407 17.128 8.838 1.00 87.00 342 ASP A C 1
ATOM 2688 O O . ASP A 1 342 ? -3.163 15.967 9.185 1.00 87.00 342 ASP A O 1
ATOM 2692 N N . THR A 1 343 ? -3.637 17.449 7.560 1.00 81.88 343 THR A N 1
ATOM 2693 C CA . THR A 1 343 ? -3.560 16.464 6.464 1.00 81.88 343 THR A CA 1
ATOM 2694 C C . THR A 1 343 ? -2.210 15.740 6.477 1.00 81.88 343 THR A C 1
ATOM 2696 O O . THR A 1 343 ? -2.127 14.541 6.190 1.00 81.88 343 THR A O 1
ATOM 2699 N N . GLY A 1 344 ? -1.183 16.437 6.958 1.00 70.69 344 GLY A N 1
ATOM 2700 C CA . GLY A 1 344 ? 0.158 15.939 7.177 1.00 70.69 344 GLY A CA 1
ATOM 2701 C C . GLY A 1 344 ? 1.119 16.624 6.225 1.00 70.69 344 GLY A C 1
ATOM 2702 O O . GLY A 1 344 ? 0.780 16.950 5.091 1.00 70.69 344 GLY A O 1
ATOM 2703 N N . VAL A 1 345 ? 2.353 16.802 6.679 1.00 55.22 345 VAL A N 1
ATOM 2704 C CA . VAL A 1 345 ? 3.382 17.571 5.974 1.00 55.22 345 VAL A CA 1
ATOM 2705 C C . VAL A 1 345 ? 3.858 16.944 4.665 1.00 55.22 345 VAL A C 1
ATOM 2707 O O . VAL A 1 345 ? 4.837 17.439 4.151 1.00 55.22 345 VAL A O 1
ATOM 2710 N N . SER A 1 346 ? 3.241 15.903 4.091 1.00 59.81 346 SER A N 1
ATOM 2711 C CA . SER A 1 346 ? 3.755 15.231 2.877 1.00 59.81 346 SER A CA 1
ATOM 2712 C C . SER A 1 346 ? 2.725 14.493 2.016 1.00 59.81 346 SER A C 1
ATOM 2714 O O . SER A 1 346 ? 3.096 13.932 0.986 1.00 59.81 346 SER A O 1
ATOM 2716 N N . PHE A 1 347 ? 1.452 14.462 2.408 1.00 73.31 347 PHE A N 1
ATOM 2717 C CA . PHE A 1 347 ? 0.469 13.548 1.827 1.00 73.31 347 PHE A CA 1
ATOM 2718 C C . PHE A 1 347 ? -0.781 14.294 1.367 1.00 73.31 347 PHE A C 1
ATOM 2720 O O . PHE A 1 347 ? -1.850 14.103 1.931 1.00 73.31 347 PHE A O 1
ATOM 2727 N N . PHE A 1 348 ? -0.631 15.156 0.363 1.00 89.00 348 PHE A N 1
ATOM 2728 C CA . PHE A 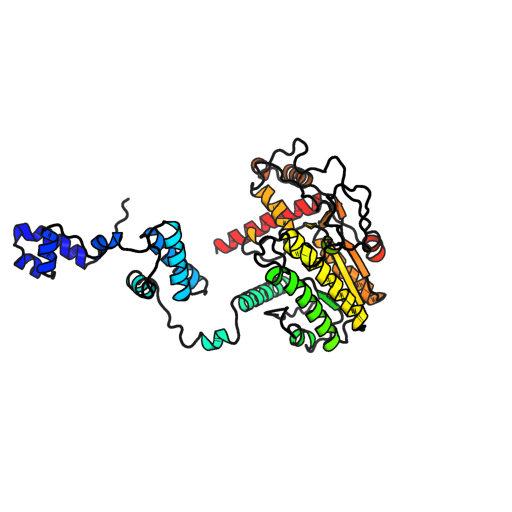1 348 ? -1.773 15.839 -0.253 1.00 89.00 348 PHE A CA 1
ATOM 2729 C C . PHE A 1 348 ? -2.303 15.109 -1.477 1.00 89.00 348 PHE A C 1
ATOM 2731 O O . PHE A 1 348 ? -3.359 15.474 -1.960 1.00 89.00 348 PHE A O 1
ATOM 2738 N N . LEU A 1 349 ? -1.599 14.095 -1.978 1.00 92.38 349 LEU A N 1
ATOM 2739 C CA . LEU A 1 349 ? -2.027 13.320 -3.134 1.00 92.38 349 LEU A CA 1
ATOM 2740 C C . LEU A 1 349 ? -2.708 12.016 -2.734 1.00 92.38 349 LEU A C 1
ATOM 2742 O O . LEU A 1 349 ? -2.291 11.360 -1.771 1.00 92.38 349 LEU A O 1
ATOM 2746 N N . TRP A 1 350 ? -3.703 11.616 -3.520 1.00 94.12 350 TRP A N 1
ATOM 2747 C CA . TRP A 1 350 ? -4.485 10.409 -3.272 1.00 94.12 350 TRP A CA 1
ATOM 2748 C C . TRP A 1 350 ? -4.915 9.696 -4.564 1.00 94.12 350 TRP A C 1
ATOM 2750 O O . TRP A 1 350 ? -4.824 10.246 -5.664 1.00 94.12 350 TRP A O 1
ATOM 2760 N N . ILE A 1 351 ? -5.374 8.453 -4.420 1.00 95.81 351 ILE A N 1
ATOM 2761 C CA . ILE A 1 351 ? -5.946 7.622 -5.485 1.00 95.81 351 ILE A CA 1
ATOM 2762 C C . ILE A 1 351 ? -7.015 6.673 -4.921 1.00 95.81 351 ILE A C 1
ATOM 2764 O O . ILE A 1 351 ? -6.920 6.244 -3.772 1.00 95.81 351 ILE A O 1
ATOM 2768 N N . ASP A 1 352 ? -8.016 6.292 -5.719 1.00 96.44 352 ASP A N 1
ATOM 2769 C CA . ASP A 1 352 ? -8.936 5.212 -5.350 1.00 96.44 352 ASP A CA 1
ATOM 2770 C C . ASP A 1 352 ? -8.275 3.829 -5.529 1.00 96.44 352 ASP A C 1
ATOM 2772 O O . ASP A 1 352 ? -7.666 3.528 -6.557 1.00 96.44 352 ASP A O 1
ATOM 2776 N N . VAL A 1 353 ? -8.422 2.939 -4.548 1.00 93.81 353 VAL A N 1
ATOM 2777 C CA . VAL A 1 353 ? -7.838 1.590 -4.531 1.00 93.81 353 VAL A CA 1
ATOM 2778 C C . VAL A 1 353 ? -8.311 0.728 -5.708 1.00 93.81 353 VAL A C 1
ATOM 2780 O O . VAL A 1 353 ? -7.574 -0.138 -6.182 1.00 93.81 353 VAL A O 1
ATOM 2783 N N . ARG A 1 354 ? -9.515 0.980 -6.235 1.00 95.38 354 ARG A N 1
ATOM 2784 C CA . ARG A 1 354 ? -10.047 0.296 -7.421 1.00 95.38 354 ARG A CA 1
ATOM 2785 C C . ARG A 1 354 ? -9.340 0.774 -8.681 1.00 95.38 354 ARG A C 1
ATOM 2787 O O . ARG A 1 354 ? -9.030 -0.046 -9.541 1.00 95.38 354 ARG A O 1
ATOM 2794 N N . ASP A 1 355 ? -9.039 2.067 -8.775 1.00 96.88 355 ASP A N 1
ATOM 2795 C CA . ASP A 1 355 ? -8.259 2.615 -9.888 1.00 96.88 355 ASP A CA 1
ATOM 2796 C C . ASP A 1 355 ? -6.808 2.144 -9.821 1.00 96.88 355 ASP A C 1
ATOM 2798 O O . ASP A 1 355 ? -6.216 1.814 -10.847 1.00 96.88 355 ASP A O 1
ATOM 2802 N N . LEU A 1 356 ? -6.259 2.025 -8.610 1.00 95.94 356 LEU A N 1
ATOM 2803 C CA . LEU A 1 356 ? -4.955 1.417 -8.380 1.00 95.94 356 LEU A CA 1
ATOM 2804 C C . LEU A 1 356 ? -4.922 -0.041 -8.862 1.00 95.94 356 LEU A C 1
ATOM 2806 O O . LEU A 1 356 ? -3.993 -0.426 -9.571 1.00 95.94 356 LEU A O 1
ATOM 2810 N N . ALA A 1 357 ? -5.930 -0.851 -8.532 1.00 94.75 357 ALA A N 1
ATOM 2811 C CA . ALA A 1 357 ? -6.027 -2.231 -9.014 1.00 94.75 357 ALA A CA 1
ATOM 2812 C C . ALA A 1 357 ? -6.149 -2.297 -10.548 1.00 94.75 357 ALA A C 1
ATOM 2814 O O . ALA A 1 357 ? -5.426 -3.053 -11.199 1.00 94.75 357 ALA A O 1
ATOM 2815 N N . VAL A 1 358 ? -7.001 -1.451 -11.140 1.00 96.38 358 VAL A N 1
ATOM 2816 C CA . VAL A 1 358 ? -7.147 -1.322 -12.600 1.00 96.38 358 VAL A CA 1
ATOM 2817 C C . VAL A 1 358 ? -5.822 -0.927 -13.260 1.00 96.38 358 VAL A C 1
ATOM 2819 O O . VAL A 1 358 ? -5.485 -1.459 -14.316 1.00 96.38 358 VAL A O 1
ATOM 2822 N N . ALA A 1 359 ? -5.036 -0.052 -12.634 1.00 96.75 359 ALA A N 1
ATOM 2823 C CA . ALA A 1 359 ? -3.728 0.342 -13.141 1.00 96.75 359 ALA A CA 1
ATOM 2824 C C . ALA A 1 359 ? -2.711 -0.802 -13.147 1.00 96.75 359 ALA A C 1
ATOM 2826 O O . ALA A 1 359 ? -1.968 -0.921 -14.117 1.00 96.75 359 ALA A O 1
ATOM 2827 N N . HIS A 1 360 ? -2.705 -1.679 -12.137 1.00 97.12 360 HIS A N 1
ATOM 2828 C CA . HIS A 1 360 ? -1.842 -2.868 -12.148 1.00 97.12 360 HIS A CA 1
ATOM 2829 C C . HIS A 1 360 ? -2.183 -3.800 -13.319 1.00 97.12 360 HIS A C 1
ATOM 2831 O O . HIS A 1 360 ? -1.284 -4.264 -14.021 1.00 97.12 360 HIS A O 1
ATOM 2837 N N . VAL A 1 361 ? -3.476 -4.031 -13.569 1.00 95.81 361 VAL A N 1
ATOM 2838 C CA . VAL A 1 361 ? -3.941 -4.867 -14.688 1.00 95.81 361 VAL A CA 1
ATOM 2839 C C . VAL A 1 361 ? -3.589 -4.231 -16.032 1.00 95.81 361 VAL A C 1
ATOM 2841 O O . VAL A 1 361 ? -3.009 -4.890 -16.888 1.00 95.81 361 VAL A O 1
ATOM 2844 N N . LYS A 1 362 ? -3.854 -2.935 -16.207 1.00 96.31 362 LYS A N 1
ATOM 2845 C CA . LYS A 1 362 ? -3.524 -2.223 -17.450 1.00 96.31 362 LYS A CA 1
ATOM 2846 C C . LYS A 1 362 ? -2.024 -2.166 -17.711 1.00 96.31 362 LYS A C 1
ATOM 2848 O O . LYS A 1 362 ? -1.600 -2.320 -18.852 1.00 96.31 362 LYS A O 1
ATOM 2853 N N . ALA A 1 363 ? -1.220 -1.975 -16.666 1.00 95.69 363 ALA A N 1
ATOM 2854 C CA . ALA A 1 363 ? 0.230 -2.037 -16.770 1.00 95.69 363 ALA A CA 1
ATOM 2855 C C . ALA A 1 363 ? 0.679 -3.423 -17.245 1.00 95.69 363 ALA A C 1
ATOM 2857 O O . ALA A 1 363 ? 1.452 -3.516 -18.193 1.00 95.69 363 ALA A O 1
ATOM 2858 N N . MET A 1 364 ? 0.138 -4.496 -16.663 1.00 95.19 364 MET A N 1
ATOM 2859 C CA . MET A 1 364 ? 0.382 -5.857 -17.140 1.00 95.19 364 MET A CA 1
ATOM 2860 C C . MET A 1 364 ? 0.015 -6.025 -18.623 1.00 95.19 364 MET A C 1
ATOM 2862 O O . MET A 1 364 ? 0.843 -6.493 -19.401 1.00 95.19 364 MET A O 1
ATOM 2866 N N . GLU A 1 365 ? -1.194 -5.643 -19.037 1.00 94.75 365 GLU A N 1
ATOM 2867 C CA . GLU A 1 365 ? -1.663 -5.786 -20.426 1.00 94.75 365 GLU A CA 1
ATOM 2868 C C . GLU A 1 365 ? -0.779 -5.019 -21.425 1.00 94.75 365 GLU A C 1
ATOM 2870 O O . GLU A 1 365 ? -0.387 -5.554 -22.470 1.00 94.75 365 GLU A O 1
ATOM 2875 N N . ALA A 1 366 ? -0.408 -3.782 -21.085 1.00 93.19 366 ALA A N 1
ATOM 2876 C CA . ALA A 1 366 ? 0.487 -2.961 -21.894 1.00 93.19 366 ALA A CA 1
ATOM 2877 C C . ALA A 1 366 ? 1.868 -3.621 -22.045 1.00 93.19 366 ALA A C 1
ATOM 2879 O O . ALA A 1 366 ? 2.425 -3.686 -23.147 1.00 93.19 366 ALA A O 1
ATOM 2880 N N . GLN A 1 367 ? 2.400 -4.176 -20.954 1.00 91.75 367 GLN A N 1
ATOM 2881 C CA . GLN A 1 367 ? 3.700 -4.842 -20.935 1.00 91.75 367 GLN A CA 1
ATOM 2882 C C . GLN A 1 367 ? 3.720 -6.165 -21.691 1.00 91.75 367 GLN A C 1
ATOM 2884 O O . GLN A 1 367 ? 4.715 -6.480 -22.344 1.00 91.75 367 GLN A O 1
ATOM 2889 N N . LEU A 1 368 ? 2.615 -6.909 -21.676 1.00 90.19 368 LEU A N 1
ATOM 2890 C CA . LEU A 1 368 ? 2.464 -8.109 -22.495 1.00 90.19 368 LEU A CA 1
ATOM 2891 C C . LEU A 1 368 ? 2.466 -7.795 -24.000 1.00 90.19 368 LEU A C 1
ATOM 2893 O O . LEU A 1 368 ? 2.850 -8.658 -24.789 1.00 90.19 368 LEU A O 1
ATOM 2897 N N . THR A 1 369 ? 2.092 -6.570 -24.386 1.00 87.00 369 THR A N 1
ATOM 2898 C CA . THR A 1 369 ? 2.000 -6.140 -25.789 1.00 87.00 369 THR A CA 1
ATOM 2899 C C . THR A 1 369 ? 3.300 -5.524 -26.308 1.00 87.00 369 THR A C 1
ATOM 2901 O O . THR A 1 369 ? 3.839 -5.984 -27.310 1.00 87.00 369 THR A O 1
ATOM 2904 N N . ALA A 1 370 ? 3.808 -4.477 -25.651 1.00 80.69 370 ALA A N 1
ATOM 2905 C CA . ALA A 1 370 ? 4.932 -3.691 -26.170 1.00 80.69 370 ALA A CA 1
ATOM 2906 C C . ALA A 1 370 ? 6.289 -4.077 -25.564 1.00 80.69 370 ALA A C 1
ATOM 2908 O O . ALA A 1 370 ? 7.305 -3.866 -26.217 1.00 80.69 370 ALA A O 1
ATOM 2909 N N . ARG A 1 371 ? 6.288 -4.669 -24.357 1.00 75.19 371 ARG A N 1
ATOM 2910 C CA . ARG A 1 371 ? 7.447 -4.951 -23.488 1.00 75.19 371 ARG A CA 1
ATOM 2911 C C . ARG A 1 371 ? 8.381 -3.754 -23.270 1.00 75.19 371 ARG A C 1
ATOM 2913 O O . ARG A 1 371 ? 8.984 -3.208 -24.185 1.00 75.19 371 ARG A O 1
ATOM 2920 N N . GLY A 1 372 ? 8.611 -3.392 -22.016 1.00 87.81 372 GLY A N 1
ATOM 2921 C CA . GLY A 1 372 ? 9.679 -2.463 -21.677 1.00 87.81 372 GLY A CA 1
ATOM 2922 C C . GLY A 1 372 ? 9.585 -1.954 -20.258 1.00 87.81 372 GLY A C 1
ATOM 2923 O O . GLY A 1 372 ? 8.505 -1.808 -19.700 1.00 87.81 372 GLY A O 1
ATOM 2924 N N . ASN A 1 373 ? 10.732 -1.643 -19.678 1.00 94.62 373 ASN A N 1
ATOM 2925 C CA . ASN A 1 373 ? 10.765 -1.165 -18.312 1.00 94.62 373 ASN A CA 1
ATOM 2926 C C . ASN A 1 373 ? 9.990 0.152 -18.158 1.00 94.62 373 ASN A C 1
ATOM 2928 O O . ASN A 1 373 ? 10.140 1.070 -18.975 1.00 94.62 373 ASN A O 1
ATOM 2932 N N . ARG A 1 374 ? 9.139 0.241 -17.132 1.00 96.31 374 ARG A N 1
ATOM 2933 C CA . ARG A 1 374 ? 8.296 1.414 -16.870 1.00 96.31 374 ARG A CA 1
ATOM 2934 C C . ARG A 1 374 ? 8.203 1.724 -15.383 1.00 96.31 374 ARG A C 1
ATOM 2936 O O . ARG A 1 374 ? 8.342 0.860 -14.529 1.00 96.31 374 ARG A O 1
ATOM 2943 N N . ARG A 1 375 ? 7.931 2.987 -15.092 1.00 97.75 375 ARG A N 1
ATOM 2944 C CA . ARG A 1 375 ? 7.615 3.497 -13.760 1.00 97.75 375 ARG A CA 1
ATOM 2945 C C . ARG A 1 375 ? 6.432 4.433 -13.917 1.00 97.75 375 ARG A C 1
ATOM 2947 O O . ARG A 1 375 ? 6.482 5.282 -14.813 1.00 97.75 375 ARG A O 1
ATOM 2954 N N . TYR A 1 376 ? 5.395 4.247 -13.105 1.00 98.00 376 TYR A N 1
ATOM 2955 C CA . TYR A 1 376 ? 4.153 5.020 -13.152 1.00 98.00 376 TYR A CA 1
ATOM 2956 C C . TYR A 1 376 ? 3.864 5.659 -11.794 1.00 98.00 376 TYR A C 1
ATOM 2958 O O . TYR A 1 376 ? 3.770 4.958 -10.788 1.00 98.00 376 TYR A O 1
ATOM 2966 N N . LEU A 1 377 ? 3.667 6.978 -11.772 1.00 97.50 377 LEU A N 1
ATOM 2967 C CA . LEU A 1 377 ? 3.115 7.703 -10.629 1.00 97.50 377 LEU A CA 1
ATOM 2968 C C . LEU A 1 377 ? 1.595 7.653 -10.738 1.00 97.50 377 LEU A C 1
ATOM 2970 O O . LEU A 1 377 ? 1.040 8.073 -11.746 1.00 97.50 377 LEU A O 1
ATOM 2974 N N . LEU A 1 378 ? 0.908 7.138 -9.721 1.00 97.00 378 LEU A N 1
ATOM 2975 C CA . LEU A 1 378 ? -0.548 7.033 -9.754 1.00 97.00 378 LEU A CA 1
ATOM 2976 C C . LEU A 1 378 ? -1.180 7.939 -8.705 1.00 97.00 378 LEU A C 1
ATOM 2978 O O . LEU A 1 378 ? -0.991 7.737 -7.506 1.00 97.00 378 LEU A O 1
ATOM 2982 N N . THR A 1 379 ? -1.942 8.920 -9.179 1.00 95.75 379 THR A N 1
ATOM 2983 C CA . THR A 1 379 ? -2.680 9.869 -8.351 1.00 95.75 379 THR A CA 1
ATOM 2984 C C . THR A 1 379 ? -3.847 10.442 -9.147 1.00 95.75 379 THR A C 1
ATOM 2986 O O . THR A 1 379 ? -3.704 10.703 -10.340 1.00 95.75 379 THR A O 1
ATOM 2989 N N . GLU A 1 380 ? -4.991 10.638 -8.500 1.00 95.50 380 GLU A N 1
ATOM 2990 C CA . GLU A 1 380 ? -6.100 11.386 -9.099 1.00 95.50 380 GLU A CA 1
ATOM 2991 C C . GLU A 1 380 ? -5.861 12.887 -8.961 1.00 95.50 380 GLU A C 1
ATOM 2993 O O . GLU A 1 380 ? -5.936 13.634 -9.934 1.00 95.50 380 GLU A O 1
ATOM 2998 N N . GLY A 1 381 ? -5.490 13.314 -7.757 1.00 93.69 381 GLY A N 1
ATOM 2999 C CA . GLY A 1 381 ? -5.397 14.727 -7.455 1.00 93.69 381 GLY A CA 1
ATOM 3000 C C . GLY A 1 381 ? -5.080 14.982 -5.997 1.00 93.69 381 GLY A C 1
ATOM 3001 O O . GLY A 1 381 ? -4.487 14.140 -5.314 1.00 93.69 381 GLY A O 1
ATOM 3002 N N . TYR A 1 382 ? -5.468 16.170 -5.543 1.00 94.00 382 TYR A N 1
ATOM 3003 C CA . TYR A 1 382 ? -5.226 16.617 -4.183 1.00 94.00 382 TYR A CA 1
ATOM 3004 C C . TYR A 1 382 ? -6.406 16.320 -3.259 1.00 94.00 382 TYR A C 1
ATOM 3006 O O . TYR A 1 382 ? -7.558 16.314 -3.687 1.00 94.00 382 TYR A O 1
ATOM 3014 N N . PHE A 1 383 ? -6.117 16.121 -1.978 1.00 94.06 383 PHE A N 1
ATOM 3015 C CA . PHE A 1 383 ? -7.117 16.058 -0.922 1.00 94.06 383 PHE A CA 1
ATOM 3016 C C . PHE A 1 383 ? -6.613 16.737 0.349 1.00 94.06 383 PHE A C 1
ATOM 3018 O O . PHE A 1 383 ? -5.408 16.888 0.576 1.00 94.06 383 PHE A O 1
ATOM 3025 N N . THR A 1 384 ? -7.557 17.056 1.227 1.00 93.38 384 THR A N 1
ATOM 3026 C CA . THR A 1 384 ? -7.291 17.416 2.616 1.00 93.38 384 THR A CA 1
ATOM 3027 C C . THR A 1 384 ? -8.189 16.638 3.572 1.00 93.38 384 THR A C 1
ATOM 3029 O O . THR A 1 384 ? -9.255 16.138 3.205 1.00 93.38 384 THR A O 1
ATOM 3032 N N . ASN A 1 385 ? -7.787 16.556 4.839 1.00 93.12 385 ASN A N 1
ATOM 3033 C CA . ASN A 1 385 ? -8.651 16.046 5.904 1.00 93.12 385 ASN A CA 1
ATOM 3034 C C . ASN A 1 385 ? -9.930 16.873 6.042 1.00 93.12 385 ASN A C 1
ATOM 3036 O O . ASN A 1 385 ? -10.983 16.331 6.379 1.00 93.12 385 ASN A O 1
ATOM 3040 N N . GLN A 1 386 ? -9.853 18.170 5.742 1.00 93.94 386 GLN A N 1
ATOM 3041 C CA . GLN A 1 386 ? -11.025 19.027 5.703 1.00 93.94 386 GLN A CA 1
ATOM 3042 C C . GLN A 1 386 ? -11.993 18.642 4.572 1.00 93.94 386 GLN A C 1
ATOM 3044 O O . GLN A 1 386 ? -13.205 18.639 4.793 1.00 93.94 386 GLN A O 1
ATOM 3049 N N . ASP A 1 387 ? -11.492 18.269 3.390 1.00 95.25 387 ASP A N 1
ATOM 3050 C CA . ASP A 1 387 ? -12.332 17.782 2.286 1.00 95.25 387 ASP A CA 1
ATOM 3051 C C . ASP A 1 387 ? -13.051 16.484 2.674 1.00 95.25 387 ASP A C 1
ATOM 3053 O O . ASP A 1 387 ? -14.261 16.367 2.477 1.00 95.25 387 ASP A O 1
ATOM 3057 N N . ILE A 1 388 ? -12.341 15.549 3.319 1.00 95.44 388 ILE A N 1
ATOM 3058 C CA . ILE A 1 388 ? -12.927 14.304 3.844 1.00 95.44 388 ILE A CA 1
ATOM 3059 C C . ILE A 1 388 ? -14.030 14.612 4.875 1.00 95.44 388 ILE A C 1
ATOM 3061 O O . ILE A 1 388 ? -15.140 14.098 4.735 1.00 95.44 388 ILE A O 1
ATOM 3065 N N . CYS A 1 389 ? -13.768 15.488 5.858 1.00 95.69 389 CYS A N 1
ATOM 3066 C CA . CYS A 1 389 ? -14.752 15.956 6.856 1.00 95.69 389 CYS A CA 1
ATOM 3067 C C . CYS A 1 389 ? -16.039 16.457 6.182 1.00 95.69 389 CYS A C 1
ATOM 3069 O O . CYS A 1 389 ? -17.142 16.011 6.505 1.00 95.69 389 CYS A O 1
ATOM 3071 N N . LYS A 1 390 ? -15.888 17.341 5.187 1.00 95.50 390 LYS A N 1
ATOM 3072 C CA . LYS A 1 390 ? -17.001 17.955 4.448 1.00 95.50 390 LYS A CA 1
ATOM 3073 C C . LYS A 1 390 ? -17.797 16.936 3.631 1.00 95.50 390 LYS A C 1
ATOM 3075 O O . LYS A 1 390 ? -19.025 17.015 3.606 1.00 95.50 390 LYS A O 1
ATOM 3080 N N . ILE A 1 391 ? -17.125 15.991 2.968 1.00 97.06 391 ILE A N 1
ATOM 3081 C CA . ILE A 1 391 ? -17.788 14.931 2.194 1.00 97.06 391 ILE A CA 1
ATOM 3082 C C . ILE A 1 391 ? -18.611 14.033 3.124 1.00 97.06 391 ILE A C 1
ATOM 3084 O O . ILE A 1 391 ? -19.783 13.783 2.839 1.00 97.06 391 ILE A O 1
ATOM 3088 N N . ILE A 1 392 ? -18.036 13.593 4.250 1.00 96.62 392 ILE A N 1
ATOM 3089 C CA . ILE A 1 392 ? -18.740 12.723 5.202 1.00 96.62 392 ILE A CA 1
ATOM 3090 C C . ILE A 1 392 ? -19.966 13.441 5.775 1.00 96.62 392 ILE A C 1
ATOM 3092 O O . ILE A 1 392 ? -21.057 12.879 5.722 1.00 96.62 392 ILE A O 1
ATOM 3096 N N . GLY A 1 393 ? -19.822 14.685 6.245 1.00 95.69 393 GLY A N 1
ATOM 3097 C CA . GLY A 1 393 ? -20.939 15.445 6.822 1.00 95.69 393 GLY A CA 1
ATOM 3098 C C . GLY A 1 393 ? -22.082 15.706 5.834 1.00 95.69 393 GLY A C 1
ATOM 3099 O O . GLY A 1 393 ? -23.249 15.714 6.215 1.00 95.69 393 GLY A O 1
ATOM 3100 N N . ARG A 1 394 ? -21.774 15.857 4.537 1.00 96.88 394 ARG A N 1
ATOM 3101 C CA . ARG A 1 394 ? -22.787 16.032 3.483 1.00 96.88 394 ARG A CA 1
ATOM 3102 C C . ARG A 1 394 ? -23.573 14.752 3.197 1.00 96.88 394 ARG A C 1
ATOM 3104 O O . ARG A 1 394 ? -24.784 14.815 3.001 1.00 96.88 394 ARG A O 1
ATOM 3111 N N . TRP A 1 395 ? -22.883 13.616 3.103 1.00 97.56 395 TRP A N 1
ATOM 3112 C CA . TRP A 1 395 ? -23.465 12.357 2.621 1.00 97.56 395 TRP A CA 1
ATOM 3113 C C . TRP A 1 395 ? -23.971 11.433 3.728 1.00 97.56 395 TRP A C 1
ATOM 3115 O O . TRP A 1 395 ? -24.801 10.566 3.453 1.00 97.56 395 TRP A O 1
ATOM 3125 N N . PHE A 1 396 ? -23.496 11.616 4.960 1.00 96.00 396 PHE A N 1
ATOM 3126 C CA . PHE A 1 396 ? -23.849 10.788 6.111 1.00 96.00 396 PHE A CA 1
ATOM 3127 C C . PHE A 1 396 ? -24.191 11.652 7.336 1.00 96.00 396 PHE A C 1
ATOM 3129 O O . PHE A 1 396 ? -23.401 11.717 8.285 1.00 96.00 396 PHE A O 1
ATOM 3136 N N . PRO A 1 397 ? -25.367 12.313 7.344 1.00 94.81 397 PRO A N 1
ATOM 3137 C CA . PRO A 1 397 ? -25.804 13.160 8.456 1.00 94.81 397 PRO A CA 1
ATOM 3138 C C . PRO A 1 397 ? -25.825 12.448 9.817 1.00 94.81 397 PRO A C 1
ATOM 3140 O O . PRO A 1 397 ? -25.702 13.090 10.854 1.00 94.81 397 PRO A O 1
ATOM 3143 N N . GLU A 1 398 ? -25.940 11.119 9.839 1.00 94.62 398 GLU A N 1
ATOM 3144 C CA . GLU A 1 398 ? -25.875 10.307 11.056 1.00 94.62 398 GLU A CA 1
ATOM 3145 C C . GLU A 1 398 ? -24.518 10.356 11.778 1.00 94.62 398 GLU A C 1
ATOM 3147 O O . GLU A 1 398 ? -24.454 10.032 12.961 1.00 94.62 398 GLU A O 1
ATOM 3152 N N . TYR A 1 399 ? -23.438 10.760 11.099 1.00 93.94 399 TYR A N 1
ATOM 3153 C CA . TYR A 1 399 ? -22.118 10.933 11.711 1.00 93.94 399 TYR A CA 1
ATOM 3154 C C . TYR A 1 399 ? -21.836 12.381 12.121 1.00 93.94 399 TYR A C 1
ATOM 3156 O O . TYR A 1 399 ? -20.762 12.650 12.652 1.00 93.94 399 TYR A O 1
ATOM 3164 N N . GLN A 1 400 ? -22.775 13.314 11.925 1.00 92.00 400 GLN A N 1
ATOM 3165 C CA . GLN A 1 400 ? -22.558 14.738 12.198 1.00 92.00 400 GLN A CA 1
ATOM 3166 C C . GLN A 1 400 ? -22.095 14.998 13.643 1.00 92.00 400 GLN A C 1
ATOM 3168 O O . GLN A 1 400 ? -21.203 15.811 13.857 1.00 92.00 400 GLN A O 1
ATOM 3173 N N . ASP A 1 401 ? -22.628 14.253 14.617 1.00 91.81 401 ASP A N 1
ATOM 3174 C CA . ASP A 1 401 ? -22.252 14.369 16.035 1.00 91.81 401 ASP A CA 1
ATOM 3175 C C . ASP A 1 401 ? -20.844 13.835 16.350 1.00 91.81 401 ASP A C 1
ATOM 3177 O O . ASP A 1 401 ? -20.285 14.139 17.411 1.00 91.81 401 ASP A O 1
ATOM 3181 N N . ALA A 1 402 ? -20.279 13.004 15.472 1.00 91.38 402 ALA A N 1
ATOM 3182 C CA . ALA A 1 402 ? -18.925 12.465 15.582 1.00 91.38 402 ALA A CA 1
ATOM 3183 C C . ALA A 1 402 ? -17.888 13.348 14.868 1.00 91.38 402 ALA A C 1
ATOM 3185 O O . ALA A 1 402 ? -16.704 13.296 15.204 1.00 91.38 402 ALA A O 1
ATOM 3186 N N . LEU A 1 403 ? -18.320 14.172 13.910 1.00 93.06 403 LEU A N 1
ATOM 3187 C CA . LEU A 1 403 ? -17.431 15.024 13.131 1.00 93.06 403 LEU A CA 1
ATOM 3188 C C . LEU A 1 403 ? -17.035 16.298 13.900 1.00 93.06 403 LEU A C 1
ATOM 3190 O O . LEU A 1 403 ? -17.862 16.890 14.596 1.00 93.06 403 LEU A O 1
ATOM 3194 N N . PRO A 1 404 ? -15.781 16.763 13.757 1.00 91.81 404 PRO A N 1
ATOM 3195 C CA . PRO A 1 404 ? -15.394 18.100 14.196 1.00 91.81 404 PRO A CA 1
ATOM 3196 C C . PRO A 1 404 ? -16.061 19.181 13.334 1.00 91.81 404 PRO A C 1
ATOM 3198 O O . PRO A 1 404 ? -16.507 18.924 12.213 1.00 91.81 404 PRO A O 1
ATOM 3201 N N . SER A 1 405 ? -16.062 20.427 13.819 1.00 87.62 405 SER A N 1
ATOM 3202 C CA . SER A 1 405 ? -16.430 21.569 12.975 1.00 87.62 405 SER A CA 1
ATOM 3203 C C . SER A 1 405 ? -15.464 21.670 11.793 1.00 87.62 405 SER A C 1
ATOM 3205 O O . SER A 1 405 ? -14.250 21.747 11.988 1.00 87.62 405 SER A O 1
ATOM 3207 N N . CYS A 1 406 ? -15.997 21.692 10.567 1.00 85.38 406 CYS A N 1
ATOM 3208 C CA . CYS A 1 406 ? -15.196 21.952 9.371 1.00 85.38 406 CYS A CA 1
ATOM 3209 C C . CYS A 1 406 ? -15.091 23.469 9.049 1.00 85.38 406 CYS A C 1
ATOM 3211 O O . CYS A 1 406 ? -14.747 23.827 7.919 1.00 85.38 406 CYS A O 1
ATOM 3213 N N . GLU A 1 407 ? -15.395 24.357 10.010 1.00 80.25 407 GLU A N 1
ATOM 3214 C CA . GLU A 1 407 ? -15.163 25.806 9.909 1.00 80.25 407 GLU A CA 1
ATOM 3215 C C . GLU A 1 407 ? -13.680 26.160 10.149 1.00 80.25 407 GLU A C 1
ATOM 3217 O O . GLU A 1 407 ? -13.013 25.575 11.001 1.00 80.25 407 GLU A O 1
ATOM 3222 N N . GLY A 1 408 ? -13.152 27.141 9.407 1.00 79.31 408 GLY A N 1
ATOM 3223 C CA . GLY A 1 408 ? -11.759 27.601 9.523 1.00 79.31 408 GLY A CA 1
ATOM 3224 C C . GLY A 1 408 ? -10.766 26.898 8.584 1.00 79.31 408 GLY A C 1
ATOM 3225 O O . GLY A 1 408 ? -11.150 26.327 7.566 1.00 79.31 408 GLY A O 1
ATOM 3226 N N . GLU A 1 409 ? -9.470 26.982 8.906 1.00 79.69 409 GLU A N 1
ATOM 3227 C CA . GLU A 1 409 ? -8.358 26.461 8.079 1.00 79.69 409 GLU A CA 1
ATOM 3228 C C . GLU A 1 409 ? -7.824 25.092 8.562 1.00 79.69 409 GLU A C 1
ATOM 3230 O O . GLU A 1 409 ? -6.940 24.512 7.932 1.00 79.69 409 GLU A O 1
ATOM 3235 N N . ALA A 1 410 ? -8.346 24.560 9.676 1.00 85.19 410 ALA A N 1
ATOM 3236 C CA . ALA A 1 410 ? -7.835 23.338 10.301 1.00 85.19 410 ALA A CA 1
ATOM 3237 C C . ALA A 1 410 ? -7.914 22.128 9.358 1.00 85.19 410 ALA A C 1
ATOM 3239 O O . ALA A 1 410 ? -8.956 21.850 8.757 1.00 85.19 410 ALA A O 1
ATOM 3240 N N . GLY A 1 411 ? -6.795 21.409 9.232 1.00 84.50 411 GLY A N 1
ATOM 3241 C CA . GLY A 1 411 ? -6.677 20.260 8.339 1.00 84.50 411 GLY A CA 1
ATOM 3242 C C . GLY A 1 411 ? -6.834 20.580 6.851 1.00 84.50 411 GLY A C 1
ATOM 3243 O O . GLY A 1 411 ? -6.993 19.640 6.076 1.00 84.50 411 GLY A O 1
ATOM 3244 N N . GLY A 1 412 ? -6.815 21.857 6.454 1.00 87.94 412 GLY A N 1
ATOM 3245 C CA . GLY A 1 412 ? -6.876 22.311 5.066 1.00 87.94 412 GLY A CA 1
ATOM 3246 C C . GLY A 1 412 ? -5.511 22.337 4.369 1.00 87.94 412 GLY A C 1
ATOM 3247 O O . GLY A 1 412 ? -4.550 21.693 4.801 1.00 87.94 412 GLY A O 1
ATOM 3248 N N . TYR A 1 413 ? -5.434 23.077 3.262 1.00 87.56 413 TYR A N 1
ATOM 3249 C CA . TYR A 1 413 ? -4.184 23.302 2.536 1.00 87.56 413 TYR A CA 1
ATOM 3250 C C . TYR A 1 413 ? -3.283 24.312 3.267 1.00 87.56 413 TYR A C 1
ATOM 3252 O O . TYR A 1 413 ? -3.795 25.264 3.861 1.00 87.56 413 TYR A O 1
ATOM 3260 N N . PRO A 1 414 ? -1.948 24.158 3.196 1.00 84.31 414 PRO A N 1
ATOM 3261 C CA . PRO A 1 414 ? -1.018 25.177 3.675 1.00 84.31 414 PRO A CA 1
ATOM 3262 C C . PRO A 1 414 ? -1.171 26.474 2.867 1.00 84.31 414 PRO A C 1
ATOM 3264 O O . PRO A 1 414 ? -1.459 26.436 1.668 1.00 84.31 414 PRO A O 1
ATOM 3267 N N . LYS A 1 415 ? -0.937 27.628 3.507 1.00 82.19 415 LYS A N 1
ATOM 3268 C CA . LYS A 1 415 ? -1.081 28.959 2.877 1.00 82.19 415 LYS A CA 1
ATOM 3269 C C . LYS A 1 415 ? -0.131 29.154 1.707 1.00 82.19 415 LYS A C 1
ATOM 3271 O O . LYS A 1 415 ? -0.447 29.843 0.744 1.00 82.19 415 LYS A O 1
ATOM 3276 N N . GLU A 1 416 ? 1.031 28.531 1.803 1.00 80.12 416 GLU A N 1
ATOM 3277 C CA . GLU A 1 416 ? 2.085 28.569 0.808 1.00 80.12 416 GLU A CA 1
ATOM 3278 C C . GLU A 1 416 ? 1.737 27.728 -0.425 1.00 80.12 416 GLU A C 1
ATOM 3280 O O . GLU A 1 416 ? 2.390 27.889 -1.447 1.00 80.12 416 GLU A O 1
ATOM 3285 N N . GLY A 1 417 ? 0.714 26.869 -0.361 1.00 82.38 417 GLY A N 1
ATOM 3286 C CA . GLY A 1 417 ? 0.354 25.922 -1.412 1.00 82.38 417 GLY A CA 1
ATOM 3287 C C . GLY A 1 417 ? 1.106 24.591 -1.319 1.00 82.38 417 GLY A C 1
ATOM 3288 O O . GLY A 1 417 ? 1.968 24.380 -0.463 1.00 82.38 417 GLY A O 1
ATOM 3289 N N . VAL A 1 418 ? 0.753 23.669 -2.214 1.00 86.56 418 VAL A N 1
ATOM 3290 C CA . VAL A 1 418 ? 1.299 22.304 -2.275 1.00 86.56 418 VAL A CA 1
ATOM 3291 C C . VAL A 1 418 ? 2.107 22.098 -3.554 1.00 86.56 418 VAL A C 1
ATOM 3293 O O . VAL A 1 418 ? 1.943 22.830 -4.528 1.00 86.56 418 VAL A O 1
ATOM 3296 N N . TYR A 1 419 ? 3.001 21.111 -3.539 1.00 88.31 419 TYR A N 1
ATOM 3297 C CA . TYR A 1 419 ? 3.777 20.698 -4.711 1.00 88.31 419 TYR A CA 1
ATOM 3298 C C . TYR A 1 419 ? 2.876 20.237 -5.866 1.00 88.31 419 TYR A C 1
ATOM 3300 O O . TYR A 1 419 ? 1.782 19.737 -5.630 1.00 88.31 419 TYR A O 1
ATOM 3308 N N . GLY A 1 420 ? 3.370 20.359 -7.099 1.00 91.19 420 GLY A N 1
ATOM 3309 C CA . GLY A 1 420 ? 2.745 19.830 -8.311 1.00 91.19 420 GLY A CA 1
ATOM 3310 C C . GLY A 1 420 ? 2.964 18.325 -8.498 1.00 91.19 420 GLY A C 1
ATOM 3311 O O . GLY A 1 420 ? 3.860 17.729 -7.893 1.00 91.19 420 GLY A O 1
ATOM 3312 N N . PHE A 1 421 ? 2.220 17.721 -9.424 1.00 93.06 421 PHE A N 1
ATOM 3313 C CA . PHE A 1 421 ? 2.503 16.387 -9.957 1.00 93.06 421 PHE A CA 1
ATOM 3314 C C . PHE A 1 421 ? 2.244 16.332 -11.466 1.00 93.06 421 PHE A C 1
ATOM 3316 O O . PHE A 1 421 ? 1.421 17.080 -11.991 1.00 93.06 421 PHE A O 1
ATOM 3323 N N . ASN A 1 422 ? 2.935 15.433 -12.158 1.00 95.69 422 ASN A N 1
ATOM 3324 C CA . ASN A 1 422 ? 2.649 15.058 -13.535 1.00 95.69 422 ASN A CA 1
ATOM 3325 C C . ASN A 1 422 ? 2.705 13.532 -13.643 1.00 95.69 422 ASN A C 1
ATOM 3327 O O . ASN A 1 422 ? 3.768 12.933 -13.506 1.00 95.69 422 ASN A O 1
ATOM 3331 N N . ASN A 1 423 ? 1.543 12.930 -13.886 1.00 95.81 423 ASN A N 1
ATOM 3332 C CA . ASN A 1 423 ? 1.367 11.505 -14.146 1.00 95.81 423 ASN A CA 1
ATOM 3333 C C . ASN A 1 423 ? 0.757 11.234 -15.530 1.00 95.81 423 ASN A C 1
ATOM 3335 O O . ASN A 1 423 ? 0.070 10.227 -15.726 1.00 95.81 423 ASN A O 1
ATOM 3339 N N . SER A 1 424 ? 0.999 12.133 -16.492 1.00 96.31 424 SER A N 1
ATOM 3340 C CA . SER A 1 424 ? 0.537 11.994 -17.883 1.00 96.31 424 SER A CA 1
ATOM 3341 C C . SER A 1 424 ? 0.907 10.641 -18.482 1.00 96.31 424 SER A C 1
ATOM 3343 O O . SER A 1 424 ? 0.098 10.040 -19.174 1.00 96.31 424 SER A O 1
ATOM 3345 N N . ARG A 1 425 ? 2.073 10.081 -18.133 1.00 94.69 425 ARG A N 1
ATOM 3346 C CA . ARG A 1 425 ? 2.472 8.747 -18.593 1.00 94.69 425 ARG A CA 1
ATOM 3347 C C . ARG A 1 425 ? 1.450 7.677 -18.211 1.00 94.69 425 ARG A C 1
ATOM 3349 O O . ARG A 1 425 ? 1.111 6.831 -19.030 1.00 94.69 425 ARG A O 1
ATOM 3356 N N . ALA A 1 426 ? 0.951 7.701 -16.978 1.00 94.00 426 ALA A N 1
ATOM 3357 C CA . ALA A 1 426 ? -0.031 6.728 -16.519 1.00 94.00 426 ALA A CA 1
ATOM 3358 C C . ALA A 1 426 ? -1.397 6.933 -17.192 1.00 94.00 426 ALA A C 1
ATOM 3360 O O . ALA A 1 426 ? -2.049 5.962 -17.574 1.00 94.00 426 ALA A O 1
ATOM 3361 N N . THR A 1 427 ? -1.841 8.177 -17.367 1.00 94.25 427 THR A N 1
ATOM 3362 C CA . THR A 1 427 ? -3.144 8.462 -17.985 1.00 94.25 427 THR A CA 1
ATOM 3363 C C . THR A 1 427 ? -3.137 8.240 -19.497 1.00 94.25 427 THR A C 1
ATOM 3365 O O . THR A 1 427 ? -4.107 7.697 -20.024 1.00 94.25 427 THR A O 1
ATOM 3368 N N . GLU A 1 428 ? -2.045 8.569 -20.185 1.00 95.12 428 GLU A N 1
ATOM 3369 C CA . GLU A 1 428 ? -1.891 8.431 -21.636 1.00 95.12 428 GLU A CA 1
ATOM 3370 C C . GLU A 1 428 ? -1.541 6.998 -22.055 1.00 95.12 428 GLU A C 1
ATOM 3372 O O . GLU A 1 428 ? -2.208 6.447 -22.929 1.00 95.12 428 GLU A O 1
ATOM 3377 N N . GLU A 1 429 ? -0.544 6.356 -21.427 1.00 94.62 429 GLU A N 1
ATOM 3378 C CA . GLU A 1 429 ? -0.109 5.011 -21.838 1.00 94.62 429 GLU A CA 1
ATOM 3379 C C . GLU A 1 429 ? -1.082 3.915 -21.384 1.00 94.62 429 GLU A C 1
ATOM 3381 O O . GLU A 1 429 ? -1.297 2.944 -22.109 1.00 94.62 429 GLU A O 1
ATOM 3386 N N . LEU A 1 430 ? -1.677 4.047 -20.191 1.00 94.62 430 LEU A N 1
ATOM 3387 C CA . LEU A 1 430 ? -2.587 3.029 -19.647 1.00 94.62 430 LEU A CA 1
ATOM 3388 C C . LEU A 1 430 ? -4.067 3.371 -19.896 1.00 94.62 430 LEU A C 1
ATOM 3390 O O . LEU A 1 430 ? -4.943 2.515 -19.724 1.00 94.62 430 LEU A O 1
ATOM 3394 N N . GLY A 1 431 ? -4.381 4.603 -20.310 1.00 94.44 431 GLY A N 1
ATOM 3395 C CA . GLY A 1 431 ? -5.760 5.058 -20.500 1.00 94.44 431 GLY A CA 1
ATOM 3396 C C . GLY A 1 431 ? -6.548 5.085 -19.188 1.00 94.44 431 GLY A C 1
ATOM 3397 O O . GLY A 1 431 ? -7.711 4.670 -19.158 1.00 94.44 431 GLY A O 1
ATOM 3398 N N . LEU A 1 432 ? -5.897 5.469 -18.085 1.00 94.12 432 LEU A N 1
ATOM 3399 C CA . LEU A 1 432 ? -6.527 5.512 -16.767 1.00 94.12 432 LEU A CA 1
ATOM 3400 C C . LEU A 1 432 ? -7.537 6.652 -16.667 1.00 94.12 432 LEU A C 1
ATOM 3402 O O . LEU A 1 432 ? -7.312 7.763 -17.144 1.00 94.12 432 LEU A O 1
ATOM 3406 N N . ARG A 1 433 ? -8.654 6.356 -16.003 1.00 94.06 433 ARG A N 1
ATOM 3407 C CA . ARG A 1 433 ? -9.666 7.327 -15.597 1.00 94.06 433 ARG A CA 1
ATOM 3408 C C . ARG A 1 433 ? -9.908 7.133 -14.117 1.00 94.06 433 ARG A C 1
ATOM 3410 O O . ARG A 1 433 ? -10.254 6.027 -13.711 1.00 94.06 433 ARG A O 1
ATOM 3417 N N . TYR A 1 434 ? -9.693 8.191 -13.355 1.00 95.94 434 TYR A N 1
ATOM 3418 C CA . TYR A 1 434 ? -9.789 8.143 -11.909 1.00 95.94 434 TYR A CA 1
ATOM 3419 C C . TYR A 1 434 ? -11.191 8.517 -11.429 1.00 95.94 434 TYR A C 1
ATOM 3421 O O . TYR A 1 434 ? -11.882 9.324 -12.054 1.00 95.94 434 TYR A O 1
ATOM 3429 N N . ARG A 1 435 ? -11.597 7.905 -10.320 1.00 97.81 435 ARG A N 1
ATOM 3430 C CA . ARG A 1 435 ? -12.786 8.254 -9.544 1.00 97.81 435 ARG A CA 1
ATOM 3431 C C . ARG A 1 435 ? -12.536 9.513 -8.738 1.00 97.81 435 ARG A C 1
ATOM 3433 O O . ARG A 1 435 ? -11.422 9.759 -8.290 1.00 97.81 435 ARG A O 1
ATOM 3440 N N . THR A 1 436 ? -13.595 10.265 -8.490 1.00 97.81 436 THR A N 1
ATOM 3441 C CA . THR A 1 436 ? -13.513 11.480 -7.677 1.00 97.81 436 THR A CA 1
ATOM 3442 C C . THR A 1 436 ? -13.311 11.160 -6.194 1.00 97.81 436 THR A C 1
ATOM 3444 O O . THR A 1 436 ? -13.684 10.084 -5.711 1.00 97.81 436 THR A O 1
ATOM 3447 N N . LEU A 1 437 ? -12.774 12.125 -5.437 1.00 97.12 437 LEU A N 1
ATOM 3448 C CA . LEU A 1 437 ? -12.604 11.992 -3.983 1.00 97.12 437 LEU A CA 1
ATOM 3449 C C . LEU A 1 437 ? -13.942 11.738 -3.285 1.00 97.12 437 LEU A C 1
ATOM 3451 O O . LEU A 1 437 ? -14.015 10.923 -2.367 1.00 97.12 437 LEU A O 1
ATOM 3455 N N . GLU A 1 438 ? -15.005 12.400 -3.749 1.00 97.69 438 GLU A N 1
ATOM 3456 C CA . GLU A 1 438 ? -16.354 12.223 -3.214 1.00 97.69 438 GLU A CA 1
ATOM 3457 C C . GLU A 1 438 ? -16.836 10.775 -3.380 1.00 97.69 438 GLU A C 1
ATOM 3459 O O . GLU A 1 438 ? -17.214 10.150 -2.390 1.00 97.69 438 GLU A O 1
ATOM 3464 N N . GLU A 1 439 ? -16.743 10.206 -4.587 1.00 97.56 439 GLU A N 1
ATOM 3465 C CA . GLU A 1 439 ? -17.112 8.805 -4.842 1.00 97.56 439 GLU A CA 1
ATOM 3466 C C . GLU A 1 439 ? -16.298 7.832 -3.980 1.00 97.56 439 GLU A C 1
ATOM 3468 O O . GLU A 1 439 ? -16.856 6.907 -3.385 1.00 97.56 439 GLU A O 1
ATOM 3473 N N . SER A 1 440 ? -14.982 8.045 -3.879 1.00 97.00 440 SER A N 1
ATOM 3474 C CA . SER A 1 440 ? -14.095 7.164 -3.117 1.00 97.00 440 SER A CA 1
ATOM 3475 C C . SER A 1 440 ? -14.408 7.181 -1.619 1.00 97.00 440 SER A C 1
ATOM 3477 O O . SER A 1 440 ? -14.577 6.123 -1.005 1.00 97.00 440 SER A O 1
ATOM 3479 N N . VAL A 1 441 ? -14.552 8.368 -1.021 1.00 96.50 441 VAL A N 1
ATOM 3480 C CA . VAL A 1 441 ? -14.865 8.524 0.409 1.00 96.50 441 VAL A CA 1
ATOM 3481 C C . VAL A 1 441 ? -16.250 7.964 0.727 1.00 96.50 441 VAL A C 1
ATOM 3483 O O . VAL A 1 441 ? -16.400 7.222 1.701 1.00 96.50 441 VAL A O 1
ATOM 3486 N N . VAL A 1 442 ? -17.257 8.259 -0.101 1.00 97.06 442 VAL A N 1
ATOM 3487 C CA . VAL A 1 442 ? -18.627 7.769 0.102 1.00 97.06 442 VAL A CA 1
ATOM 3488 C C . VAL A 1 442 ? -18.681 6.242 0.066 1.00 97.06 442 VAL A C 1
ATOM 3490 O O . VAL A 1 442 ? -19.266 5.624 0.961 1.00 97.06 442 VAL A O 1
ATOM 3493 N N . ASP A 1 443 ? -18.041 5.615 -0.919 1.00 96.31 443 ASP A N 1
ATOM 3494 C CA . ASP A 1 443 ? -18.009 4.155 -1.017 1.00 96.31 443 ASP A CA 1
ATOM 3495 C C . ASP A 1 443 ? -17.184 3.515 0.107 1.00 96.31 443 ASP A C 1
ATOM 3497 O O . ASP A 1 443 ? -17.548 2.447 0.604 1.00 96.31 443 ASP A O 1
ATOM 3501 N N . THR A 1 444 ? -16.124 4.186 0.570 1.00 94.25 444 THR A N 1
ATOM 3502 C CA . THR A 1 444 ? -15.347 3.744 1.738 1.00 94.25 444 THR A CA 1
ATOM 3503 C C . THR A 1 444 ? -16.227 3.673 2.984 1.00 94.25 444 THR A C 1
ATOM 3505 O O . THR A 1 444 ? -16.316 2.621 3.619 1.00 94.25 444 THR A O 1
ATOM 3508 N N . VAL A 1 445 ? -16.950 4.750 3.308 1.00 93.44 445 VAL A N 1
ATOM 3509 C CA . VAL A 1 445 ? -17.832 4.796 4.487 1.00 93.44 445 VAL A CA 1
ATOM 3510 C C . VAL A 1 445 ? -18.967 3.772 4.382 1.00 93.44 445 VAL A C 1
ATOM 3512 O O . VAL A 1 445 ? -19.300 3.118 5.372 1.00 93.44 445 VAL A O 1
ATOM 3515 N N . ARG A 1 446 ? -19.544 3.575 3.188 1.00 94.19 446 ARG A N 1
ATOM 3516 C CA . ARG A 1 446 ? -20.533 2.506 2.956 1.00 94.19 446 ARG A CA 1
ATOM 3517 C C . ARG A 1 446 ? -19.942 1.126 3.243 1.00 94.19 446 ARG A C 1
ATOM 3519 O O . ARG A 1 446 ? -20.576 0.347 3.948 1.00 94.19 446 ARG A O 1
ATOM 3526 N N . SER A 1 447 ? -18.718 0.860 2.785 1.00 90.62 447 SER A N 1
ATOM 3527 C CA . SER A 1 447 ? -18.055 -0.424 3.034 1.00 90.62 447 SER A CA 1
ATOM 3528 C C . SER A 1 447 ? -17.834 -0.695 4.526 1.00 90.62 447 SER A C 1
ATOM 3530 O O . SER A 1 447 ? -18.058 -1.815 4.976 1.00 90.62 447 SER A O 1
ATOM 3532 N N . PHE A 1 448 ? -17.505 0.325 5.329 1.00 87.94 448 PHE A N 1
ATOM 3533 C CA . PHE A 1 448 ? -17.363 0.164 6.781 1.00 87.94 448 PHE A CA 1
ATOM 3534 C C . PHE A 1 448 ? -18.668 -0.270 7.451 1.00 87.94 448 PHE A C 1
ATOM 3536 O O . PHE A 1 448 ? -18.651 -1.123 8.339 1.00 87.94 448 PHE A O 1
ATOM 3543 N N . LYS A 1 449 ? -19.810 0.258 6.997 1.00 85.06 449 LYS A N 1
ATOM 3544 C CA . LYS A 1 449 ? -21.127 -0.163 7.495 1.00 85.06 449 LYS A CA 1
ATOM 3545 C C . LYS A 1 449 ? -21.418 -1.620 7.165 1.00 85.06 449 LYS A C 1
ATOM 3547 O O . LYS A 1 449 ? -21.972 -2.332 8.001 1.00 85.06 449 LYS A O 1
ATOM 3552 N N . ASP A 1 450 ? -21.064 -2.059 5.963 1.00 84.56 450 ASP A N 1
ATOM 3553 C CA . ASP A 1 450 ? -21.283 -3.441 5.543 1.00 84.56 450 ASP A CA 1
ATOM 3554 C C . ASP A 1 450 ? -20.398 -4.410 6.338 1.00 84.56 450 ASP A C 1
ATOM 3556 O O . ASP A 1 450 ? -20.912 -5.399 6.862 1.00 84.56 450 ASP A O 1
ATOM 3560 N N . VAL A 1 451 ? -19.124 -4.064 6.558 1.00 79.25 451 VAL A N 1
ATOM 3561 C CA . VAL A 1 451 ? -18.220 -4.827 7.438 1.00 79.25 451 VAL A CA 1
ATOM 3562 C C . VAL A 1 451 ? -18.764 -4.888 8.869 1.00 79.25 451 VAL A C 1
ATOM 3564 O O . VAL A 1 451 ? -18.837 -5.963 9.458 1.00 79.25 451 VAL A O 1
ATOM 3567 N N . GLN A 1 452 ? -19.220 -3.766 9.434 1.00 77.81 452 GLN A N 1
ATOM 3568 C CA . GLN A 1 452 ? -19.779 -3.739 10.790 1.00 77.81 452 GLN A CA 1
ATOM 3569 C C . GLN A 1 452 ? -21.035 -4.619 10.921 1.00 77.81 452 GLN A C 1
ATOM 3571 O O . GLN A 1 452 ? -21.226 -5.300 11.935 1.00 77.81 452 GLN A O 1
ATOM 3576 N N . ARG A 1 453 ? -21.891 -4.641 9.892 1.00 79.12 453 ARG A N 1
ATOM 3577 C CA . ARG A 1 453 ? -23.067 -5.525 9.832 1.00 79.12 453 ARG A CA 1
ATOM 3578 C C . ARG A 1 453 ? -22.665 -6.994 9.768 1.00 79.12 453 ARG A C 1
ATOM 3580 O O . ARG A 1 453 ? -23.275 -7.808 10.461 1.00 79.12 453 ARG A O 1
ATOM 3587 N N . GLU A 1 454 ? -21.657 -7.330 8.968 1.00 73.19 454 GLU A N 1
ATOM 3588 C CA . GLU A 1 454 ? -21.148 -8.696 8.838 1.00 73.19 454 GLU A CA 1
ATOM 3589 C C . GLU A 1 454 ? -20.545 -9.197 10.155 1.00 73.19 454 GLU A C 1
ATOM 3591 O O . GLU A 1 454 ? -20.950 -10.253 10.645 1.00 73.19 454 GLU A O 1
ATOM 3596 N N . LEU A 1 455 ? -19.696 -8.391 10.799 1.00 68.94 455 LEU A N 1
ATOM 3597 C CA . LEU A 1 455 ? -19.132 -8.688 12.118 1.00 68.94 455 LEU A CA 1
ATOM 3598 C C . LEU A 1 455 ? -20.225 -8.890 13.176 1.00 68.94 455 LEU A C 1
ATOM 3600 O O . LEU A 1 455 ? -20.204 -9.868 13.921 1.00 68.94 455 LEU A O 1
ATOM 3604 N N . THR A 1 456 ? -21.245 -8.028 13.194 1.00 69.69 456 THR A N 1
ATOM 3605 C CA . THR A 1 456 ? -22.380 -8.169 14.124 1.00 69.69 456 THR A CA 1
ATOM 3606 C C . THR A 1 456 ? -23.165 -9.463 13.879 1.00 69.69 456 THR A C 1
ATOM 3608 O O . THR A 1 456 ? -23.668 -10.069 14.825 1.00 69.69 456 THR A O 1
ATOM 3611 N N . ARG A 1 457 ? -23.286 -9.908 12.620 1.00 64.75 457 ARG A N 1
ATOM 3612 C CA . ARG A 1 457 ? -23.952 -11.172 12.275 1.00 64.75 457 ARG A CA 1
ATOM 3613 C C . ARG A 1 457 ? -23.147 -12.380 12.748 1.00 64.75 457 ARG A C 1
ATOM 3615 O O . ARG A 1 457 ? -23.749 -13.340 13.210 1.00 64.75 457 ARG A O 1
ATOM 3622 N N . LEU A 1 458 ? -21.821 -12.326 12.631 1.00 58.78 458 LEU A N 1
ATOM 3623 C CA . LEU A 1 458 ? -20.922 -13.395 13.069 1.00 58.78 458 LEU A CA 1
ATOM 3624 C C . LEU A 1 458 ? -20.899 -13.562 14.592 1.00 58.78 458 LEU A C 1
ATOM 3626 O O . LEU A 1 458 ? -20.765 -14.680 15.053 1.00 58.78 458 LEU A O 1
ATOM 3630 N N . VAL A 1 459 ? -21.079 -12.487 15.367 1.00 56.16 459 VAL A N 1
ATOM 3631 C CA . VAL A 1 459 ? -21.153 -12.560 16.843 1.00 56.16 459 VAL A CA 1
ATOM 3632 C C . VAL A 1 459 ? -22.494 -13.124 17.343 1.00 56.16 459 VAL A C 1
ATOM 3634 O O . VAL A 1 459 ? -22.582 -13.628 18.459 1.00 56.16 459 VAL A O 1
ATOM 3637 N N . ARG A 1 460 ? -23.566 -13.009 16.547 1.00 43.38 460 ARG A N 1
ATOM 3638 C CA . ARG A 1 460 ? -24.922 -13.453 16.928 1.00 43.38 460 ARG A CA 1
ATOM 3639 C C . ARG A 1 460 ? -25.229 -14.913 16.592 1.00 43.38 460 ARG A C 1
ATOM 3641 O O . ARG A 1 460 ? -26.206 -15.435 17.126 1.00 43.38 460 ARG A O 1
ATOM 3648 N N . ASN A 1 461 ? -24.461 -15.516 15.690 1.00 40.56 461 ASN A N 1
ATOM 3649 C CA . ASN A 1 461 ? -24.576 -16.918 15.283 1.00 40.56 461 ASN A CA 1
ATOM 3650 C C . ASN A 1 461 ?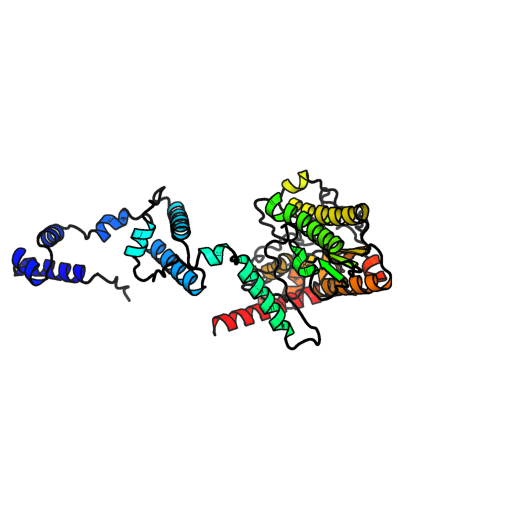 -23.470 -17.735 15.941 1.00 40.56 461 ASN A C 1
ATOM 3652 O O . ASN A 1 461 ? -23.703 -18.947 16.139 1.00 40.56 461 ASN A O 1
#

Radius of gyration: 31.02 Å; chains: 1; bounding box: 52×65×100 Å

pLDDT: mean 80.47, std 16.21, range [30.83, 98.12]

InterPro domains:
  IPR001509 NAD-dependent epimerase/dehydratase [PF01370] (149-373)
  IPR006600 HTH CenpB-type DNA-binding domain [PF03221] (62-120)
  IPR006600 HTH CenpB-type DNA-binding domain [PS51253] (52-122)
  IPR006600 HTH CenpB-type DNA-binding domain [SM00674] (58-122)
  IPR036291 NAD(P)-binding domain superfamily [SSF51735] (144-449)
  IPR050425 NAD(P)-dependent dehydratase-like [PTHR10366] (102-439)

Organism: NCBI:txid1080344

Foldseek 3Di:
DDDDDPDDPLVVLLVQLLVCCVPPNQVVSCVVSVHDSVVSVCVNVVDDDPCVVCQLVDLAHPVRLVVLVVVQVVCVVVVRHDDLVRSQVVSQVRSVVVVRDNDDDPCNSVVSCVVVVVDDDDDDPPVVVVCVVPPDPQQVVQVVLVVVVCVVCVPPDPDDDDDDGQSQLLDACSCQVVLQDPDADQEAEAPDADDDQPDPDLVPRFASRLQSSLLRVLVSCQVRHLNHAAYEYEFACLQFDAPVDQQLPQPAATELPGGHPDDPVQLPVHSSSSNSNNRNNNVVSNVVCCVVVVGNHAYEYEHFAQEFAFDPRQDLDPVPDDVSLVLLVCQLVLVCAAFQAAQDRTHFWYAYVVLVVLLSVLVSVLCVPPNHYYYFYDTDGTDWSLNSLVLCCVQPVVSVNSHYDSPDCTRHADPSGGYHYDRCVSCVSSVGDGDDPSVRSNRHVVNNVVSVVVSVVVVVD